Protein AF-A0A9Q9AYH0-F1 (afdb_monomer_lite)

Sequence (418 aa):
MVQPSQLTVSGILYEGSDFDDWKRRILAGSSMRKLRHFEVRKSFALVYTSNDAAQIIEQATEKTRADQATEIAGRRTTEQRLAYIVALTMDNPRRTVKSAWEDAMAKFPDPPKDTPAPNLNTPALPASMSGDFPSMPWRPLMKHERAREMEFACDNICPSILARLPKSVVSDLGEFWRRLPDYARPFRLLDLPQSVRSRIYMITLDAQTPDSIRTSSSLLLSVSKQVRTETRPLLFASGDFRVRHETQKGECTTQLLSLWLKRFARDDSKFLQTVTIDCHARRSLSVLLVPIWVAFKYADAKGLSCSPSVRVTDASASILSSHIKNIEATRLAMGLRGEAIGMAILSRPELWNGTLELSLSTPLQKIPVMPTDLTSGTQPGPTRPQTSSSSTKFPIPKSLLLVKGGSDKLQGAASTRQ

Radius of gyration: 36.06 Å; chains: 1; bounding box: 65×89×101 Å

Secondary structure (DSSP, 8-state):
---HHHHTTS--B-TT--HHHHHHHHHHHHHHHHHHHHHHHHHTT--S--THHHHHHHHHHHHHHHHHHHHHHHHHHHHHHHHHHHHHHHH-TTS-HHHHHHHHHHHSPPPPTT-PPP----PPPPS---------------HHHHHHHHHHHHHTB-HHHHTTS-HHHHH-HHHHHHHHHHHHS---GGGS-HHHHHHHHHHHHHTS-TTGGGTS--HHHHH-HHHHHHHHHHHHHH-EEEEE--TTS---HHHHHHHHIIIIIGGGGGG--EEEEEEEEEETT-SPEEEEEEEEEEETTTEEEEEESS-B-HHHHHHHHHHHHHHHHHHHHHT-STHHHHHHHHT-GGGGEEEEEE-TTS-GGGS-----------PPPPPPPPP-----PPPPP---------------------

Foldseek 3Di:
DDPPVVVLVLLAQAAPPPLVVSVVVLVVVLVVVVVVVVVVVVVVVDPDDDPVVVVVVVVVVVVVVVVVVVVVVVVVLVVQLVVQLVVVCVVPVVDDSVVSNVVSCVVRPDDPPPPDDPDDDDDDDDDDPPDDDPPPPDDPDDLVSLLVSLVSNVVRYDVQLVVPDDPVCSNDSVSVSVCSVVSSHHDDLVVDPLVVSLVVLLVLLVPDDLVNVPPDDRPQCVPDPVSVVSNLLVCQQPHAAEQEDPVPPPPQSLVVLVCCCVPPCPPSLLSHAKYKYWAWAAEPPDPDTATKIKMWGFDPVPGIDIDILAAWDPVLVVVLVVLSVVLSVVCVVVVGTSVSVSVSCNVCSPNRHHPIYHDPPTDPVSRPDDPPPPDPDDDDDDDDDDDDDDDDDDDDDDDDDDPDDDDDDDDDDDDDDD

pLDDT: mean 74.75, std 21.57, range [28.97, 98.06]

Structure (mmCIF, N/CA/C/O backbone):
data_AF-A0A9Q9AYH0-F1
#
_entry.id   AF-A0A9Q9AYH0-F1
#
loop_
_atom_site.group_PDB
_atom_site.id
_atom_site.type_symbol
_atom_site.label_atom_id
_atom_site.label_alt_id
_atom_site.label_comp_id
_atom_site.label_asym_id
_atom_site.label_entity_id
_atom_site.label_seq_id
_atom_site.pdbx_PDB_ins_code
_atom_site.Cartn_x
_atom_site.Cartn_y
_atom_site.Cartn_z
_atom_site.occupancy
_atom_site.B_iso_or_equiv
_atom_site.auth_seq_id
_atom_site.auth_comp_id
_atom_site.auth_asym_id
_atom_site.auth_atom_id
_atom_site.pdbx_PDB_model_num
ATOM 1 N N . MET A 1 1 ? -6.789 15.201 12.886 1.00 34.50 1 MET A N 1
ATOM 2 C CA . MET A 1 1 ? -6.817 14.063 13.831 1.00 34.50 1 MET A CA 1
ATOM 3 C C . MET A 1 1 ? -6.978 14.633 15.226 1.00 34.50 1 MET A C 1
ATOM 5 O O . MET A 1 1 ? -6.172 15.472 15.603 1.00 34.50 1 MET A O 1
ATOM 9 N N . VAL A 1 2 ? -8.030 14.246 15.945 1.00 35.38 2 VAL A N 1
ATOM 10 C CA . VAL A 1 2 ? -8.211 14.612 17.359 1.00 35.38 2 VAL A CA 1
ATOM 11 C C . VAL A 1 2 ? -7.162 13.848 18.167 1.00 35.38 2 VAL A C 1
ATOM 13 O O . VAL A 1 2 ? -6.971 12.654 17.928 1.00 35.38 2 VAL A O 1
ATOM 16 N N . GLN A 1 3 ? -6.435 14.516 19.065 1.00 37.44 3 GLN A N 1
ATOM 17 C CA . GLN A 1 3 ? -5.462 13.814 19.905 1.00 37.44 3 GLN A CA 1
ATOM 18 C C . GLN A 1 3 ? -6.196 12.862 20.868 1.00 37.44 3 GLN A C 1
ATOM 20 O O . GLN A 1 3 ? -7.231 13.250 21.411 1.00 37.44 3 GLN A O 1
ATOM 25 N N . PRO A 1 4 ? -5.681 11.647 21.138 1.00 45.75 4 PRO A N 1
ATOM 26 C CA . PRO A 1 4 ? -6.308 10.702 22.071 1.00 45.75 4 PRO A CA 1
ATOM 27 C C . PRO A 1 4 ? -6.596 11.299 23.461 1.00 45.75 4 PRO A C 1
ATOM 29 O O . PRO A 1 4 ? -7.595 10.957 24.086 1.00 45.75 4 PRO A O 1
ATOM 32 N N . SER A 1 5 ? -5.769 12.250 23.907 1.00 42.59 5 SER A N 1
ATOM 33 C CA . SER A 1 5 ? -5.933 13.007 25.156 1.00 42.59 5 SER A CA 1
ATOM 34 C C . SER A 1 5 ? -7.134 13.960 25.171 1.00 42.59 5 SER A C 1
ATOM 36 O O . SER A 1 5 ? -7.595 14.338 26.241 1.00 42.59 5 SER A O 1
ATOM 38 N N . GLN A 1 6 ? -7.661 14.358 24.011 1.00 47.12 6 GLN A N 1
ATOM 39 C CA . GLN A 1 6 ? -8.873 15.180 23.921 1.00 47.12 6 GLN A CA 1
ATOM 40 C C . GLN A 1 6 ? -10.146 14.326 23.991 1.00 47.12 6 GLN A C 1
ATOM 42 O O . GLN A 1 6 ? -11.194 14.819 24.405 1.00 47.12 6 GLN A O 1
ATOM 47 N N . LEU A 1 7 ? -10.063 13.036 23.646 1.00 48.94 7 LEU A N 1
ATOM 48 C CA . LEU A 1 7 ? -11.196 12.111 23.734 1.00 48.94 7 LEU A CA 1
ATOM 49 C C . LEU A 1 7 ? -11.452 11.648 25.175 1.00 48.94 7 LEU A C 1
ATOM 51 O O . LEU A 1 7 ? -12.612 11.509 25.558 1.00 48.94 7 LEU A O 1
ATOM 55 N N . THR A 1 8 ? -10.417 11.502 26.011 1.00 52.16 8 THR A N 1
ATOM 56 C CA . THR A 1 8 ? -10.562 11.146 27.439 1.00 52.16 8 THR A CA 1
ATOM 57 C C . THR A 1 8 ? -11.314 12.196 28.265 1.00 52.16 8 THR A C 1
ATOM 59 O O . THR A 1 8 ? -11.903 11.861 29.294 1.00 52.16 8 THR A O 1
ATOM 62 N N . VAL A 1 9 ? -11.334 13.457 27.821 1.00 56.69 9 VAL A N 1
ATOM 63 C CA . VAL A 1 9 ? -12.043 14.562 28.497 1.00 56.69 9 VAL A CA 1
ATOM 64 C C . VAL A 1 9 ? -13.535 14.593 28.140 1.00 56.69 9 VAL A C 1
ATOM 66 O O . VAL A 1 9 ? -14.337 15.131 28.896 1.00 56.69 9 VAL A O 1
ATOM 69 N N . SER A 1 10 ? -13.936 13.975 27.025 1.00 68.88 10 SER A N 1
ATOM 70 C CA . SER A 1 10 ? -15.300 14.087 26.486 1.00 68.88 10 SER A CA 1
ATOM 71 C C . SER A 1 10 ? -16.383 13.368 27.303 1.00 68.88 10 SER A C 1
ATOM 73 O O . SER A 1 10 ? -17.565 13.582 27.054 1.00 68.88 10 SER A O 1
ATOM 75 N N . GLY A 1 11 ? -16.010 12.503 28.255 1.00 79.12 11 GLY A N 1
ATOM 76 C CA . GLY A 1 11 ? -16.962 11.658 28.990 1.00 79.12 11 GLY A CA 1
ATOM 77 C C . GLY A 1 11 ? -17.594 10.541 28.145 1.00 79.12 11 GLY A C 1
ATOM 78 O O . GLY A 1 11 ? -18.383 9.755 28.667 1.00 79.12 11 GLY A O 1
ATOM 79 N N . ILE A 1 12 ? -17.222 10.435 26.866 1.00 87.56 12 ILE A N 1
ATOM 80 C CA . ILE A 1 12 ? -17.728 9.429 25.933 1.00 87.56 12 ILE A CA 1
ATOM 81 C C . ILE A 1 12 ? -16.889 8.151 26.050 1.00 87.56 12 ILE A C 1
ATOM 83 O O . ILE A 1 12 ? -15.660 8.207 26.004 1.00 87.56 12 ILE A O 1
ATOM 87 N N . LEU A 1 13 ? -17.543 6.991 26.144 1.00 87.25 13 LEU A N 1
ATOM 88 C CA . LEU A 1 13 ? -16.887 5.690 26.027 1.00 87.25 13 LEU A CA 1
ATOM 89 C C . LEU A 1 13 ? -16.491 5.437 24.577 1.00 87.25 13 LEU A C 1
ATOM 91 O O . LEU A 1 13 ? -17.346 5.420 23.689 1.00 87.25 13 LEU A O 1
ATOM 95 N N . TYR A 1 14 ? -15.215 5.169 24.335 1.00 87.00 14 TYR A N 1
ATOM 96 C CA . TYR A 1 14 ? -14.703 4.732 23.043 1.00 87.00 14 TYR A CA 1
ATOM 97 C C . TYR A 1 14 ? -13.840 3.478 23.210 1.00 87.00 14 TYR A C 1
ATOM 99 O O . TYR A 1 14 ? -13.611 2.977 24.311 1.00 87.00 14 TYR A O 1
ATOM 107 N N . GLU A 1 15 ? -13.399 2.918 22.088 1.00 84.44 15 GLU A N 1
ATOM 108 C CA . GLU A 1 15 ? -12.577 1.713 22.099 1.00 84.44 15 GLU A CA 1
ATOM 109 C C . GLU A 1 15 ? -11.246 1.940 22.820 1.00 84.44 15 GLU A C 1
ATOM 111 O O . GLU A 1 15 ? -10.462 2.809 22.443 1.00 84.44 15 GLU A O 1
ATOM 116 N N . GLY A 1 16 ? -10.978 1.129 23.844 1.00 78.88 16 GLY A N 1
ATOM 117 C CA . GLY A 1 16 ? -9.762 1.245 24.653 1.00 78.88 16 GLY A CA 1
ATOM 118 C C . GLY A 1 16 ? -9.832 2.277 25.783 1.00 78.88 16 GLY A C 1
ATOM 119 O O . GLY A 1 16 ? -8.819 2.493 26.445 1.00 78.88 16 GLY A O 1
ATOM 120 N N . SER A 1 17 ? -10.993 2.893 26.034 1.00 82.31 17 SER A N 1
ATOM 121 C CA . SER A 1 17 ? -11.233 3.624 27.284 1.00 82.31 17 SER A CA 1
ATOM 122 C C . SER A 1 17 ? -11.116 2.693 28.500 1.00 82.31 17 SER A C 1
ATOM 124 O O . SER A 1 17 ? -11.460 1.512 28.421 1.00 82.31 17 SER A O 1
ATOM 126 N 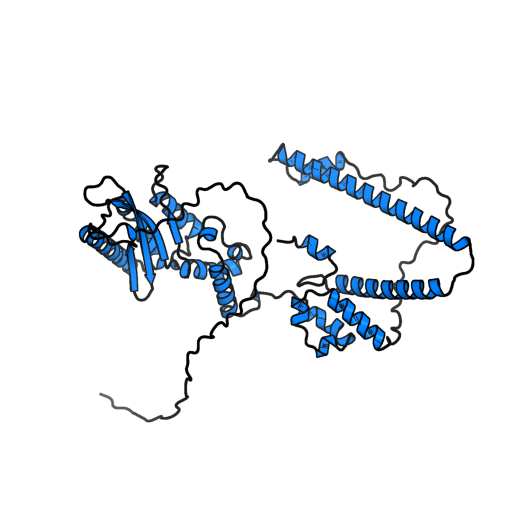N . ASP A 1 18 ? -10.692 3.235 29.644 1.00 87.00 18 ASP A N 1
ATOM 127 C CA . ASP A 1 18 ? -10.831 2.555 30.935 1.00 87.00 18 ASP A CA 1
ATOM 128 C C . ASP A 1 18 ? -12.325 2.457 31.281 1.00 87.00 18 ASP A C 1
ATOM 130 O O . ASP A 1 18 ? -12.976 3.449 31.627 1.00 87.00 18 ASP A O 1
ATOM 134 N N . PHE A 1 19 ? -12.881 1.257 31.108 1.00 89.31 19 PHE A N 1
ATOM 135 C CA . PHE A 1 19 ? -14.308 1.016 31.275 1.00 89.31 19 PHE A CA 1
ATOM 136 C C . PHE A 1 19 ? -14.776 1.273 32.710 1.00 89.31 19 PHE A C 1
ATOM 138 O O . PHE A 1 19 ? -15.849 1.845 32.901 1.00 89.31 19 PHE A O 1
ATOM 145 N N . ASP A 1 20 ? -13.995 0.870 33.713 1.00 90.88 20 ASP A N 1
ATOM 146 C CA . ASP A 1 20 ? -14.401 0.970 35.115 1.00 90.88 20 ASP A CA 1
ATOM 147 C C . ASP A 1 20 ? -14.355 2.418 35.605 1.00 90.88 20 ASP A C 1
ATOM 149 O O . ASP A 1 20 ? -15.231 2.856 36.359 1.00 90.88 20 ASP A O 1
ATOM 153 N N . ASP A 1 21 ? -13.370 3.196 35.154 1.00 89.44 21 ASP A N 1
ATOM 154 C CA . ASP A 1 21 ? -13.347 4.640 35.387 1.00 89.44 21 ASP A CA 1
ATOM 155 C C . ASP A 1 21 ? -14.517 5.351 34.692 1.00 89.44 21 ASP A C 1
ATOM 157 O O . ASP A 1 21 ? -15.272 6.086 35.337 1.00 89.44 21 ASP A O 1
ATOM 161 N N . TRP A 1 22 ? -14.747 5.074 33.404 1.00 92.94 22 TRP A N 1
ATOM 162 C CA . TRP A 1 22 ? -15.876 5.651 32.672 1.00 92.94 22 TRP A CA 1
ATOM 163 C C . TRP A 1 22 ? -17.223 5.304 33.326 1.00 92.94 22 TRP A C 1
ATOM 165 O O . TRP A 1 22 ? -18.035 6.194 33.591 1.00 92.94 22 TRP A O 1
ATOM 175 N N . LYS A 1 23 ? -17.448 4.031 33.676 1.00 92.69 23 LYS A N 1
ATOM 176 C CA . LYS A 1 23 ? -18.675 3.565 34.337 1.00 92.69 23 LYS A CA 1
ATOM 177 C C . LYS A 1 23 ? -18.905 4.289 35.661 1.00 92.69 23 LYS A C 1
ATOM 179 O O . LYS A 1 23 ? -20.022 4.744 35.912 1.00 92.69 23 LYS A O 1
ATOM 184 N N . ARG A 1 24 ? -17.867 4.449 36.493 1.00 91.19 24 ARG A N 1
ATOM 185 C CA . ARG A 1 24 ? -17.961 5.217 37.748 1.00 91.19 24 ARG A CA 1
ATOM 186 C C . ARG A 1 24 ? -18.396 6.661 37.494 1.00 91.19 24 ARG A C 1
ATOM 188 O O . ARG A 1 24 ? -19.307 7.137 38.173 1.00 91.19 24 ARG A O 1
ATOM 195 N N . ARG A 1 25 ? -17.825 7.334 36.488 1.00 89.69 25 ARG A N 1
ATOM 196 C CA . ARG A 1 25 ? -18.207 8.711 36.116 1.00 89.69 25 ARG A CA 1
ATOM 197 C C . ARG A 1 25 ? -19.657 8.809 35.643 1.00 89.69 25 ARG A C 1
ATOM 199 O O . ARG A 1 25 ? -20.369 9.718 36.064 1.00 89.69 25 ARG A O 1
ATOM 206 N N . ILE A 1 26 ? -20.125 7.866 34.826 1.00 92.12 26 ILE A N 1
ATOM 207 C CA . ILE A 1 26 ? -21.516 7.845 34.348 1.00 92.12 26 ILE A CA 1
ATOM 208 C C . ILE A 1 26 ? -22.505 7.597 35.489 1.00 92.12 26 ILE A C 1
ATOM 210 O O . ILE A 1 26 ? -23.519 8.294 35.581 1.00 92.12 26 ILE A O 1
ATOM 214 N N . LEU A 1 27 ? -22.205 6.664 36.397 1.00 89.56 27 LEU A N 1
ATOM 215 C CA . LEU A 1 27 ? -23.046 6.398 37.569 1.00 89.56 27 LEU A CA 1
ATOM 216 C C . LEU A 1 27 ? -23.089 7.602 38.526 1.00 89.56 27 LEU A C 1
ATOM 218 O O . LEU A 1 27 ? -24.166 7.970 39.008 1.00 89.56 27 LEU A O 1
ATOM 222 N N . ALA A 1 28 ? -21.954 8.275 38.740 1.00 87.62 28 ALA A N 1
ATOM 223 C CA . ALA A 1 28 ? -21.890 9.514 39.512 1.00 87.62 28 ALA A CA 1
ATOM 224 C C . ALA A 1 28 ? -22.696 10.645 38.844 1.00 87.62 28 ALA A C 1
ATOM 226 O O . ALA A 1 28 ? -23.511 11.300 39.494 1.00 87.62 28 ALA A O 1
ATOM 227 N N . GLY A 1 29 ? -22.548 10.828 37.528 1.00 87.19 29 GLY A N 1
ATOM 228 C CA . GLY A 1 29 ? -23.288 11.825 36.748 1.00 87.19 29 GLY A CA 1
ATOM 229 C C . GLY A 1 29 ? -24.800 11.566 36.688 1.00 87.19 29 GLY A C 1
ATOM 230 O O . GLY A 1 29 ? -25.599 12.507 36.686 1.00 87.19 29 GLY A O 1
ATOM 231 N N . SER A 1 30 ? -25.220 10.298 36.684 1.00 85.94 30 SER A N 1
ATOM 232 C CA . SER A 1 30 ? -26.629 9.916 36.837 1.00 85.94 30 SER A CA 1
ATOM 233 C C . SER A 1 30 ? -27.163 10.291 38.222 1.00 85.94 30 SER A C 1
ATOM 235 O O . SER A 1 30 ? -28.201 10.948 38.339 1.00 85.94 30 SER A O 1
ATOM 237 N N . SER A 1 31 ? -26.407 9.969 39.275 1.00 83.00 31 SER A N 1
ATOM 238 C CA . SER A 1 31 ? -26.768 10.275 40.666 1.00 83.00 31 SER A CA 1
ATOM 239 C C . SER A 1 31 ? -26.894 11.784 40.907 1.00 83.00 31 SER A C 1
ATOM 241 O O . SER A 1 31 ? -27.878 12.246 41.485 1.00 83.00 31 SER A O 1
ATOM 243 N N . MET A 1 32 ? -25.970 12.577 40.361 1.00 82.06 32 MET A N 1
ATOM 244 C CA . MET A 1 32 ? -26.007 14.044 40.404 1.00 82.06 32 MET A CA 1
ATOM 245 C C . MET A 1 32 ? -27.242 14.633 39.706 1.00 82.06 32 MET A C 1
ATOM 247 O O . MET A 1 32 ? -27.813 15.617 40.178 1.00 82.06 32 MET A O 1
ATOM 251 N N . ARG A 1 33 ? -27.714 14.036 38.603 1.00 78.25 33 ARG A N 1
ATOM 252 C CA . ARG A 1 33 ? -28.948 14.496 37.939 1.00 78.25 33 ARG A CA 1
ATOM 253 C C . ARG A 1 33 ? -30.204 14.183 38.739 1.00 78.25 33 ARG A C 1
ATOM 255 O O . ARG A 1 33 ? -31.125 15.000 38.734 1.00 78.25 33 ARG A O 1
ATOM 262 N N . LYS A 1 34 ? -30.223 13.073 39.485 1.00 76.31 34 LYS A N 1
ATOM 263 C CA . LYS A 1 34 ? -31.297 12.800 40.452 1.00 76.31 34 LYS A CA 1
ATOM 264 C C . LYS A 1 34 ? -31.337 13.873 41.540 1.00 76.31 34 LYS A C 1
ATOM 266 O O . LYS A 1 34 ? -32.422 14.355 41.849 1.00 76.31 34 LYS A O 1
ATOM 271 N N . LEU A 1 35 ? -30.176 14.307 42.039 1.00 70.62 35 LEU A N 1
ATOM 272 C CA . LEU A 1 35 ? -30.081 15.400 43.015 1.00 70.62 35 LEU A CA 1
ATOM 273 C C . LEU A 1 35 ? -30.572 16.733 42.442 1.00 70.62 35 LEU A C 1
ATOM 275 O O . LEU A 1 35 ? -31.402 17.373 43.073 1.00 70.62 35 LEU A O 1
ATOM 279 N N . ARG A 1 36 ? -30.180 17.110 41.217 1.00 60.97 36 ARG A N 1
ATOM 280 C CA . ARG A 1 36 ? -30.691 18.340 40.575 1.00 60.97 36 ARG A CA 1
ATOM 281 C C . ARG A 1 36 ? -32.202 18.308 40.339 1.00 60.97 36 ARG A C 1
ATOM 283 O O . ARG A 1 36 ? -32.868 19.321 40.498 1.00 60.97 36 ARG A O 1
ATOM 290 N N . HIS A 1 37 ? -32.771 17.157 39.980 1.00 59.06 37 HIS A N 1
ATOM 291 C CA . HIS A 1 37 ? -34.230 17.009 39.890 1.00 59.06 37 HIS A CA 1
ATOM 292 C C . HIS A 1 37 ? -34.917 17.073 41.259 1.00 59.06 37 HIS A C 1
ATOM 294 O O . HIS A 1 37 ? -36.045 17.556 41.357 1.00 59.06 37 HIS A O 1
ATOM 300 N N . PHE A 1 38 ? -34.249 16.594 42.307 1.00 46.66 38 PHE A N 1
ATOM 301 C CA . PHE A 1 38 ? -34.735 16.686 43.678 1.00 46.66 38 PHE A CA 1
ATOM 302 C C . PHE A 1 38 ? -34.697 18.129 44.194 1.00 46.66 38 PHE A C 1
ATOM 304 O O . PHE A 1 38 ? -35.645 18.571 44.836 1.00 46.66 38 PHE A O 1
ATOM 311 N N . GLU A 1 39 ? -33.650 18.875 43.848 1.00 46.47 39 GLU A N 1
ATOM 312 C CA . GLU A 1 39 ? -33.480 20.284 44.189 1.00 46.47 39 GLU A CA 1
ATOM 313 C C . GLU A 1 39 ? -34.502 21.145 43.448 1.00 46.47 39 GLU A C 1
ATOM 315 O O . GLU A 1 39 ? -35.261 21.830 44.108 1.00 46.47 39 GLU A O 1
ATOM 320 N N . VAL A 1 40 ? -34.689 20.987 42.131 1.00 44.25 40 VAL A N 1
ATOM 321 C CA . VAL A 1 40 ? -35.730 21.720 41.376 1.00 44.25 40 VAL A CA 1
ATOM 322 C C . VAL A 1 40 ? -37.150 21.414 41.883 1.00 44.25 40 VAL A C 1
ATOM 324 O O . VAL A 1 40 ? -37.992 22.310 41.937 1.00 44.25 40 VAL A O 1
ATOM 327 N N . ARG A 1 41 ? -37.432 20.176 42.320 1.00 42.66 41 ARG A N 1
ATOM 328 C CA . ARG A 1 41 ? -38.719 19.832 42.957 1.00 42.66 41 ARG A CA 1
ATOM 329 C C . ARG A 1 41 ? -38.866 20.414 44.364 1.00 42.66 41 ARG A C 1
ATOM 331 O O . ARG A 1 41 ? -39.975 20.779 44.737 1.00 42.66 41 ARG A O 1
ATOM 338 N N . LYS A 1 42 ? -37.778 20.522 45.133 1.00 39.16 42 LYS A N 1
ATOM 339 C CA . LYS A 1 42 ? -37.775 21.186 46.444 1.00 39.16 42 LYS A CA 1
ATOM 340 C C . LYS A 1 42 ? -37.817 22.709 46.330 1.00 39.16 42 LYS A C 1
ATOM 342 O O . LYS A 1 42 ? -38.487 23.325 47.141 1.00 39.16 42 LYS A O 1
ATOM 347 N N . SER A 1 43 ? -37.197 23.312 45.321 1.00 40.47 43 SER A N 1
ATOM 348 C CA . SER A 1 43 ? -37.228 24.758 45.065 1.00 40.47 43 SER A CA 1
ATOM 349 C C . SER A 1 43 ? -38.625 25.249 44.684 1.00 40.47 43 SER A C 1
ATOM 351 O O . SER A 1 43 ? -38.974 26.377 45.001 1.00 40.47 43 SER A O 1
ATOM 353 N N . PHE A 1 44 ? -39.457 24.395 44.078 1.00 37.94 44 PHE A N 1
ATOM 354 C CA . PHE A 1 44 ? -40.889 24.677 43.910 1.00 37.94 44 PHE A CA 1
ATOM 355 C C . PHE A 1 44 ? -41.710 24.483 45.197 1.00 37.94 44 PHE A C 1
ATOM 357 O O . PHE A 1 44 ? -42.817 25.003 45.290 1.00 37.94 44 PHE A O 1
ATOM 364 N N . ALA A 1 45 ? -41.184 23.755 46.186 1.00 41.69 45 ALA A N 1
ATOM 365 C CA . ALA A 1 45 ? -41.855 23.472 47.458 1.00 41.69 45 ALA A CA 1
ATOM 366 C C . ALA A 1 45 ? -41.361 24.341 48.634 1.00 41.69 45 ALA A C 1
ATOM 368 O O . ALA A 1 45 ? -41.972 24.322 49.696 1.00 41.69 45 ALA A O 1
ATOM 369 N N . LEU A 1 46 ? -40.277 25.101 48.462 1.00 39.38 46 LEU A N 1
ATOM 370 C CA . LEU A 1 46 ? -39.669 25.954 49.485 1.00 39.38 46 LEU A CA 1
ATOM 371 C C . LEU A 1 46 ? -39.488 27.378 48.952 1.00 39.38 46 LEU A C 1
ATOM 373 O O . LEU A 1 46 ? -38.388 27.915 48.872 1.00 39.38 46 LEU A O 1
ATOM 377 N N . VAL A 1 47 ? -40.610 28.021 48.641 1.00 44.06 47 VAL A N 1
ATOM 378 C CA . VAL A 1 47 ? -40.750 29.439 48.975 1.00 44.06 47 VAL A CA 1
ATOM 379 C C . VAL A 1 47 ? -41.189 29.444 50.434 1.00 44.06 47 VAL A C 1
ATOM 381 O O . VAL A 1 47 ? -42.357 29.210 50.687 1.00 44.06 47 VAL A O 1
ATOM 384 N N . TYR A 1 48 ? -40.244 29.533 51.373 1.00 39.66 48 TYR A N 1
ATOM 385 C CA . TYR A 1 48 ? -40.346 30.222 52.671 1.00 39.66 48 TYR A CA 1
ATOM 386 C C . TYR A 1 48 ? -39.106 29.906 53.534 1.00 39.66 48 TYR A C 1
ATOM 388 O O . TYR A 1 48 ? -38.879 28.779 53.960 1.00 39.66 48 TYR A O 1
ATOM 396 N N . THR A 1 49 ? -38.328 30.973 53.752 1.00 56.75 49 THR A N 1
ATOM 397 C CA . THR A 1 49 ? -37.483 31.317 54.914 1.00 56.75 49 THR A CA 1
ATOM 398 C C . THR A 1 49 ? -36.450 30.318 55.442 1.00 56.75 49 THR A C 1
ATOM 400 O O . THR A 1 49 ? -36.783 29.386 56.165 1.00 56.75 49 THR A O 1
ATOM 403 N N . SER A 1 50 ? -35.170 30.658 55.264 1.00 47.97 50 SER A N 1
ATOM 404 C CA . SER A 1 50 ? -34.203 30.759 56.370 1.00 47.97 50 SER A CA 1
ATOM 405 C C . SER A 1 50 ? -32.899 31.397 55.869 1.00 47.97 50 SER A C 1
ATOM 407 O O . SER A 1 50 ? -32.344 30.967 54.857 1.00 47.97 50 SER A O 1
ATOM 409 N N . ASN A 1 51 ? -32.414 32.416 56.585 1.00 50.38 51 ASN A N 1
ATOM 410 C CA . ASN A 1 51 ? -31.149 33.113 56.321 1.00 50.38 51 ASN A CA 1
ATOM 411 C C . ASN A 1 51 ? -29.902 32.218 56.502 1.00 50.38 51 ASN A C 1
ATOM 413 O O . ASN A 1 51 ? -28.828 32.589 56.034 1.00 50.38 51 ASN A O 1
ATOM 417 N N . ASP A 1 52 ? -30.026 31.025 57.092 1.00 49.28 52 ASP A N 1
ATOM 418 C CA . ASP A 1 52 ? -28.879 30.142 57.360 1.00 49.28 52 ASP A CA 1
ATOM 419 C C . ASP A 1 52 ? -28.365 29.419 56.105 1.00 49.28 52 ASP A C 1
ATOM 421 O O . ASP A 1 52 ? -27.182 29.093 55.996 1.00 49.28 52 ASP A O 1
ATOM 425 N N . ALA A 1 53 ? -29.229 29.200 55.107 1.00 51.78 53 ALA A N 1
ATOM 426 C CA . ALA A 1 53 ? -28.828 28.548 53.860 1.00 51.78 53 ALA A CA 1
ATOM 427 C C . ALA A 1 53 ? -27.872 29.423 53.032 1.00 51.78 53 ALA A C 1
ATOM 429 O O . ALA A 1 53 ? -26.972 28.901 52.377 1.00 51.78 53 ALA A O 1
ATOM 430 N N . ALA A 1 54 ? -28.028 30.750 53.096 1.00 54.81 54 ALA A N 1
ATOM 431 C CA . ALA A 1 54 ? -27.152 31.685 52.396 1.00 54.81 54 ALA A CA 1
ATOM 432 C C . ALA A 1 54 ? -25.722 31.650 52.964 1.00 54.81 54 ALA A C 1
ATOM 434 O O . ALA A 1 54 ? -24.762 31.608 52.198 1.00 54.81 54 ALA A O 1
ATOM 435 N N . GLN A 1 55 ? -25.582 31.559 54.289 1.00 55.91 55 GLN A N 1
ATOM 436 C CA . GLN A 1 55 ? -24.284 31.553 54.969 1.00 55.91 55 GLN A CA 1
ATOM 437 C C . GLN A 1 55 ? -23.494 30.254 54.732 1.00 55.91 55 GLN A C 1
ATOM 439 O O . GLN A 1 55 ? -22.280 30.284 54.532 1.00 55.91 55 GLN A O 1
ATOM 444 N N . ILE A 1 56 ? -24.182 29.108 54.684 1.00 54.41 56 ILE A N 1
ATOM 445 C CA . ILE A 1 56 ? -23.560 27.805 54.393 1.00 54.41 56 ILE A CA 1
ATOM 446 C C . ILE A 1 56 ? -23.102 27.729 52.928 1.00 54.41 56 ILE A C 1
ATOM 448 O O . ILE A 1 56 ? -22.032 27.189 52.638 1.00 54.41 56 ILE A O 1
ATOM 452 N N . ILE A 1 57 ? -23.885 28.290 51.999 1.00 56.31 57 ILE A N 1
ATOM 453 C CA . ILE A 1 57 ? -23.512 28.362 50.580 1.00 56.31 57 ILE A CA 1
ATOM 454 C C . ILE A 1 57 ? -22.302 29.287 50.397 1.00 56.31 57 ILE A C 1
ATOM 456 O O . ILE A 1 57 ? -21.369 28.923 49.685 1.00 56.31 57 ILE A O 1
ATOM 460 N N . GLU A 1 58 ? -22.267 30.432 51.080 1.00 63.62 58 GLU A N 1
ATOM 461 C CA . GLU A 1 58 ? -21.145 31.371 51.011 1.00 63.62 58 GLU A CA 1
ATOM 462 C C . GLU A 1 58 ? -19.837 30.729 51.511 1.00 63.62 58 GLU A C 1
ATOM 464 O O . GLU A 1 58 ? -18.855 30.681 50.765 1.00 63.62 58 GLU A O 1
ATOM 469 N N . GLN A 1 59 ? -19.855 30.073 52.677 1.00 59.97 59 GLN A N 1
ATOM 470 C CA . GLN A 1 59 ? -18.684 29.366 53.219 1.00 59.97 59 GLN A CA 1
ATOM 471 C C . GLN A 1 59 ? -18.212 28.197 52.334 1.00 59.97 59 GLN A C 1
ATOM 473 O O . GLN A 1 59 ? -17.009 27.988 52.151 1.00 59.97 59 GLN A O 1
ATOM 478 N N . ALA A 1 60 ? -19.139 27.442 51.733 1.00 53.16 60 ALA A N 1
ATOM 479 C CA . ALA A 1 60 ? -18.792 26.361 50.810 1.00 53.16 60 ALA A CA 1
ATOM 480 C C . ALA A 1 60 ? -18.171 26.890 49.503 1.00 53.16 60 ALA A C 1
ATOM 482 O O . ALA A 1 60 ? -17.232 26.289 48.965 1.00 53.16 60 ALA A O 1
ATOM 483 N N . THR A 1 61 ? -18.650 28.033 48.998 1.00 66.81 61 THR A N 1
ATOM 484 C CA . THR A 1 61 ? -18.080 28.663 47.798 1.00 66.81 61 THR A CA 1
ATOM 485 C C . THR A 1 61 ? -16.689 29.239 48.041 1.00 66.81 61 THR A C 1
ATOM 487 O O . THR A 1 61 ? -15.842 29.172 47.151 1.00 66.81 61 THR A O 1
ATOM 490 N N . GLU A 1 62 ? -16.410 29.738 49.244 1.00 65.69 62 GLU A N 1
ATOM 491 C CA . GLU A 1 62 ? -15.114 30.319 49.592 1.00 65.69 62 GLU A CA 1
ATOM 492 C C . GLU A 1 62 ? -14.028 29.248 49.767 1.00 65.69 62 GLU A C 1
ATOM 494 O O . GLU A 1 62 ? -12.937 29.373 49.206 1.00 65.69 62 GLU A O 1
ATOM 499 N N . LYS A 1 63 ? -14.367 28.117 50.401 1.00 64.94 63 LYS A N 1
ATOM 500 C CA . LYS A 1 63 ? -13.484 26.942 50.472 1.00 64.94 63 LYS A CA 1
ATOM 501 C C . LYS A 1 63 ? -13.150 26.387 49.083 1.00 64.94 63 LYS A C 1
ATOM 503 O O . LYS A 1 63 ? -11.989 26.135 48.776 1.00 64.94 63 LYS A O 1
ATOM 508 N N . THR A 1 64 ? -14.152 26.293 48.207 1.00 67.62 64 THR A N 1
ATOM 509 C CA . THR A 1 64 ? -13.954 25.830 46.824 1.00 67.62 64 THR A CA 1
ATOM 510 C C . THR A 1 64 ? -13.041 26.776 46.032 1.00 67.62 64 THR A C 1
ATOM 512 O O . THR A 1 64 ? -12.223 26.318 45.239 1.00 67.62 64 THR A O 1
ATOM 515 N N . ARG A 1 65 ? -13.122 28.096 46.261 1.00 70.06 65 ARG A N 1
ATOM 516 C CA . ARG A 1 65 ? -12.222 29.077 45.627 1.00 70.06 65 ARG A CA 1
ATOM 517 C C . ARG A 1 65 ? -10.776 28.946 46.110 1.00 70.06 65 ARG A C 1
ATOM 519 O O . ARG A 1 65 ? -9.871 29.102 45.294 1.00 70.06 65 ARG A O 1
ATOM 526 N N . ALA A 1 66 ? -10.549 28.648 47.389 1.00 63.97 66 ALA A N 1
ATOM 527 C CA . ALA A 1 66 ? -9.204 28.451 47.938 1.00 63.97 66 ALA A CA 1
ATOM 528 C C . ALA A 1 66 ? -8.533 27.175 47.390 1.00 63.97 66 ALA A C 1
ATOM 530 O O . ALA A 1 66 ? -7.372 27.210 46.967 1.00 63.97 66 ALA A O 1
ATOM 531 N N . ASP A 1 67 ? -9.288 26.079 47.304 1.00 64.06 67 ASP A N 1
ATOM 532 C CA . ASP A 1 67 ? -8.821 24.820 46.708 1.00 64.06 67 ASP A CA 1
ATOM 533 C C . ASP A 1 67 ? -8.541 24.992 45.200 1.00 64.06 67 ASP A C 1
ATOM 535 O O . ASP A 1 67 ? -7.530 24.528 44.672 1.00 64.06 67 ASP A O 1
ATOM 539 N N . GLN A 1 68 ? -9.378 25.759 44.497 1.00 63.66 68 GLN A N 1
ATOM 540 C CA . GLN A 1 68 ? -9.169 26.059 43.081 1.00 63.66 68 GLN A CA 1
ATOM 541 C C . GLN A 1 68 ? -7.970 27.000 42.852 1.00 63.66 68 GLN A C 1
ATOM 543 O O . GLN A 1 68 ? -7.241 26.849 41.871 1.00 63.66 68 GLN A O 1
ATOM 548 N N . ALA A 1 69 ? -7.716 27.951 43.755 1.00 64.19 69 ALA A N 1
ATOM 549 C CA . ALA A 1 69 ? -6.569 28.856 43.674 1.00 64.19 69 ALA A CA 1
ATOM 550 C C . ALA A 1 69 ? -5.231 28.127 43.884 1.00 64.19 69 ALA A C 1
ATOM 552 O O . ALA A 1 69 ? -4.261 28.407 43.174 1.00 64.19 69 ALA A O 1
ATOM 553 N N . THR A 1 70 ? -5.182 27.165 44.809 1.00 68.00 70 THR A N 1
ATOM 554 C CA . THR A 1 70 ? -3.994 26.326 45.037 1.00 68.00 70 THR A CA 1
ATOM 555 C C . THR A 1 70 ? -3.732 25.378 43.866 1.00 68.00 70 THR A C 1
ATOM 557 O O . THR A 1 70 ? -2.584 25.241 43.435 1.00 68.00 70 THR A O 1
ATOM 560 N N . GLU A 1 71 ? -4.779 24.814 43.257 1.00 67.31 71 GLU A N 1
ATOM 561 C CA . GLU A 1 71 ? -4.648 24.017 42.033 1.00 67.31 71 GLU A CA 1
ATOM 562 C C . GLU A 1 71 ? -4.130 24.856 40.847 1.00 67.31 71 GLU A C 1
ATOM 564 O O . GLU A 1 71 ? -3.216 24.437 40.130 1.00 67.31 71 GLU A O 1
ATOM 569 N N . ILE A 1 72 ? -4.663 26.069 40.654 1.00 68.31 72 ILE A N 1
ATOM 570 C CA . ILE A 1 72 ? -4.217 26.993 39.596 1.00 68.31 72 ILE A CA 1
ATOM 571 C C . ILE A 1 72 ? -2.754 27.407 39.805 1.00 68.31 72 ILE A C 1
ATOM 573 O O . ILE A 1 72 ? -1.995 27.479 38.834 1.00 68.31 72 ILE A O 1
ATOM 577 N N . ALA A 1 73 ? -2.334 27.647 41.050 1.00 68.12 73 ALA A N 1
ATOM 578 C CA . ALA A 1 73 ? -0.944 27.962 41.372 1.00 68.12 73 ALA A CA 1
ATOM 579 C C . ALA A 1 73 ? -0.002 26.795 41.024 1.00 68.12 73 ALA A C 1
ATOM 581 O O . ALA A 1 73 ? 0.994 27.007 40.332 1.00 68.12 73 ALA A O 1
ATOM 582 N N . GLY A 1 74 ? -0.357 25.558 41.395 1.00 74.00 74 GLY A N 1
ATOM 583 C CA . GLY A 1 74 ? 0.431 24.365 41.059 1.00 74.00 74 GLY A CA 1
ATOM 584 C C . GLY A 1 74 ? 0.547 24.115 39.549 1.00 74.00 74 GLY A C 1
ATOM 585 O O . GLY A 1 74 ? 1.621 23.764 39.044 1.00 74.00 74 GLY A O 1
ATOM 586 N N . ARG A 1 75 ? -0.532 24.364 38.794 1.00 71.88 75 ARG A N 1
ATOM 587 C CA . ARG A 1 75 ? -0.511 24.279 37.323 1.00 71.88 75 ARG A CA 1
ATOM 588 C C . ARG A 1 75 ? 0.419 25.322 36.704 1.00 71.88 75 ARG A C 1
ATOM 590 O O . ARG A 1 75 ? 1.241 24.960 35.865 1.00 71.88 75 ARG A O 1
ATOM 597 N N . ARG A 1 76 ? 0.372 26.578 37.166 1.00 76.44 76 ARG A N 1
ATOM 598 C CA . ARG A 1 76 ? 1.257 27.650 36.670 1.00 76.44 76 ARG A CA 1
ATOM 599 C C . ARG A 1 76 ? 2.737 27.349 36.902 1.00 76.44 76 ARG A C 1
ATOM 601 O O . ARG A 1 76 ? 3.539 27.559 35.996 1.00 76.44 76 ARG A O 1
ATOM 608 N N . THR A 1 77 ? 3.106 26.811 38.064 1.00 81.88 77 THR A N 1
ATOM 609 C CA . THR A 1 77 ? 4.500 26.421 38.341 1.00 81.88 77 THR A CA 1
ATOM 610 C C . THR A 1 77 ? 4.958 25.289 37.416 1.00 81.88 77 THR A C 1
ATOM 612 O O . THR A 1 77 ? 6.082 25.304 36.914 1.00 81.88 77 THR A O 1
ATOM 615 N N . THR A 1 78 ? 4.073 24.334 37.119 1.00 80.50 78 THR A N 1
ATOM 616 C CA . THR A 1 78 ? 4.366 23.225 36.196 1.00 80.50 78 THR A CA 1
ATOM 617 C C . THR A 1 78 ? 4.556 23.719 34.758 1.00 80.50 78 THR A C 1
ATOM 619 O O . THR A 1 78 ? 5.510 23.324 34.088 1.00 80.50 78 THR A O 1
ATOM 622 N N . GLU A 1 79 ? 3.701 24.631 34.290 1.00 80.12 79 GLU A N 1
ATOM 623 C CA . GLU A 1 79 ? 3.816 25.248 32.963 1.00 80.12 79 GLU A CA 1
ATOM 624 C C . GLU A 1 79 ? 5.112 26.060 32.815 1.00 80.12 79 GLU A C 1
ATOM 626 O O . GLU A 1 79 ? 5.806 25.938 31.804 1.00 80.12 79 GLU A O 1
ATOM 631 N N . GLN A 1 80 ? 5.495 26.822 33.845 1.00 86.94 80 GLN A N 1
ATOM 632 C CA . GLN A 1 80 ? 6.754 27.575 33.866 1.00 86.94 80 GLN A CA 1
ATOM 633 C C . GLN A 1 80 ? 7.985 26.660 33.798 1.00 86.94 80 GLN A C 1
ATOM 635 O O . GLN A 1 80 ? 8.924 26.952 33.053 1.00 86.94 80 GLN A O 1
ATOM 640 N N . ARG A 1 81 ? 7.969 25.519 34.504 1.00 89.69 81 ARG A N 1
ATOM 641 C CA . ARG A 1 81 ? 9.040 24.510 34.426 1.00 89.69 81 ARG A CA 1
ATOM 642 C C . ARG A 1 81 ? 9.163 23.929 33.020 1.00 89.69 81 ARG A C 1
ATOM 644 O O . ARG A 1 81 ? 10.267 23.864 32.486 1.00 89.69 81 ARG A O 1
ATOM 651 N N . LEU A 1 82 ? 8.045 23.549 32.401 1.00 83.69 82 LEU A N 1
ATOM 652 C CA . LEU A 1 82 ? 8.040 22.980 31.050 1.00 83.69 82 LEU A CA 1
ATOM 653 C C . LEU A 1 82 ? 8.536 23.982 30.001 1.00 83.69 82 LEU A C 1
ATOM 655 O O . LEU A 1 82 ? 9.378 23.625 29.178 1.00 83.69 82 LEU A O 1
ATOM 659 N N . ALA A 1 83 ? 8.083 25.236 30.062 1.00 85.62 83 ALA A N 1
ATOM 660 C CA . ALA A 1 83 ? 8.557 26.291 29.167 1.00 85.62 83 ALA A CA 1
ATOM 661 C C . ALA A 1 83 ? 10.074 26.520 29.302 1.00 85.62 83 ALA A C 1
ATOM 663 O O . ALA A 1 83 ? 10.777 26.662 28.300 1.00 85.62 83 ALA A O 1
ATOM 664 N N . TYR A 1 84 ? 10.595 26.488 30.531 1.00 90.38 84 TYR A N 1
ATOM 665 C CA . TYR A 1 84 ? 12.024 26.639 30.794 1.00 90.38 84 TYR A CA 1
ATOM 666 C C . TYR A 1 84 ? 12.857 25.452 30.290 1.00 90.38 84 TYR A C 1
ATOM 668 O O . TYR A 1 84 ? 13.923 25.654 29.711 1.00 90.38 84 TYR A O 1
ATOM 676 N N . ILE A 1 85 ? 12.361 24.219 30.438 1.00 84.69 85 ILE A N 1
ATOM 677 C CA . ILE A 1 85 ? 13.020 23.017 29.900 1.00 84.69 85 ILE A CA 1
ATOM 678 C C . ILE A 1 85 ? 13.124 23.099 28.380 1.00 84.69 85 ILE A C 1
ATOM 680 O O . ILE A 1 85 ? 14.196 22.847 27.830 1.00 84.69 85 ILE A O 1
ATOM 684 N N . VAL A 1 86 ? 12.037 23.487 27.707 1.00 85.69 86 VAL A N 1
ATOM 685 C CA . VAL A 1 86 ? 12.028 23.647 26.248 1.00 85.69 86 VAL A CA 1
ATOM 686 C C . VAL A 1 86 ? 13.085 24.666 25.827 1.00 85.69 86 VAL A 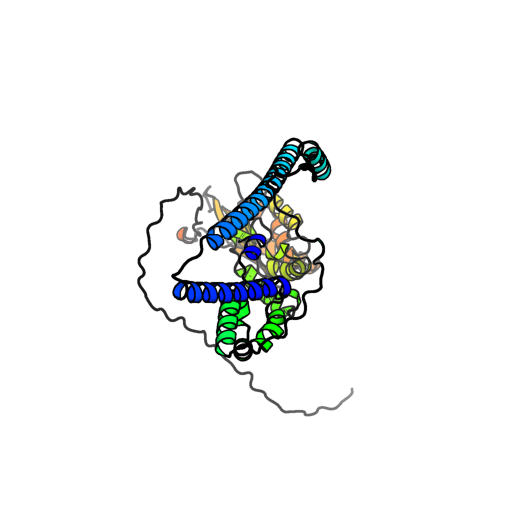C 1
ATOM 688 O O . VAL A 1 86 ? 13.932 24.327 25.002 1.00 85.69 86 VAL A O 1
ATOM 691 N N . ALA A 1 87 ? 13.119 25.845 26.455 1.00 88.50 87 ALA A N 1
ATOM 692 C CA . ALA A 1 87 ? 14.123 26.870 26.167 1.00 88.50 87 ALA A CA 1
ATOM 693 C C . ALA A 1 87 ? 15.564 26.345 26.335 1.00 88.50 87 ALA A C 1
ATOM 695 O O . ALA A 1 87 ? 16.370 26.437 25.412 1.00 88.50 87 ALA A O 1
ATOM 696 N N . LEU A 1 88 ? 15.866 25.680 27.457 1.00 86.44 88 LEU A N 1
ATOM 697 C CA . LEU A 1 88 ? 17.198 25.117 27.717 1.00 86.44 88 LEU A CA 1
ATOM 698 C C . LEU A 1 88 ? 17.617 24.037 26.709 1.00 86.44 88 LEU A C 1
ATOM 700 O O . LEU A 1 88 ? 18.800 23.921 26.388 1.00 86.44 88 LEU A O 1
ATOM 704 N N . THR A 1 89 ? 16.670 23.225 26.234 1.00 85.94 89 THR A N 1
ATOM 705 C CA . THR A 1 89 ? 16.953 22.183 25.233 1.00 85.94 89 THR A CA 1
ATOM 706 C C . THR A 1 89 ? 17.092 22.733 23.814 1.00 85.94 89 THR A C 1
ATOM 708 O O . THR A 1 89 ? 17.800 22.133 23.007 1.00 85.94 89 THR A O 1
ATOM 711 N N . MET A 1 90 ? 16.469 23.877 23.511 1.00 83.62 90 MET A N 1
ATOM 712 C CA . MET A 1 90 ? 16.632 24.560 22.224 1.00 83.62 90 MET A CA 1
ATOM 713 C C . MET A 1 90 ? 17.966 25.308 22.137 1.00 83.62 90 MET A C 1
ATOM 715 O O . MET A 1 90 ? 18.629 25.230 21.105 1.00 83.62 90 MET A O 1
ATOM 719 N N . ASP A 1 91 ? 18.396 25.954 23.223 1.00 85.12 91 ASP A N 1
ATOM 720 C CA . ASP A 1 91 ? 19.653 26.714 23.256 1.00 85.12 91 ASP A CA 1
ATOM 721 C C . ASP A 1 91 ? 20.899 25.814 23.304 1.00 85.12 91 ASP A C 1
ATOM 723 O O . ASP A 1 91 ? 21.980 26.206 22.864 1.00 85.12 91 ASP A O 1
ATOM 727 N N . ASN A 1 92 ? 20.771 24.583 23.814 1.00 88.44 92 ASN A N 1
ATOM 728 C CA . ASN A 1 92 ? 21.858 23.608 23.817 1.00 88.44 92 ASN A CA 1
ATOM 729 C C . ASN A 1 92 ? 21.349 22.189 23.501 1.00 88.44 92 ASN A C 1
ATOM 731 O O . ASN A 1 92 ? 20.998 21.440 24.417 1.00 88.44 92 ASN A O 1
ATOM 735 N N . PRO A 1 93 ? 21.392 21.754 22.228 1.00 84.75 93 PRO A N 1
ATOM 736 C CA . PRO A 1 93 ? 20.852 20.457 21.811 1.00 84.75 93 PRO A CA 1
ATOM 737 C C . PRO A 1 93 ? 21.634 19.247 22.351 1.00 84.75 93 PRO A C 1
ATOM 739 O O . PRO A 1 93 ? 21.187 18.112 22.200 1.00 84.75 93 PRO A O 1
ATOM 742 N N . ARG A 1 94 ? 22.799 19.451 22.986 1.00 84.50 94 ARG A N 1
ATOM 743 C CA . ARG A 1 94 ? 23.534 18.382 23.690 1.00 84.50 94 ARG A CA 1
ATOM 744 C C . ARG A 1 94 ? 23.052 18.178 25.126 1.00 84.50 94 ARG A C 1
ATOM 746 O O . ARG A 1 94 ? 23.472 17.222 25.778 1.00 84.50 94 ARG A O 1
ATOM 753 N N . ARG A 1 95 ? 22.199 19.066 25.638 1.00 89.56 95 ARG A N 1
ATOM 754 C CA . ARG A 1 95 ? 21.670 18.993 26.995 1.00 89.56 95 ARG A CA 1
ATOM 755 C C . ARG A 1 95 ? 20.580 17.926 27.078 1.00 89.56 95 ARG A C 1
ATOM 757 O O . ARG A 1 95 ? 19.637 17.919 26.293 1.00 89.56 95 ARG A O 1
ATOM 764 N N . THR A 1 96 ? 20.700 17.012 28.037 1.00 90.50 96 THR A N 1
ATOM 765 C CA . THR A 1 96 ? 19.685 15.974 28.243 1.00 90.50 96 THR A CA 1
ATOM 766 C C . THR A 1 96 ? 18.459 16.558 28.944 1.00 90.50 96 THR A C 1
ATOM 768 O O . THR A 1 96 ? 18.573 17.431 29.805 1.00 90.50 96 THR A O 1
ATOM 771 N N . VAL A 1 97 ? 17.272 16.033 28.621 1.00 85.38 97 VAL A N 1
ATOM 772 C CA . VAL A 1 97 ? 16.003 16.445 29.254 1.00 85.38 97 VAL A CA 1
ATOM 773 C C . VAL A 1 97 ? 16.069 16.305 30.778 1.00 85.38 97 VAL A C 1
ATOM 775 O O . VAL A 1 97 ? 15.523 17.134 31.497 1.00 85.38 97 VAL A O 1
ATOM 778 N N . LYS A 1 98 ? 16.801 15.300 31.278 1.00 88.31 98 LYS A N 1
ATOM 779 C CA . LYS A 1 98 ? 17.006 15.085 32.713 1.00 88.31 98 LYS A CA 1
ATOM 780 C C . LYS A 1 98 ? 17.749 16.249 33.381 1.00 88.31 98 LYS A C 1
ATOM 782 O O . LYS A 1 98 ? 17.270 16.741 34.394 1.00 88.31 98 LYS A O 1
ATOM 787 N N . SER A 1 99 ? 18.860 16.730 32.809 1.00 92.62 99 SER A N 1
ATOM 788 C CA . SER A 1 99 ? 19.587 17.856 33.420 1.00 92.62 99 SER A CA 1
ATOM 789 C C . SER A 1 99 ? 18.841 19.184 33.270 1.00 92.62 99 SER A C 1
ATOM 791 O O . SER A 1 99 ? 18.960 20.054 34.123 1.00 92.62 99 SER A O 1
ATOM 793 N N . ALA A 1 100 ? 18.045 19.350 32.207 1.00 88.12 100 ALA A N 1
ATOM 794 C CA . ALA A 1 100 ? 17.154 20.502 32.068 1.00 88.12 100 ALA A CA 1
ATOM 795 C C . ALA A 1 100 ? 16.006 20.471 33.098 1.00 88.12 100 ALA A C 1
ATOM 797 O O . ALA A 1 100 ? 15.613 21.517 33.609 1.00 88.12 100 ALA A O 1
ATOM 798 N N . TRP A 1 101 ? 15.494 19.280 33.431 1.00 89.75 101 TRP A N 1
ATOM 799 C CA . TRP A 1 101 ? 14.484 19.091 34.474 1.00 89.75 101 TRP A CA 1
ATOM 800 C C . TRP A 1 101 ? 15.031 19.406 35.872 1.00 89.75 101 TRP A C 1
ATOM 802 O O . TRP A 1 101 ? 14.381 20.117 36.632 1.00 89.75 101 TRP A O 1
ATOM 812 N N . GLU A 1 102 ? 16.233 18.928 36.203 1.00 92.50 102 GLU A N 1
ATOM 813 C CA . GLU A 1 102 ? 16.897 19.214 37.485 1.00 92.50 102 GLU A CA 1
ATOM 814 C C . GLU A 1 102 ? 17.131 20.725 37.678 1.00 92.50 102 GLU A C 1
ATOM 816 O O . GLU A 1 102 ? 16.779 21.272 38.725 1.00 92.50 102 GLU A O 1
ATOM 821 N N . ASP A 1 103 ? 17.589 21.431 36.637 1.00 92.38 103 ASP A N 1
ATOM 822 C CA . ASP A 1 103 ? 17.700 22.897 36.641 1.00 92.38 103 ASP A CA 1
ATOM 823 C C . ASP A 1 103 ? 16.347 23.598 36.819 1.00 92.38 103 ASP A C 1
ATOM 825 O O . ASP A 1 103 ? 16.248 24.604 37.525 1.00 92.38 103 ASP A O 1
ATOM 829 N N . ALA A 1 104 ? 15.294 23.095 36.168 1.00 91.94 104 ALA A N 1
ATOM 830 C CA . ALA A 1 104 ? 13.957 23.666 36.282 1.00 91.94 104 ALA A CA 1
ATOM 831 C C . ALA A 1 104 ? 13.383 23.496 37.696 1.00 91.94 104 ALA A C 1
ATOM 833 O O . ALA A 1 104 ? 12.755 24.420 38.211 1.00 91.94 104 ALA A O 1
ATOM 834 N N . MET A 1 105 ? 13.634 22.357 38.344 1.00 90.44 105 MET A N 1
ATOM 835 C CA . MET A 1 105 ? 13.231 22.114 39.733 1.00 90.44 105 MET A CA 1
ATOM 836 C C . MET A 1 105 ? 14.001 23.000 40.719 1.00 90.44 105 MET A C 1
ATOM 838 O O . MET A 1 105 ? 13.409 23.489 41.677 1.00 90.44 105 MET A O 1
ATOM 842 N N . ALA A 1 106 ? 15.290 23.256 40.471 1.00 93.31 106 ALA A N 1
ATOM 843 C CA . ALA A 1 106 ? 16.085 24.175 41.287 1.00 93.31 106 ALA A CA 1
ATOM 844 C C . ALA A 1 106 ? 15.639 25.639 41.123 1.00 93.31 106 ALA A C 1
ATOM 846 O O . ALA A 1 106 ? 15.600 26.391 42.095 1.00 93.31 106 ALA A O 1
ATOM 847 N N . LYS A 1 107 ? 15.286 26.049 39.897 1.00 93.56 107 LYS A N 1
ATOM 848 C CA . LYS A 1 107 ? 14.880 27.428 39.582 1.00 93.56 107 LYS A CA 1
ATOM 849 C C . LYS A 1 107 ? 13.455 27.758 40.022 1.00 93.56 107 LYS A C 1
ATOM 851 O O . LYS A 1 107 ? 13.177 28.894 40.396 1.00 93.56 107 LYS A O 1
ATOM 856 N N . PHE A 1 108 ? 12.562 26.778 39.964 1.00 93.44 108 PHE A N 1
ATOM 857 C CA . PHE A 1 108 ? 11.170 26.910 40.373 1.00 93.44 108 PHE A CA 1
ATOM 858 C C . PHE A 1 108 ? 10.885 25.856 41.442 1.00 93.44 108 PHE A C 1
ATOM 860 O O . PHE A 1 108 ? 10.317 24.825 41.092 1.00 93.44 108 PHE A O 1
ATOM 867 N N . PRO A 1 109 ? 11.292 26.041 42.710 1.00 90.12 109 PRO A N 1
ATOM 868 C CA . PRO A 1 109 ? 11.001 25.079 43.773 1.00 90.12 109 PRO A CA 1
ATOM 869 C C . PRO A 1 109 ? 9.491 24.968 44.021 1.00 90.12 109 PRO A C 1
ATOM 871 O O . PRO A 1 109 ? 8.736 25.905 43.753 1.00 90.12 109 PRO A O 1
ATOM 874 N N . ASP A 1 110 ? 9.034 23.806 44.492 1.00 82.12 110 ASP A N 1
ATOM 875 C CA . ASP A 1 110 ? 7.638 23.662 44.914 1.00 82.12 110 ASP A CA 1
ATOM 876 C C . ASP A 1 110 ? 7.359 24.617 46.087 1.00 82.12 110 ASP A C 1
ATOM 878 O O . ASP A 1 110 ? 8.236 24.813 46.937 1.00 82.12 110 ASP A O 1
ATOM 882 N N . PRO A 1 111 ? 6.159 25.218 46.159 1.00 75.31 111 PRO A N 1
ATOM 883 C CA . PRO A 1 111 ? 5.786 26.002 47.325 1.00 75.31 111 PRO A CA 1
ATOM 884 C C . PRO A 1 111 ? 5.867 25.119 48.586 1.00 75.31 111 PRO A C 1
ATOM 886 O O . PRO A 1 111 ? 5.500 23.939 48.529 1.00 75.31 111 PRO A O 1
ATOM 889 N N . PRO A 1 112 ? 6.350 25.655 49.723 1.00 77.94 112 PRO A N 1
ATOM 890 C CA . PRO A 1 112 ? 6.468 24.887 50.954 1.00 77.94 112 PRO A CA 1
ATOM 891 C C . PRO A 1 112 ? 5.101 24.316 51.340 1.00 77.94 112 PRO A C 1
ATOM 893 O O . PRO A 1 112 ? 4.128 25.065 51.468 1.00 77.94 112 PRO A O 1
ATOM 896 N N . LYS A 1 113 ? 5.034 22.991 51.536 1.00 66.88 113 LYS A N 1
ATOM 897 C CA . LYS A 1 113 ? 3.797 22.268 51.892 1.00 66.88 113 LYS A CA 1
ATOM 898 C C . LYS A 1 113 ? 3.152 22.761 53.192 1.00 66.88 113 LYS A C 1
ATOM 900 O O . LYS A 1 113 ? 1.963 22.539 53.381 1.00 66.88 113 LYS A O 1
ATOM 905 N N . ASP A 1 114 ? 3.910 23.483 54.014 1.00 64.31 114 ASP A N 1
ATOM 906 C CA . ASP A 1 114 ? 3.487 23.970 55.325 1.00 64.31 114 ASP A CA 1
ATOM 907 C C . ASP A 1 114 ? 3.234 25.480 55.359 1.00 64.31 114 ASP A C 1
ATOM 909 O O . ASP A 1 114 ? 3.214 26.064 56.437 1.00 64.31 114 ASP A O 1
ATOM 913 N N . THR A 1 115 ? 3.060 26.146 54.211 1.00 56.16 115 THR A N 1
ATOM 914 C CA . THR A 1 115 ? 2.664 27.564 54.223 1.00 56.16 115 THR A CA 1
ATOM 915 C C . THR A 1 115 ? 1.210 27.641 54.705 1.00 56.16 115 THR A C 1
ATOM 917 O O . THR A 1 115 ? 0.320 27.217 53.961 1.00 56.16 115 THR A O 1
ATOM 920 N N . PRO A 1 116 ? 0.923 28.120 55.933 1.00 46.44 116 PRO A N 1
ATOM 921 C CA . PRO A 1 116 ? -0.443 28.144 56.429 1.00 46.44 116 PRO A CA 1
ATOM 922 C C . PRO A 1 116 ? -1.256 29.109 55.567 1.00 46.44 116 PRO A C 1
ATOM 924 O O . PRO A 1 116 ? -0.857 30.256 55.349 1.00 46.44 116 PRO A O 1
ATOM 927 N N . ALA A 1 117 ? -2.394 28.638 55.055 1.00 52.91 117 ALA A N 1
ATOM 928 C CA . ALA A 1 117 ? -3.379 29.512 54.436 1.00 52.91 117 ALA A CA 1
ATOM 929 C C . ALA A 1 117 ? -3.753 30.633 55.431 1.00 52.91 117 ALA A C 1
ATOM 931 O O . ALA A 1 117 ? -3.790 30.376 56.639 1.00 52.91 117 ALA A O 1
ATOM 932 N N . PRO A 1 118 ? -4.006 31.871 54.967 1.00 43.41 118 PRO A N 1
ATOM 933 C CA . PRO A 1 118 ? -4.385 32.965 55.852 1.00 43.41 118 PRO A CA 1
ATOM 934 C C . PRO A 1 118 ? -5.597 32.554 56.700 1.00 43.41 118 PRO A C 1
ATOM 936 O O . PRO A 1 118 ? -6.627 32.140 56.173 1.00 43.41 118 PRO A O 1
ATOM 939 N N . ASN A 1 119 ? -5.414 32.617 58.022 1.00 40.53 119 ASN A N 1
ATOM 940 C CA . ASN A 1 119 ? -6.346 32.150 59.047 1.00 40.53 119 ASN A CA 1
ATOM 941 C C . ASN A 1 119 ? -7.769 32.698 58.836 1.00 40.53 119 ASN A C 1
ATOM 943 O O . ASN A 1 119 ? -8.035 33.869 59.104 1.00 40.53 119 ASN A O 1
ATOM 947 N N . LEU A 1 120 ? -8.697 31.820 58.451 1.00 44.38 120 LEU A N 1
ATOM 948 C CA . LEU A 1 120 ? -10.137 31.994 58.637 1.00 44.38 120 LEU A CA 1
ATOM 949 C C . LEU A 1 120 ? -10.598 30.926 59.633 1.00 44.38 120 LEU A C 1
ATOM 951 O O . LEU A 1 120 ? -10.647 29.734 59.327 1.00 44.38 120 LEU A O 1
ATOM 955 N N . ASN A 1 121 ? -10.864 31.378 60.861 1.00 46.41 121 ASN A N 1
ATOM 956 C CA . ASN A 1 121 ? -11.297 30.570 61.997 1.00 46.41 121 ASN A CA 1
ATOM 957 C C . ASN A 1 121 ? -12.448 29.626 61.612 1.00 46.41 121 ASN A C 1
ATOM 959 O O . ASN A 1 121 ? -13.584 30.064 61.452 1.00 46.41 121 ASN A O 1
ATOM 963 N N . THR A 1 122 ? -12.159 28.327 61.520 1.00 42.22 122 THR A N 1
ATOM 964 C CA . THR A 1 122 ? -13.163 27.263 61.380 1.00 42.22 122 THR A CA 1
ATOM 965 C C . THR A 1 122 ? -12.860 26.174 62.416 1.00 42.22 122 THR A C 1
ATOM 967 O O . THR A 1 122 ? -11.705 25.751 62.510 1.00 42.22 122 THR A O 1
ATOM 970 N N . PRO A 1 123 ? -13.838 25.723 63.222 1.00 41.53 123 PRO A N 1
ATOM 971 C CA . PRO A 1 123 ? -13.608 24.703 64.239 1.00 41.53 123 PRO A CA 1
ATOM 972 C C . PRO A 1 123 ? -13.322 23.329 63.614 1.00 41.53 123 PRO A C 1
ATOM 974 O O . PRO A 1 123 ? -13.831 22.985 62.547 1.00 41.53 123 PRO A O 1
ATOM 977 N N . ALA A 1 124 ? -12.476 22.556 64.297 1.00 38.75 124 ALA A N 1
ATOM 978 C CA . ALA A 1 124 ? -11.925 21.288 63.835 1.00 38.75 124 ALA A CA 1
ATOM 979 C C . ALA A 1 124 ? -13.005 20.232 63.527 1.00 38.75 124 ALA A C 1
ATOM 981 O O . ALA A 1 124 ? -13.800 19.863 64.390 1.00 38.75 124 ALA A O 1
ATOM 982 N N . LEU A 1 125 ? -12.974 19.698 62.303 1.00 44.09 125 LEU A N 1
ATOM 983 C CA . LEU A 1 125 ? -13.642 18.447 61.937 1.00 44.09 125 LEU A CA 1
ATOM 984 C C . LEU A 1 125 ? -12.714 17.259 62.256 1.00 44.09 125 LEU A C 1
ATOM 986 O O . LEU A 1 125 ? -11.501 17.370 62.056 1.00 44.09 125 LEU A O 1
ATOM 990 N N . PRO A 1 126 ? -13.251 16.122 62.734 1.00 43.22 126 PRO A N 1
ATOM 991 C CA . PRO A 1 126 ? -12.442 14.982 63.136 1.00 43.22 126 PRO A CA 1
ATOM 992 C C . PRO A 1 126 ? -11.788 14.302 61.929 1.00 43.22 126 PRO A C 1
ATOM 994 O O . PRO A 1 126 ? -12.412 14.065 60.893 1.00 43.22 126 PRO A O 1
ATOM 997 N N . ALA A 1 127 ? -10.508 13.979 62.098 1.00 45.81 127 ALA A N 1
ATOM 998 C CA . ALA A 1 127 ? -9.729 13.162 61.183 1.00 45.81 127 ALA A CA 1
ATOM 999 C C . ALA A 1 127 ? -10.250 11.713 61.152 1.00 45.81 127 ALA A C 1
ATOM 1001 O O . ALA A 1 127 ? -10.773 11.219 62.147 1.00 45.81 127 ALA A O 1
ATOM 1002 N N . SER A 1 128 ? -10.006 11.029 60.028 1.00 48.88 128 SER A N 1
ATOM 1003 C CA . SER A 1 128 ? -10.269 9.602 59.764 1.00 48.88 128 SER A CA 1
ATOM 1004 C C . SER A 1 128 ? -11.689 9.234 59.298 1.00 48.88 128 SER A C 1
ATOM 1006 O O . SER A 1 128 ? -12.505 8.704 60.048 1.00 48.88 128 SER A O 1
ATOM 1008 N N . MET A 1 129 ? -11.920 9.384 57.990 1.00 36.91 129 MET A N 1
ATOM 1009 C CA . MET A 1 129 ? -12.923 8.629 57.221 1.00 36.91 129 MET A CA 1
ATOM 1010 C C . MET A 1 129 ? -12.227 7.940 56.034 1.00 36.91 129 MET A C 1
ATOM 1012 O O . MET A 1 129 ? -12.513 8.210 54.874 1.00 36.91 129 MET A O 1
ATOM 1016 N N . SER A 1 130 ? -11.271 7.057 56.328 1.00 39.78 130 SER A N 1
ATOM 1017 C CA . SER A 1 130 ? -10.785 6.029 55.395 1.00 39.78 130 SER A CA 1
ATOM 1018 C C . SER A 1 130 ? -11.564 4.726 55.609 1.00 39.78 130 SER A C 1
ATOM 1020 O O . SER A 1 130 ? -10.979 3.659 55.777 1.00 39.78 130 SER A O 1
ATOM 1022 N N . GLY A 1 131 ? -12.889 4.838 55.716 1.00 38.66 131 GLY A N 1
ATOM 1023 C CA . GLY A 1 131 ? -13.782 3.692 55.811 1.00 38.66 131 GLY A CA 1
ATOM 1024 C C . GLY A 1 131 ? -14.146 3.220 54.413 1.00 38.66 131 GLY A C 1
ATOM 1025 O O . GLY A 1 131 ? -14.556 4.032 53.580 1.00 38.66 131 GLY A O 1
ATOM 1026 N N . ASP A 1 132 ? -14.001 1.920 54.170 1.00 44.16 132 ASP A N 1
ATOM 1027 C CA . ASP A 1 132 ? -14.596 1.240 53.026 1.00 44.16 132 ASP A CA 1
ATOM 1028 C C . ASP A 1 132 ? -16.039 1.717 52.854 1.00 44.16 132 ASP A C 1
ATOM 1030 O O . ASP A 1 132 ? -16.850 1.622 53.780 1.00 44.16 132 ASP A O 1
ATOM 1034 N N . PHE A 1 133 ? -16.354 2.281 51.683 1.00 40.81 133 PHE A N 1
ATOM 1035 C CA . PHE A 1 133 ? -17.717 2.695 51.374 1.00 40.81 133 PHE A CA 1
ATOM 1036 C C . PHE A 1 133 ? -18.628 1.478 51.572 1.00 40.81 133 PHE A C 1
ATOM 1038 O O . PHE A 1 133 ? -18.459 0.485 50.855 1.00 40.81 133 PHE A O 1
ATOM 1045 N N . PRO A 1 134 ? -19.588 1.517 52.515 1.00 42.78 134 PRO A N 1
ATOM 1046 C CA . PRO A 1 134 ? -20.499 0.406 52.704 1.00 42.78 134 PRO A CA 1
ATOM 1047 C C . PRO A 1 134 ? -21.227 0.194 51.382 1.00 42.78 134 PRO A C 1
ATOM 1049 O O . PRO A 1 134 ? -21.767 1.145 50.810 1.00 42.78 134 PRO A O 1
ATOM 1052 N N . SER A 1 135 ? -21.203 -1.040 50.873 1.00 45.50 135 SER A N 1
ATOM 1053 C CA . SER A 1 135 ? -21.934 -1.419 49.668 1.00 45.50 135 SER A CA 1
ATOM 1054 C C . SER A 1 135 ? -23.391 -1.003 49.857 1.00 45.50 135 SER A C 1
ATOM 1056 O O . SER A 1 135 ? -24.120 -1.637 50.623 1.00 45.50 135 SER A O 1
ATOM 1058 N N . MET A 1 136 ? -23.802 0.106 49.232 1.00 46.91 136 MET A N 1
ATOM 1059 C CA . MET A 1 136 ? -25.167 0.594 49.376 1.00 46.91 136 MET A CA 1
ATOM 1060 C C . MET A 1 136 ? -26.104 -0.524 48.915 1.00 46.91 136 MET A C 1
ATOM 1062 O O . MET A 1 136 ? -25.950 -1.002 47.786 1.00 46.91 136 MET A O 1
ATOM 1066 N N . PRO A 1 137 ? -27.069 -0.952 49.745 1.00 51.09 137 PRO A N 1
ATOM 1067 C CA . PRO A 1 137 ? -28.077 -1.896 49.305 1.00 51.09 137 PRO A CA 1
ATOM 1068 C C . PRO A 1 137 ? -28.854 -1.228 48.173 1.00 51.09 137 PRO A C 1
ATOM 1070 O O . PRO A 1 137 ? -29.553 -0.232 48.377 1.00 51.09 137 PRO A O 1
ATOM 1073 N N . TRP A 1 138 ? -28.667 -1.741 46.959 1.00 55.44 138 TRP A N 1
ATOM 1074 C CA . TRP A 1 138 ? -29.326 -1.258 45.756 1.00 55.44 138 TRP A CA 1
ATOM 1075 C C . TRP A 1 138 ? -30.839 -1.320 45.977 1.00 55.44 138 TRP A C 1
ATOM 1077 O O . TRP A 1 138 ? -31.436 -2.395 45.918 1.00 55.44 138 TRP A O 1
ATOM 1087 N N . ARG A 1 139 ? -31.484 -0.175 46.250 1.00 68.75 139 ARG A N 1
ATOM 1088 C CA . ARG A 1 139 ? -32.948 -0.113 46.182 1.00 68.75 139 ARG A CA 1
ATOM 1089 C C . ARG A 1 139 ? -33.347 -0.524 44.763 1.00 68.75 139 ARG A C 1
ATOM 1091 O O . ARG A 1 139 ? -32.725 -0.034 43.816 1.00 68.75 139 ARG A O 1
ATOM 1098 N N . PRO A 1 140 ? -34.359 -1.391 44.587 1.00 73.62 140 PRO A N 1
ATOM 1099 C CA . PRO A 1 140 ? -34.848 -1.733 43.263 1.00 73.62 140 PRO A CA 1
ATOM 1100 C C . PRO A 1 140 ? -35.242 -0.451 42.523 1.00 73.62 140 PRO A C 1
ATOM 1102 O O . PRO A 1 140 ? -36.227 0.195 42.871 1.00 73.62 140 PRO A O 1
ATOM 1105 N N . LEU A 1 141 ? -34.446 -0.064 41.523 1.00 70.88 141 LEU A N 1
ATOM 1106 C CA . LEU A 1 141 ? -34.752 1.082 40.671 1.00 70.88 141 LEU A CA 1
ATOM 1107 C C . LEU A 1 141 ? -36.098 0.863 39.994 1.00 70.88 141 LEU A C 1
ATOM 1109 O O . LEU A 1 141 ? -36.333 -0.213 39.420 1.00 70.88 141 LEU A O 1
ATOM 1113 N N . MET A 1 142 ? -36.938 1.896 40.011 1.00 85.88 142 MET A N 1
ATOM 1114 C CA . MET A 1 142 ? -38.210 1.878 39.304 1.00 85.88 142 MET A CA 1
ATOM 1115 C C . MET A 1 142 ? -37.955 1.742 37.797 1.00 85.88 142 MET A C 1
ATOM 1117 O O . MET A 1 142 ? -36.966 2.250 37.266 1.00 85.88 142 MET A O 1
ATOM 1121 N N . LYS A 1 143 ? -38.865 1.080 37.072 1.00 85.25 143 LYS A N 1
ATOM 1122 C CA . LYS A 1 143 ? -38.709 0.795 35.630 1.00 85.25 143 LYS A CA 1
ATOM 1123 C C . LYS A 1 143 ? -38.371 2.044 34.795 1.00 85.25 143 LYS A C 1
ATOM 1125 O O . LYS A 1 143 ? -37.550 1.969 33.887 1.00 85.25 143 LYS A O 1
ATOM 1130 N N . HIS A 1 144 ? -38.966 3.190 35.127 1.00 86.31 144 HIS A N 1
ATOM 1131 C CA . HIS A 1 144 ? -38.726 4.461 34.435 1.00 86.31 144 HIS A CA 1
ATOM 1132 C C . HIS A 1 144 ? -37.345 5.068 34.736 1.00 86.31 144 HIS A C 1
ATOM 1134 O O . HIS A 1 144 ? -36.758 5.709 33.869 1.00 86.31 144 HIS A O 1
ATOM 1140 N N . GLU A 1 145 ? -36.802 4.855 35.937 1.00 86.88 145 GLU A N 1
ATOM 1141 C CA . GLU A 1 145 ? -35.460 5.323 36.295 1.00 86.88 145 GLU A CA 1
ATOM 1142 C C . GLU A 1 145 ? -34.399 4.526 35.540 1.00 86.88 145 GLU A C 1
ATOM 1144 O O . GLU A 1 145 ? -33.471 5.117 34.994 1.00 86.88 145 GLU A O 1
ATOM 1149 N N . ARG A 1 146 ? -34.590 3.203 35.415 1.00 88.31 146 ARG A N 1
ATOM 1150 C CA . ARG A 1 146 ? -33.701 2.341 34.620 1.00 88.31 146 ARG A CA 1
ATOM 1151 C C . ARG A 1 146 ? -33.643 2.772 33.155 1.00 88.31 146 ARG A C 1
ATOM 1153 O O . ARG A 1 146 ? -32.565 2.792 32.574 1.00 88.31 146 ARG A O 1
ATOM 1160 N N . ALA A 1 147 ? -34.785 3.143 32.572 1.00 89.25 147 ALA A N 1
ATOM 1161 C CA . ALA A 1 147 ? -34.849 3.617 31.190 1.00 89.25 147 ALA A CA 1
ATOM 1162 C C . ALA A 1 147 ? -34.058 4.922 30.987 1.00 89.25 147 ALA A C 1
ATOM 1164 O O . ALA A 1 147 ? -33.292 5.027 30.036 1.00 89.25 147 ALA A O 1
ATOM 1165 N N . ARG A 1 148 ? -34.172 5.884 31.914 1.00 89.44 148 ARG A N 1
ATOM 1166 C CA . ARG A 1 148 ? -33.412 7.148 31.858 1.00 89.44 148 ARG A CA 1
ATOM 1167 C C . ARG A 1 148 ? -31.915 6.954 32.080 1.00 89.44 148 ARG A C 1
ATOM 1169 O O . ARG A 1 148 ? -31.103 7.646 31.472 1.00 89.44 148 ARG A O 1
ATOM 1176 N N . GLU A 1 149 ? -31.542 6.040 32.974 1.00 89.81 149 GLU A N 1
ATOM 1177 C CA . GLU A 1 149 ? -30.138 5.675 33.188 1.00 89.81 149 GLU A CA 1
ATOM 1178 C C . GLU A 1 149 ? -29.529 5.051 31.935 1.00 89.81 149 GLU A C 1
ATOM 1180 O O . GLU A 1 149 ? -28.413 5.408 31.563 1.00 89.81 149 GLU A O 1
ATOM 1185 N N . MET A 1 150 ? -30.283 4.175 31.268 1.00 92.94 150 MET A N 1
ATOM 1186 C CA . MET A 1 150 ? -29.883 3.569 30.003 1.00 92.94 150 MET A CA 1
ATOM 1187 C C . MET A 1 150 ? -29.712 4.612 28.899 1.00 92.94 150 MET A C 1
ATOM 1189 O O . MET A 1 150 ? -28.676 4.629 28.241 1.00 92.94 150 MET A O 1
ATOM 1193 N N . GLU A 1 151 ? -30.702 5.487 28.715 1.00 93.75 151 GLU A N 1
ATOM 1194 C CA . GLU A 1 151 ? -30.673 6.561 27.715 1.00 93.75 151 GLU A CA 1
ATOM 1195 C C . GLU A 1 151 ? -29.436 7.441 27.906 1.00 93.75 151 GLU A C 1
ATOM 1197 O O . GLU A 1 151 ? -28.636 7.597 26.989 1.00 93.75 151 GLU A O 1
ATOM 1202 N N . PHE A 1 152 ? -29.181 7.883 29.139 1.00 92.44 152 PHE A N 1
ATOM 1203 C CA . PHE A 1 152 ? -27.984 8.663 29.417 1.00 92.44 152 PHE A CA 1
ATOM 1204 C C . PHE A 1 152 ? -26.681 7.901 29.185 1.00 92.44 152 PHE A C 1
ATOM 1206 O O . PHE A 1 152 ? -25.714 8.482 28.696 1.00 92.44 152 PHE A O 1
ATOM 1213 N N . ALA A 1 153 ? -26.609 6.630 29.587 1.00 93.44 153 ALA A N 1
ATOM 1214 C CA . ALA A 1 153 ? -25.417 5.834 29.332 1.00 93.44 153 ALA A CA 1
ATOM 1215 C C . ALA A 1 153 ? -25.173 5.727 27.820 1.00 93.44 153 ALA A C 1
ATOM 1217 O O . ALA A 1 153 ? -24.044 5.925 27.383 1.00 93.44 153 ALA A O 1
ATOM 1218 N N . CYS A 1 154 ? -26.227 5.503 27.029 1.00 94.00 154 CYS A N 1
ATOM 1219 C CA . CYS A 1 154 ? -26.153 5.450 25.572 1.00 94.00 154 CYS A CA 1
ATOM 1220 C C . CYS A 1 154 ? -25.690 6.778 24.962 1.00 94.00 154 CYS A C 1
ATOM 1222 O O . CYS A 1 154 ? -24.800 6.761 24.119 1.00 94.00 154 CYS A O 1
ATOM 1224 N N . ASP A 1 155 ? -26.189 7.920 25.438 1.00 93.94 155 ASP A N 1
ATOM 1225 C CA . ASP A 1 155 ? -25.756 9.248 24.968 1.00 93.94 155 ASP A CA 1
ATOM 1226 C C . ASP A 1 155 ? -24.254 9.507 25.176 1.00 93.94 155 ASP A C 1
ATOM 1228 O O . ASP A 1 155 ? -23.655 10.344 24.502 1.00 93.94 155 ASP A O 1
ATOM 1232 N N . ASN A 1 156 ? -23.631 8.776 26.105 1.00 93.75 156 ASN A N 1
ATOM 1233 C CA . ASN A 1 156 ? -22.212 8.878 26.432 1.00 93.75 156 ASN A CA 1
ATOM 1234 C C . ASN A 1 156 ? -21.395 7.684 25.913 1.00 93.75 156 ASN A C 1
ATOM 1236 O O . ASN A 1 156 ? -20.309 7.414 26.424 1.00 93.75 156 ASN A O 1
ATOM 1240 N N . ILE A 1 157 ? -21.880 6.956 24.906 1.00 92.88 157 ILE A N 1
ATOM 1241 C CA . ILE A 1 157 ? -21.127 5.894 24.227 1.00 92.88 157 ILE A CA 1
ATOM 1242 C C . ILE A 1 157 ? -20.919 6.279 22.766 1.00 92.88 157 ILE A C 1
ATOM 1244 O O . ILE A 1 157 ? -21.825 6.754 22.086 1.00 92.88 157 ILE A O 1
ATOM 1248 N N . CYS A 1 158 ? -19.711 6.040 22.254 1.00 92.31 158 CYS A N 1
ATOM 1249 C CA . CYS A 1 158 ? -19.396 6.265 20.852 1.00 92.31 158 CYS A CA 1
ATOM 1250 C C . CYS A 1 158 ? -20.375 5.487 19.946 1.00 92.31 158 CYS A C 1
ATOM 1252 O O . CYS A 1 158 ? -20.566 4.281 20.155 1.00 92.31 158 CYS A O 1
ATOM 1254 N N . PRO A 1 159 ? -20.947 6.117 18.898 1.00 91.31 159 PRO A N 1
ATOM 1255 C CA . PRO A 1 159 ? -21.928 5.470 18.026 1.00 91.31 159 PRO A CA 1
ATOM 1256 C C . PRO A 1 159 ? -21.474 4.126 17.435 1.00 91.31 159 PRO A C 1
ATOM 1258 O O . PRO A 1 159 ? -22.299 3.242 17.214 1.00 91.31 159 PRO A O 1
ATOM 1261 N N . SER A 1 160 ? -20.168 3.926 17.222 1.00 86.50 160 SER A N 1
ATOM 1262 C CA . SER A 1 160 ? -19.617 2.660 16.714 1.00 86.50 160 SER A CA 1
ATOM 1263 C C . SER A 1 160 ? -19.698 1.502 17.718 1.00 86.50 160 SER A C 1
ATOM 1265 O O . SER A 1 160 ? -19.856 0.350 17.316 1.00 86.50 160 SER A O 1
ATOM 1267 N N . ILE A 1 161 ? -19.608 1.769 19.026 1.00 91.75 161 ILE A N 1
ATOM 1268 C CA . ILE A 1 161 ? -19.842 0.759 20.070 1.00 91.75 161 ILE A CA 1
ATOM 1269 C C . ILE A 1 161 ? -21.339 0.460 20.152 1.00 91.75 161 ILE A C 1
ATOM 1271 O O . ILE A 1 161 ? -21.718 -0.710 20.119 1.00 91.75 161 ILE A O 1
ATOM 1275 N N . LEU A 1 162 ? -22.188 1.494 20.162 1.00 93.31 162 LEU A N 1
ATOM 1276 C CA . LEU A 1 162 ? -23.645 1.324 20.207 1.00 93.31 162 LEU A CA 1
ATOM 1277 C C . LEU A 1 162 ? -24.176 0.486 19.044 1.00 93.31 162 LEU A C 1
ATOM 1279 O O . LEU A 1 162 ? -24.986 -0.411 19.257 1.00 93.31 162 LEU A O 1
ATOM 1283 N N . ALA A 1 163 ? -23.679 0.720 17.827 1.00 92.06 163 ALA A N 1
ATOM 1284 C CA . ALA A 1 163 ? -24.095 -0.021 16.638 1.00 92.06 163 ALA A CA 1
ATOM 1285 C C . ALA A 1 163 ? -23.795 -1.532 16.713 1.00 92.06 163 ALA A C 1
ATOM 1287 O O . ALA A 1 163 ? -24.405 -2.311 15.981 1.00 92.06 163 ALA A O 1
ATOM 1288 N N . ARG A 1 164 ? -22.869 -1.958 17.584 1.00 90.50 164 ARG A N 1
ATOM 1289 C CA . ARG A 1 164 ? -22.506 -3.371 17.789 1.00 90.50 164 ARG A CA 1
ATOM 1290 C C . ARG A 1 164 ? -23.312 -4.055 18.892 1.00 90.50 164 ARG A C 1
ATOM 1292 O O . ARG A 1 164 ? -23.291 -5.283 18.968 1.00 90.50 164 ARG A O 1
ATOM 1299 N N . LEU A 1 165 ? -24.004 -3.295 19.740 1.00 93.69 165 LEU A N 1
ATOM 1300 C CA . LEU A 1 165 ? -24.777 -3.847 20.849 1.00 93.69 165 LEU A CA 1
ATOM 1301 C C . LEU A 1 165 ? -26.100 -4.447 20.342 1.00 93.69 165 LEU A C 1
ATOM 1303 O O . LEU A 1 165 ? -26.874 -3.763 19.668 1.00 93.69 165 LEU A O 1
ATOM 1307 N N . PRO A 1 166 ? -26.424 -5.707 20.687 1.00 95.75 166 PRO A N 1
ATOM 1308 C CA . PRO A 1 166 ? -27.742 -6.265 20.419 1.00 95.75 166 PRO A CA 1
ATOM 1309 C C . PRO A 1 166 ? -28.836 -5.457 21.125 1.00 95.75 166 PRO A C 1
ATOM 1311 O O . PRO A 1 166 ? -28.687 -5.077 22.286 1.00 95.75 166 PRO A O 1
ATOM 1314 N N . LYS A 1 167 ? -29.990 -5.271 20.471 1.00 94.56 167 LYS A N 1
ATOM 1315 C CA . LYS A 1 167 ? -31.136 -4.548 21.062 1.00 94.56 167 LYS A CA 1
ATOM 1316 C C . LYS A 1 167 ? -31.614 -5.155 22.389 1.00 94.56 167 LYS A C 1
ATOM 1318 O O . LYS A 1 167 ? -32.106 -4.432 23.253 1.00 94.56 167 LYS A O 1
ATOM 1323 N N . SER A 1 168 ? -31.445 -6.468 22.564 1.00 95.06 168 SER A N 1
ATOM 1324 C CA . SER A 1 168 ? -31.745 -7.169 23.817 1.00 95.06 168 SER A CA 1
ATOM 1325 C C . SER A 1 168 ? -30.865 -6.701 24.978 1.00 95.06 168 SER A C 1
ATOM 1327 O O . SER A 1 168 ? -31.369 -6.546 26.084 1.00 95.06 168 SER A O 1
ATOM 1329 N N . VAL A 1 169 ? -29.586 -6.406 24.723 1.00 94.88 169 VAL A N 1
ATOM 1330 C CA . VAL A 1 169 ? -28.639 -5.901 25.730 1.00 94.88 169 VAL A CA 1
ATOM 1331 C C . VAL A 1 169 ? -28.985 -4.466 26.122 1.00 94.88 169 VAL A C 1
ATOM 1333 O O . VAL A 1 169 ? -28.968 -4.138 27.298 1.00 94.88 169 VAL A O 1
ATOM 1336 N N . VAL A 1 170 ? -29.378 -3.622 25.163 1.00 93.75 170 VAL A N 1
ATOM 1337 C CA . VAL A 1 170 ? -29.771 -2.220 25.425 1.00 93.75 170 VAL A CA 1
ATOM 1338 C C . VAL A 1 170 ? -31.087 -2.119 26.216 1.00 93.75 170 VAL A C 1
ATOM 1340 O O . VAL A 1 170 ? -31.365 -1.102 26.840 1.00 93.75 170 VAL A O 1
ATOM 1343 N N . SER A 1 171 ? -31.904 -3.173 26.232 1.00 92.38 171 SER A N 1
ATOM 1344 C CA . SER A 1 171 ? -33.196 -3.170 26.935 1.00 92.38 171 SER A CA 1
ATOM 1345 C C . SER A 1 171 ? -33.093 -3.546 28.421 1.00 92.38 171 SER A C 1
ATOM 1347 O O . SER A 1 171 ? -34.012 -3.252 29.186 1.00 92.38 171 SER A O 1
ATOM 1349 N N . ASP A 1 172 ? -31.996 -4.183 28.841 1.00 94.38 172 ASP A N 1
ATOM 1350 C CA . ASP A 1 172 ? -31.764 -4.621 30.220 1.00 94.38 172 ASP A CA 1
ATOM 1351 C C . ASP A 1 172 ? -30.507 -3.954 30.785 1.00 94.38 172 ASP A C 1
ATOM 1353 O O . ASP A 1 172 ? -29.387 -4.239 30.371 1.00 94.38 172 ASP A O 1
ATOM 1357 N N . LEU A 1 173 ? -30.696 -3.079 31.775 1.00 91.88 173 LEU A N 1
ATOM 1358 C CA . LEU A 1 173 ? -29.612 -2.328 32.405 1.00 91.88 173 LEU A CA 1
ATOM 1359 C C . LEU A 1 173 ? -28.547 -3.226 33.050 1.00 91.88 173 LEU A C 1
ATOM 1361 O O . LEU A 1 173 ? -27.363 -2.901 32.989 1.00 91.88 173 LEU A O 1
ATOM 1365 N N . GLY A 1 174 ? -28.941 -4.352 33.649 1.00 92.56 174 GLY A N 1
ATOM 1366 C CA . GLY A 1 174 ? -27.989 -5.279 34.260 1.00 92.56 174 GLY A CA 1
ATOM 1367 C C . GLY A 1 174 ? -27.118 -5.952 33.203 1.00 92.56 174 GLY A C 1
ATOM 1368 O O . GLY A 1 174 ? -25.890 -5.962 33.314 1.00 92.56 174 GLY A O 1
ATOM 1369 N N . GLU A 1 175 ? -27.753 -6.448 32.140 1.00 95.25 175 GLU A N 1
ATOM 1370 C CA . GLU A 1 175 ? -27.055 -7.098 31.031 1.00 95.25 175 GLU A CA 1
ATOM 1371 C C . GLU A 1 175 ? -26.178 -6.124 30.243 1.00 95.25 175 GLU A C 1
ATOM 1373 O O . GLU A 1 175 ? -25.058 -6.465 29.856 1.00 95.25 175 GLU A O 1
ATOM 1378 N N . PHE A 1 176 ? -26.652 -4.893 30.067 1.00 95.00 176 PHE A N 1
ATOM 1379 C CA . PHE A 1 176 ? -25.909 -3.802 29.458 1.00 95.00 176 PHE A CA 1
ATOM 1380 C C . PHE A 1 176 ? -24.584 -3.553 30.168 1.00 95.00 176 PHE A C 1
ATOM 1382 O O . PHE A 1 176 ? -23.532 -3.663 29.544 1.00 95.00 176 PHE A O 1
ATOM 1389 N N . TRP A 1 177 ? -24.599 -3.296 31.480 1.00 94.12 177 TRP A N 1
ATOM 1390 C CA . TRP A 1 177 ? -23.365 -3.037 32.229 1.00 94.12 177 TRP A CA 1
ATOM 1391 C C . TRP A 1 177 ? -22.428 -4.238 32.276 1.00 94.12 177 TRP A C 1
ATOM 1393 O O . TRP A 1 177 ? -21.217 -4.052 32.400 1.00 94.12 177 TRP A O 1
ATOM 1403 N N . ARG A 1 178 ? -22.982 -5.452 32.207 1.00 95.25 178 ARG A N 1
ATOM 1404 C CA . ARG A 1 178 ? -22.214 -6.696 32.205 1.00 95.25 178 ARG A CA 1
ATOM 1405 C C . ARG A 1 178 ? -21.489 -6.920 30.882 1.00 95.25 178 ARG A C 1
ATOM 1407 O O . ARG A 1 178 ? -20.338 -7.336 30.907 1.00 95.25 178 ARG A O 1
ATOM 1414 N N . ARG A 1 179 ? -22.145 -6.653 29.747 1.00 95.38 179 ARG A N 1
ATOM 1415 C CA . ARG A 1 179 ? -21.593 -6.941 28.413 1.00 95.38 179 ARG A CA 1
ATOM 1416 C C . ARG A 1 179 ? -20.910 -5.770 27.731 1.00 95.38 179 ARG A C 1
ATOM 1418 O O . ARG A 1 179 ? -20.068 -5.995 26.871 1.00 95.38 179 ARG A O 1
ATOM 1425 N N . LEU A 1 180 ? -21.237 -4.530 28.087 1.00 93.81 180 LEU A N 1
ATOM 1426 C CA . LEU A 1 180 ? -20.626 -3.346 27.484 1.00 93.81 180 LEU A CA 1
ATOM 1427 C C . LEU A 1 180 ? -19.080 -3.360 27.479 1.00 93.81 180 LEU A C 1
ATOM 1429 O O . LEU A 1 180 ? -18.532 -2.949 26.456 1.00 93.81 180 LEU A O 1
ATOM 1433 N N . PRO A 1 181 ? -18.361 -3.879 28.502 1.00 93.50 181 PRO A N 1
ATOM 1434 C CA . PRO A 1 181 ? -16.906 -4.026 28.435 1.00 93.50 181 PRO A CA 1
ATOM 1435 C C . PRO A 1 181 ? -16.435 -4.829 27.224 1.00 93.50 181 PRO A C 1
ATOM 1437 O O . PRO A 1 181 ? -15.462 -4.451 26.579 1.00 93.50 181 PRO A O 1
ATOM 1440 N N . ASP A 1 182 ? -17.134 -5.915 26.887 1.00 91.25 182 ASP A N 1
ATOM 1441 C CA . ASP A 1 182 ? -16.755 -6.801 25.785 1.00 91.25 182 ASP A CA 1
ATOM 1442 C C . ASP A 1 182 ? -16.893 -6.101 24.430 1.00 91.25 182 ASP A C 1
ATOM 1444 O O . ASP A 1 182 ? -16.085 -6.328 23.531 1.00 91.25 182 ASP A O 1
ATOM 1448 N N . TYR A 1 183 ? -17.871 -5.200 24.303 1.00 89.69 183 TYR A N 1
ATOM 1449 C CA . TYR A 1 183 ? -18.090 -4.389 23.101 1.00 89.69 183 TYR A CA 1
ATOM 1450 C C . TYR A 1 183 ? -17.236 -3.116 23.057 1.00 89.69 183 TYR A C 1
ATOM 1452 O O . TYR A 1 183 ? -16.996 -2.579 21.976 1.00 89.69 183 TYR A O 1
ATOM 1460 N N . ALA A 1 184 ? -16.785 -2.626 24.213 1.00 88.12 184 ALA A N 1
ATOM 1461 C CA . ALA A 1 184 ? -15.878 -1.487 24.336 1.00 88.12 184 ALA A CA 1
ATOM 1462 C C . ALA A 1 184 ? -14.400 -1.884 24.192 1.00 88.12 184 ALA A C 1
ATOM 1464 O O . ALA A 1 184 ? -13.534 -1.014 24.043 1.00 88.12 184 ALA A O 1
ATOM 1465 N N . ARG A 1 185 ? -14.090 -3.190 24.216 1.00 85.31 185 ARG A N 1
ATOM 1466 C CA . ARG A 1 185 ? -12.742 -3.680 23.923 1.00 85.31 185 ARG A CA 1
ATOM 1467 C C . ARG A 1 185 ? -12.322 -3.209 22.531 1.00 85.31 185 ARG A C 1
ATOM 1469 O O . ARG A 1 185 ? -13.085 -3.371 21.576 1.00 85.31 185 ARG A O 1
ATOM 1476 N N . PRO A 1 186 ? -11.111 -2.643 22.400 1.00 79.44 186 PRO A N 1
ATOM 1477 C CA . PRO A 1 186 ? -10.636 -2.174 21.116 1.00 79.44 186 PRO A CA 1
ATOM 1478 C C . PRO A 1 186 ? -10.554 -3.340 20.146 1.00 79.44 186 PRO A C 1
ATOM 1480 O O . PRO A 1 186 ? -10.060 -4.421 20.487 1.00 79.44 186 PRO A O 1
ATOM 1483 N N . PHE A 1 187 ? -11.035 -3.106 18.932 1.00 81.81 187 PHE A N 1
ATOM 1484 C CA . PHE A 1 187 ? -10.926 -4.086 17.876 1.00 81.81 187 PHE A CA 1
ATOM 1485 C C . PHE A 1 187 ? -9.449 -4.315 17.553 1.00 81.81 187 PHE A C 1
ATOM 1487 O O . PHE A 1 187 ? -8.739 -3.434 17.059 1.00 81.81 187 PHE A O 1
ATOM 1494 N N . ARG A 1 188 ? -8.965 -5.521 17.839 1.00 84.50 188 ARG A N 1
ATOM 1495 C CA . ARG A 1 188 ? -7.583 -5.897 17.565 1.00 84.50 188 ARG A CA 1
ATOM 1496 C C . ARG A 1 188 ? -7.482 -6.359 16.123 1.00 84.50 188 ARG A C 1
ATOM 1498 O O . ARG A 1 188 ? -7.775 -7.505 15.805 1.00 84.50 188 ARG A O 1
ATOM 1505 N N . LEU A 1 189 ? -7.010 -5.469 15.251 1.00 89.19 189 LEU A N 1
ATOM 1506 C CA . LEU A 1 189 ? -6.784 -5.779 13.836 1.00 89.19 189 LEU A CA 1
ATOM 1507 C C . LEU A 1 189 ? -5.967 -7.068 13.639 1.00 89.19 189 LEU A C 1
ATOM 1509 O O . LEU A 1 189 ? -6.229 -7.819 12.706 1.00 89.19 189 LEU A O 1
ATOM 1513 N N . LEU A 1 190 ? -5.002 -7.332 14.526 1.00 92.75 190 LEU A N 1
ATOM 1514 C CA . LEU A 1 190 ? -4.126 -8.506 14.471 1.00 92.75 190 LEU A CA 1
ATOM 1515 C C . LEU A 1 190 ? -4.804 -9.822 14.882 1.00 92.75 190 LEU A C 1
ATOM 1517 O O . LEU A 1 190 ? -4.278 -10.880 14.546 1.00 92.75 190 LEU A O 1
ATOM 1521 N N . ASP A 1 191 ? -5.973 -9.776 15.521 1.00 93.19 191 ASP A N 1
ATOM 1522 C CA . ASP A 1 191 ? -6.736 -10.977 15.886 1.00 93.19 191 ASP A CA 1
ATOM 1523 C C . ASP A 1 191 ? -7.546 -11.517 14.690 1.00 93.19 191 ASP A C 1
ATOM 1525 O O . ASP A 1 191 ? -8.000 -12.660 14.697 1.00 93.19 191 ASP A O 1
ATOM 1529 N N . LEU A 1 192 ? -7.714 -10.719 13.627 1.00 93.25 192 LEU A N 1
ATOM 1530 C CA . LEU A 1 192 ? -8.341 -11.169 12.385 1.00 93.25 192 LEU A CA 1
ATOM 1531 C C . LEU A 1 192 ? -7.484 -12.209 11.655 1.00 93.25 192 LEU A C 1
ATOM 1533 O O . LEU A 1 192 ? -6.263 -12.100 11.691 1.00 93.25 192 LEU A O 1
ATOM 1537 N N . PRO A 1 193 ? -8.068 -13.124 10.862 1.00 96.12 193 PRO A N 1
ATOM 1538 C CA . PRO A 1 193 ? -7.300 -13.951 9.934 1.00 96.12 193 PRO A CA 1
ATOM 1539 C C . PRO A 1 193 ? -6.466 -13.102 8.965 1.00 96.12 193 PRO A C 1
ATOM 1541 O O . PRO A 1 193 ? -6.927 -12.065 8.480 1.00 96.12 193 PRO A O 1
ATOM 1544 N N . GLN A 1 194 ? -5.259 -13.570 8.627 1.00 95.56 194 GLN A N 1
ATOM 1545 C CA . GLN A 1 194 ? -4.332 -12.846 7.745 1.00 95.56 194 GLN A CA 1
ATOM 1546 C C . GLN A 1 194 ? -4.978 -12.446 6.412 1.00 95.56 194 GLN A C 1
ATOM 1548 O O . GLN A 1 194 ? -4.771 -11.331 5.949 1.00 95.56 194 GLN A O 1
ATOM 1553 N N . SER A 1 195 ? -5.815 -13.308 5.828 1.00 95.44 195 SER A N 1
ATOM 1554 C CA . SER A 1 195 ? -6.531 -13.022 4.578 1.00 95.44 195 SER A CA 1
ATOM 1555 C C . SER A 1 195 ? -7.435 -11.786 4.672 1.00 95.44 195 SER A C 1
ATOM 1557 O O . SER A 1 195 ? -7.482 -10.976 3.745 1.00 95.44 195 SER A O 1
ATOM 1559 N N . VAL A 1 196 ? -8.121 -11.602 5.803 1.00 96.00 196 VAL A N 1
ATOM 1560 C CA . VAL A 1 196 ? -8.972 -10.431 6.051 1.00 96.00 196 VAL A CA 1
ATOM 1561 C C . VAL A 1 196 ? -8.106 -9.193 6.270 1.00 96.00 196 VAL A C 1
ATOM 1563 O O . VAL A 1 196 ? -8.388 -8.147 5.686 1.00 96.00 196 VAL A O 1
ATOM 1566 N N . ARG A 1 197 ? -7.012 -9.316 7.037 1.00 96.56 197 ARG A N 1
ATOM 1567 C CA . ARG A 1 197 ? -6.051 -8.219 7.246 1.00 96.56 197 ARG A CA 1
ATOM 1568 C C . ARG A 1 197 ? -5.458 -7.728 5.930 1.00 96.56 197 ARG A C 1
ATOM 1570 O O . ARG A 1 197 ? -5.510 -6.534 5.662 1.00 96.56 197 ARG A O 1
ATOM 1577 N N . SER A 1 198 ? -4.989 -8.635 5.072 1.00 95.94 198 SER A N 1
ATOM 1578 C CA . SER A 1 198 ? -4.457 -8.304 3.746 1.00 95.94 198 SER A CA 1
ATOM 1579 C C . SER A 1 198 ? -5.460 -7.522 2.899 1.00 95.94 198 SER A C 1
ATOM 1581 O O . SER A 1 198 ? -5.080 -6.551 2.250 1.00 95.94 198 SER A O 1
ATOM 1583 N N . ARG A 1 199 ? -6.749 -7.878 2.954 1.00 95.56 199 ARG A N 1
ATOM 1584 C CA . ARG A 1 199 ? -7.799 -7.145 2.237 1.00 95.56 199 ARG A CA 1
ATOM 1585 C C . ARG A 1 199 ? -8.022 -5.740 2.799 1.00 95.56 199 ARG A C 1
ATOM 1587 O O . ARG A 1 199 ? -8.181 -4.804 2.022 1.00 95.56 199 ARG A O 1
ATOM 1594 N N . ILE A 1 200 ? -7.994 -5.581 4.123 1.00 94.75 200 ILE A N 1
ATOM 1595 C CA . ILE A 1 200 ? -8.060 -4.263 4.777 1.00 94.75 200 ILE A CA 1
ATOM 1596 C C . ILE A 1 200 ? -6.853 -3.410 4.375 1.00 94.75 200 ILE A C 1
ATOM 1598 O O . ILE A 1 200 ? -7.021 -2.238 4.036 1.00 94.75 200 ILE A O 1
ATOM 1602 N N . TYR A 1 201 ? -5.649 -3.991 4.366 1.00 95.06 201 TYR A N 1
ATOM 1603 C CA . TYR A 1 201 ? -4.440 -3.293 3.939 1.00 95.06 201 TYR A CA 1
ATOM 1604 C C . TYR A 1 201 ? -4.556 -2.824 2.493 1.00 95.06 201 TYR A C 1
ATOM 1606 O O . TYR A 1 201 ? -4.323 -1.650 2.244 1.00 95.06 201 TYR A O 1
ATOM 1614 N N . MET A 1 202 ? -4.986 -3.686 1.566 1.00 93.00 202 MET A N 1
ATOM 1615 C CA . MET A 1 202 ? -5.190 -3.301 0.165 1.00 93.00 202 MET A CA 1
ATOM 1616 C C . MET A 1 202 ? -6.166 -2.133 0.021 1.00 93.00 202 MET A C 1
ATOM 1618 O O . MET A 1 202 ? -5.803 -1.130 -0.574 1.00 93.00 202 MET A O 1
ATOM 1622 N N . ILE A 1 203 ? -7.344 -2.199 0.651 1.00 92.44 203 ILE A N 1
ATOM 1623 C CA . ILE A 1 203 ? -8.324 -1.096 0.611 1.00 92.44 203 ILE A CA 1
ATOM 1624 C C . ILE A 1 203 ? -7.711 0.205 1.152 1.00 92.44 203 ILE A C 1
ATOM 1626 O O . ILE A 1 203 ? -7.942 1.284 0.614 1.00 92.44 203 ILE A O 1
ATOM 1630 N N . THR A 1 204 ? -6.914 0.105 2.217 1.00 90.94 204 THR A N 1
ATOM 1631 C CA . THR A 1 204 ? -6.245 1.262 2.828 1.00 90.94 204 THR A CA 1
ATOM 1632 C C . THR A 1 204 ? -5.151 1.832 1.926 1.00 90.94 204 THR A C 1
ATOM 1634 O O . THR A 1 204 ? -4.958 3.044 1.900 1.00 90.94 204 THR A O 1
ATOM 1637 N N . LEU A 1 205 ? -4.428 0.975 1.202 1.00 89.06 205 LEU A N 1
ATOM 1638 C CA . LEU A 1 205 ? -3.407 1.375 0.238 1.00 89.06 205 LEU A CA 1
ATOM 1639 C C . LEU A 1 205 ? -4.036 2.004 -1.011 1.00 89.06 205 LEU A C 1
ATOM 1641 O O . LEU A 1 205 ? -3.561 3.044 -1.447 1.00 89.06 205 LEU A O 1
ATOM 1645 N N . ASP A 1 206 ? -5.132 1.444 -1.521 1.00 86.31 206 ASP A N 1
ATOM 1646 C CA . ASP A 1 206 ? -5.860 1.964 -2.687 1.00 86.31 206 ASP A CA 1
ATOM 1647 C C . ASP A 1 206 ? -6.500 3.333 -2.405 1.00 86.31 206 ASP A C 1
ATOM 1649 O O . ASP A 1 206 ? -6.634 4.168 -3.298 1.00 86.31 206 ASP A O 1
ATOM 1653 N N . ALA A 1 207 ? -6.883 3.586 -1.149 1.00 85.12 207 ALA A N 1
ATOM 1654 C CA . ALA A 1 207 ? -7.404 4.879 -0.716 1.00 85.12 207 ALA A CA 1
ATOM 1655 C C . ALA A 1 207 ? -6.324 5.976 -0.633 1.00 85.12 207 ALA A C 1
ATOM 1657 O O . ALA A 1 207 ? -6.664 7.160 -0.577 1.00 85.12 207 ALA A O 1
ATOM 1658 N N . GLN A 1 208 ? -5.034 5.618 -0.601 1.00 80.56 208 GLN A N 1
ATOM 1659 C CA . GLN A 1 208 ? -3.950 6.599 -0.630 1.00 80.56 208 GLN A CA 1
ATOM 1660 C C . GLN A 1 208 ? -3.766 7.081 -2.065 1.00 80.56 208 GLN A C 1
ATOM 1662 O O . GLN A 1 208 ? -3.520 6.296 -2.977 1.00 80.56 208 GLN A O 1
ATOM 1667 N N . THR A 1 209 ? -3.885 8.393 -2.281 1.00 67.88 209 THR A N 1
ATOM 1668 C CA . THR A 1 209 ? -3.666 8.959 -3.612 1.00 67.88 209 THR A CA 1
ATOM 1669 C C . THR A 1 209 ? -2.243 8.630 -4.077 1.00 67.88 209 THR A C 1
ATOM 1671 O O . THR A 1 209 ? -1.309 8.681 -3.267 1.00 67.88 209 THR A O 1
ATOM 1674 N N . PRO A 1 210 ? -2.037 8.324 -5.368 1.00 63.75 210 PRO A N 1
ATOM 1675 C CA . PRO A 1 210 ? -0.729 7.928 -5.896 1.00 63.75 210 PRO A CA 1
ATOM 1676 C C . PRO A 1 210 ? 0.372 8.978 -5.656 1.00 63.75 210 PRO A C 1
ATOM 1678 O O . PRO A 1 210 ? 1.552 8.641 -5.578 1.00 63.75 210 PRO A O 1
ATOM 1681 N N . ASP A 1 211 ? 0.007 10.248 -5.453 1.00 59.38 211 ASP A N 1
ATOM 1682 C CA . ASP A 1 211 ? 0.958 11.314 -5.130 1.00 59.38 211 ASP A CA 1
ATOM 1683 C C . ASP A 1 211 ? 1.390 11.345 -3.651 1.00 59.38 211 ASP A C 1
ATOM 1685 O O . ASP A 1 211 ? 2.453 11.882 -3.341 1.00 59.38 211 ASP A O 1
ATOM 1689 N N . SER A 1 212 ? 0.639 10.718 -2.739 1.00 50.28 212 SER A N 1
ATOM 1690 C CA . SER A 1 212 ? 0.929 10.716 -1.293 1.00 50.28 212 SER A CA 1
ATOM 1691 C C . SER A 1 212 ? 2.014 9.715 -0.863 1.00 50.28 212 SER A C 1
ATOM 1693 O O . SER A 1 212 ? 2.609 9.859 0.204 1.00 50.28 212 SER A O 1
ATOM 1695 N N . ILE A 1 213 ? 2.345 8.737 -1.715 1.00 55.09 213 ILE A N 1
ATOM 1696 C CA . ILE A 1 213 ? 3.357 7.696 -1.438 1.00 55.09 213 ILE A CA 1
ATOM 1697 C C . ILE A 1 213 ? 4.793 8.232 -1.635 1.00 55.09 213 ILE A C 1
ATOM 1699 O O . ILE A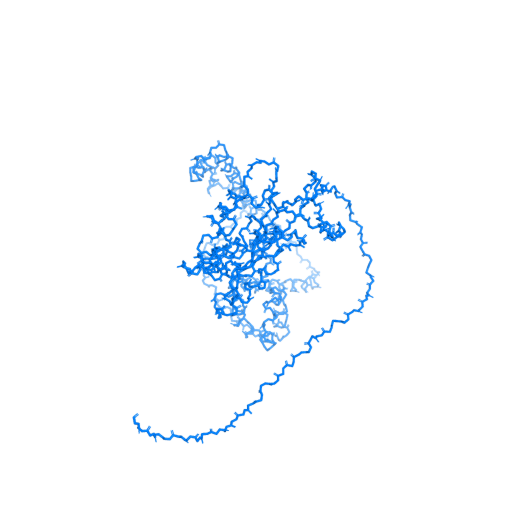 1 213 ? 5.776 7.585 -1.277 1.00 55.09 213 ILE A O 1
ATOM 1703 N N . ARG A 1 214 ? 4.938 9.444 -2.188 1.00 54.03 214 ARG A N 1
ATOM 1704 C CA . ARG A 1 214 ? 6.210 9.972 -2.703 1.00 54.03 214 ARG A CA 1
ATOM 1705 C C . ARG A 1 214 ? 7.299 10.215 -1.664 1.00 54.03 214 ARG A C 1
ATOM 1707 O O . ARG A 1 214 ? 8.465 10.245 -2.043 1.00 54.03 214 ARG A O 1
ATOM 1714 N N . THR A 1 215 ? 6.968 10.391 -0.388 1.00 52.25 215 THR A N 1
ATOM 1715 C CA . THR A 1 215 ? 7.975 10.779 0.623 1.00 52.25 215 THR A CA 1
ATOM 1716 C C . THR A 1 215 ? 7.694 10.261 2.027 1.00 52.25 215 THR A C 1
ATOM 1718 O O . THR A 1 215 ? 8.631 9.920 2.747 1.00 52.25 215 THR A O 1
ATOM 1721 N N . SER A 1 216 ? 6.431 10.147 2.425 1.00 54.28 216 SER A N 1
ATOM 1722 C CA . SER A 1 216 ? 6.043 9.533 3.692 1.00 54.28 216 SER A CA 1
ATOM 1723 C C . SER A 1 216 ? 5.735 8.061 3.475 1.00 54.28 216 SER A C 1
ATOM 1725 O O . SER A 1 216 ? 4.807 7.721 2.744 1.00 54.28 216 SER A O 1
ATOM 1727 N N . SER A 1 217 ? 6.498 7.185 4.129 1.00 65.19 217 SER A N 1
ATOM 1728 C CA . SER A 1 217 ? 6.101 5.796 4.344 1.00 65.19 217 SER A CA 1
ATOM 1729 C C . SER A 1 217 ? 4.617 5.764 4.710 1.00 65.19 217 SER A C 1
ATOM 1731 O O . SER A 1 217 ? 4.219 6.433 5.663 1.00 65.19 217 SER A O 1
ATOM 1733 N N . SER A 1 218 ? 3.810 5.038 3.923 1.00 75.56 218 SER A N 1
ATOM 1734 C CA . SER A 1 218 ? 2.371 4.871 4.168 1.00 75.56 218 SER A CA 1
ATOM 1735 C C . SER A 1 218 ? 2.128 4.724 5.668 1.00 75.56 218 SER A C 1
ATOM 1737 O O . SER A 1 218 ? 2.826 3.939 6.316 1.00 75.56 218 SER A O 1
ATOM 1739 N N . LEU A 1 219 ? 1.176 5.480 6.232 1.00 82.56 219 LEU A N 1
ATOM 1740 C CA . LEU A 1 219 ? 0.890 5.472 7.677 1.00 82.56 219 LEU A CA 1
ATOM 1741 C C . LEU A 1 219 ? 0.678 4.046 8.208 1.00 82.56 219 LEU A C 1
ATOM 1743 O O . LEU A 1 219 ? 0.960 3.752 9.362 1.00 82.56 219 LEU A O 1
ATOM 1747 N N . LEU A 1 220 ? 0.243 3.132 7.341 1.00 87.50 220 LEU A N 1
ATOM 1748 C CA . LEU A 1 220 ? 0.080 1.721 7.651 1.00 87.50 220 LEU A CA 1
ATOM 1749 C C . LEU A 1 220 ? 1.417 1.019 7.973 1.00 87.50 220 LEU A C 1
ATOM 1751 O O . LEU A 1 220 ? 1.491 0.191 8.879 1.00 87.50 220 LEU A O 1
ATOM 1755 N N . LEU A 1 221 ? 2.505 1.387 7.292 1.00 87.06 221 LEU A N 1
ATOM 1756 C CA . LEU A 1 221 ? 3.850 0.844 7.516 1.00 87.06 221 LEU A CA 1
ATOM 1757 C C . LEU A 1 221 ? 4.489 1.323 8.829 1.00 87.06 221 LEU A C 1
ATOM 1759 O O . LEU A 1 221 ? 5.453 0.703 9.300 1.00 87.06 221 LEU A O 1
ATOM 1763 N N . SER A 1 222 ? 3.994 2.414 9.420 1.00 86.75 222 SER A N 1
ATOM 1764 C CA . SER A 1 222 ? 4.488 2.925 10.703 1.00 86.75 222 SER A CA 1
ATOM 1765 C C . SER A 1 222 ? 3.771 2.325 11.917 1.00 86.75 222 SER A C 1
ATOM 1767 O O . SER A 1 222 ? 4.321 2.411 13.010 1.00 86.75 222 SER A O 1
ATOM 1769 N N . VAL A 1 223 ? 2.627 1.648 11.736 1.00 88.00 223 VAL A N 1
ATOM 1770 C CA . VAL A 1 223 ? 1.799 1.123 12.842 1.00 88.00 223 VAL A CA 1
ATOM 1771 C C . VAL A 1 223 ? 2.541 0.097 13.700 1.00 88.00 223 VAL A C 1
ATOM 1773 O O . VAL A 1 223 ? 2.675 0.268 14.907 1.00 88.00 223 VAL A O 1
ATOM 1776 N N . SER A 1 224 ? 3.008 -1.003 13.102 1.00 93.50 224 SER A N 1
ATOM 1777 C CA . SER A 1 224 ? 3.716 -2.065 13.827 1.00 93.50 224 SER A CA 1
ATOM 1778 C C . SER A 1 224 ? 4.628 -2.870 12.903 1.00 93.50 224 SER A C 1
ATOM 1780 O O . SER A 1 224 ? 4.483 -2.840 11.678 1.00 93.50 224 SER A O 1
ATOM 1782 N N . LYS A 1 225 ? 5.572 -3.626 13.483 1.00 93.31 225 LYS A N 1
ATOM 1783 C CA . LYS A 1 225 ? 6.468 -4.506 12.715 1.00 93.31 225 LYS A CA 1
ATOM 1784 C C . LYS A 1 225 ? 5.682 -5.552 11.917 1.00 93.31 225 LYS A C 1
ATOM 1786 O O . LYS A 1 225 ? 6.004 -5.763 10.755 1.00 93.31 225 LYS A O 1
ATOM 1791 N N . GLN A 1 226 ? 4.650 -6.150 12.515 1.00 95.00 226 GLN A N 1
ATOM 1792 C CA . GLN A 1 226 ? 3.832 -7.174 11.862 1.00 95.00 226 GLN A CA 1
ATOM 1793 C C . GLN A 1 226 ? 2.999 -6.603 10.708 1.00 95.00 226 GLN A C 1
ATOM 1795 O O . GLN A 1 226 ? 3.025 -7.146 9.605 1.00 95.00 226 GLN A O 1
ATOM 1800 N N . VAL A 1 227 ? 2.312 -5.475 10.931 1.00 94.56 227 VAL A N 1
ATOM 1801 C CA . VAL A 1 227 ? 1.547 -4.801 9.867 1.00 94.56 227 VAL A CA 1
ATOM 1802 C C . VAL A 1 227 ? 2.481 -4.440 8.719 1.00 94.56 227 VAL A C 1
ATOM 1804 O O . VAL A 1 227 ? 2.173 -4.712 7.563 1.00 94.56 227 VAL A O 1
ATOM 1807 N N . ARG A 1 228 ? 3.672 -3.916 9.025 1.00 92.69 228 ARG A N 1
ATOM 1808 C CA . ARG A 1 228 ? 4.693 -3.600 8.026 1.00 92.69 228 ARG A CA 1
ATOM 1809 C C . ARG A 1 228 ? 5.122 -4.830 7.223 1.00 92.69 228 ARG A C 1
ATOM 1811 O O . ARG A 1 228 ? 5.166 -4.746 6.002 1.00 92.69 228 ARG A O 1
ATOM 1818 N N . THR A 1 229 ? 5.431 -5.957 7.865 1.00 93.94 229 THR A N 1
ATOM 1819 C CA . THR A 1 229 ? 5.849 -7.179 7.153 1.00 93.94 229 THR A CA 1
ATOM 1820 C C . THR A 1 229 ? 4.752 -7.750 6.259 1.00 93.94 229 THR A C 1
ATOM 1822 O O . THR A 1 229 ? 5.058 -8.254 5.186 1.00 93.94 229 THR A O 1
ATOM 1825 N N . GLU A 1 230 ? 3.484 -7.641 6.664 1.00 95.62 230 GLU A N 1
ATOM 1826 C CA . GLU A 1 230 ? 2.344 -8.118 5.869 1.00 95.62 230 GLU A CA 1
ATOM 1827 C C . GLU A 1 230 ? 1.968 -7.143 4.739 1.00 95.62 230 GLU A C 1
ATOM 1829 O O . GLU A 1 230 ? 1.555 -7.567 3.663 1.00 95.62 230 GLU A O 1
ATOM 1834 N N . THR A 1 231 ? 2.126 -5.836 4.967 1.00 94.62 231 THR A N 1
ATOM 1835 C CA . THR A 1 231 ? 1.692 -4.777 4.041 1.00 94.62 231 THR A CA 1
ATOM 1836 C C . THR A 1 231 ? 2.725 -4.481 2.959 1.00 94.62 231 THR A C 1
ATOM 1838 O O . THR A 1 231 ? 2.340 -4.160 1.840 1.00 94.62 231 THR A O 1
ATOM 1841 N N . ARG A 1 232 ? 4.033 -4.577 3.251 1.00 92.62 232 ARG A N 1
ATOM 1842 C CA . ARG A 1 232 ? 5.088 -4.242 2.272 1.00 92.62 232 ARG A CA 1
ATOM 1843 C C . ARG A 1 232 ? 4.952 -5.031 0.964 1.00 92.62 232 ARG A C 1
ATOM 1845 O O . ARG A 1 232 ? 4.887 -4.378 -0.073 1.00 92.62 232 ARG A O 1
ATOM 1852 N N . PRO A 1 233 ? 4.811 -6.371 0.971 1.00 94.44 233 PRO A N 1
ATOM 1853 C CA . PRO A 1 233 ? 4.628 -7.122 -0.269 1.00 94.44 233 PRO A CA 1
ATOM 1854 C C . PRO A 1 233 ? 3.411 -6.652 -1.068 1.00 94.44 233 PRO A C 1
ATOM 1856 O O . PRO A 1 233 ? 3.491 -6.545 -2.285 1.00 94.44 233 PRO A O 1
ATOM 1859 N N . LEU A 1 234 ? 2.309 -6.320 -0.384 1.00 94.69 234 LEU A N 1
ATOM 1860 C CA . LEU A 1 234 ? 1.088 -5.826 -1.020 1.00 94.69 234 LEU A CA 1
ATOM 1861 C C . LEU A 1 234 ? 1.312 -4.457 -1.665 1.00 94.69 234 LEU A C 1
ATOM 1863 O O . LEU A 1 234 ? 0.964 -4.285 -2.823 1.00 94.69 234 LEU A O 1
ATOM 1867 N N . LEU A 1 235 ? 1.956 -3.524 -0.955 1.00 92.50 235 LEU A N 1
ATOM 1868 C CA . LEU A 1 235 ? 2.280 -2.192 -1.471 1.00 92.50 235 LEU A CA 1
ATOM 1869 C C . LEU A 1 235 ? 3.143 -2.259 -2.735 1.00 92.50 235 LEU A C 1
ATOM 1871 O O . LEU A 1 235 ? 2.876 -1.543 -3.693 1.00 92.50 235 LEU A O 1
ATOM 1875 N N . PHE A 1 236 ? 4.178 -3.100 -2.743 1.00 92.12 236 PHE A N 1
ATOM 1876 C CA . PHE A 1 236 ? 5.057 -3.230 -3.907 1.00 92.12 236 PHE A CA 1
ATOM 1877 C C . PHE A 1 236 ? 4.401 -3.993 -5.066 1.00 92.12 236 PHE A C 1
ATOM 1879 O O . PHE A 1 236 ? 4.701 -3.705 -6.227 1.00 92.12 236 PHE A O 1
ATOM 1886 N N . ALA A 1 237 ? 3.485 -4.916 -4.758 1.00 93.38 237 ALA A N 1
ATOM 1887 C CA . ALA A 1 237 ? 2.743 -5.672 -5.756 1.00 93.38 237 ALA A CA 1
ATOM 1888 C C . ALA A 1 237 ? 1.620 -4.862 -6.416 1.00 93.38 237 ALA A C 1
ATOM 1890 O O . ALA A 1 237 ? 1.435 -4.974 -7.620 1.00 93.38 237 ALA A O 1
ATOM 1891 N N . SER A 1 238 ? 0.868 -4.055 -5.664 1.00 91.19 238 SER A N 1
ATOM 1892 C CA . SER A 1 238 ? -0.246 -3.269 -6.215 1.00 91.19 238 SER A CA 1
ATOM 1893 C C . SER A 1 238 ? 0.144 -1.850 -6.631 1.00 91.19 238 SER A C 1
ATOM 1895 O O . SER A 1 238 ? -0.578 -1.226 -7.405 1.00 91.19 238 SER A O 1
ATOM 1897 N N . GLY A 1 239 ? 1.264 -1.329 -6.126 1.00 88.81 239 GLY A N 1
ATOM 1898 C CA . GLY A 1 239 ? 1.704 0.038 -6.384 1.00 88.81 239 GLY A CA 1
ATOM 1899 C C . GLY A 1 239 ? 2.207 0.264 -7.811 1.00 88.81 239 GLY A C 1
ATOM 1900 O O . GLY A 1 239 ? 2.976 -0.532 -8.351 1.00 88.81 239 GLY A O 1
ATOM 1901 N N . ASP A 1 240 ? 1.823 1.403 -8.393 1.00 89.25 240 ASP A N 1
ATOM 1902 C CA . ASP A 1 240 ? 2.465 1.976 -9.581 1.00 89.25 240 ASP A CA 1
ATOM 1903 C C . ASP A 1 240 ? 3.451 3.057 -9.126 1.00 89.25 240 ASP A C 1
ATOM 1905 O O . ASP A 1 240 ? 3.069 4.162 -8.727 1.00 89.25 240 ASP A O 1
ATOM 1909 N N . PHE A 1 241 ? 4.737 2.709 -9.111 1.00 88.94 241 PHE A N 1
ATOM 1910 C CA . PHE A 1 241 ? 5.778 3.618 -8.647 1.00 88.94 241 PHE A CA 1
ATOM 1911 C C . PHE A 1 241 ? 6.237 4.510 -9.787 1.00 88.94 241 PHE A C 1
ATOM 1913 O O . PHE A 1 241 ? 6.782 4.033 -10.780 1.00 88.94 241 PHE A O 1
ATOM 1920 N N . ARG A 1 242 ? 6.079 5.823 -9.623 1.00 88.00 242 ARG A N 1
ATOM 1921 C CA . ARG A 1 242 ? 6.473 6.794 -10.641 1.00 88.00 242 ARG A CA 1
ATOM 1922 C C . ARG A 1 242 ? 7.792 7.477 -10.302 1.00 88.00 242 ARG A C 1
ATOM 1924 O O . ARG A 1 242 ? 7.918 8.127 -9.267 1.00 88.00 242 ARG A O 1
ATOM 1931 N N . VAL A 1 243 ? 8.753 7.378 -11.210 1.00 84.88 243 VAL A N 1
ATOM 1932 C CA . VAL A 1 243 ? 10.059 8.033 -11.127 1.00 84.88 243 VAL A CA 1
ATOM 1933 C C . VAL A 1 243 ? 10.025 9.263 -12.022 1.00 84.88 243 VAL A C 1
ATOM 1935 O O . VAL A 1 243 ? 10.032 9.149 -13.246 1.00 84.88 243 VAL A O 1
ATOM 1938 N N . ARG A 1 244 ? 9.969 10.450 -11.414 1.00 81.31 244 ARG A N 1
ATOM 1939 C CA . ARG A 1 244 ? 10.061 11.717 -12.144 1.00 81.31 244 ARG A CA 1
ATOM 1940 C C . ARG A 1 244 ? 11.520 12.098 -12.352 1.00 81.31 244 ARG A C 1
ATOM 1942 O O . ARG A 1 244 ? 12.227 12.329 -11.376 1.00 81.31 244 ARG A O 1
ATOM 1949 N N . HIS A 1 245 ? 11.956 12.187 -13.608 1.00 70.88 245 HIS A N 1
ATOM 1950 C CA . HIS A 1 245 ? 13.234 12.807 -13.931 1.00 70.88 245 HIS A CA 1
ATOM 1951 C C . HIS A 1 245 ? 13.090 14.330 -13.887 1.00 70.88 245 HIS A C 1
ATOM 1953 O O . HIS A 1 245 ? 12.475 14.931 -14.770 1.00 70.88 245 HIS A O 1
ATOM 1959 N N . GLU A 1 246 ? 13.648 14.954 -12.854 1.00 69.81 246 GLU A N 1
ATOM 1960 C CA . GLU A 1 246 ? 13.732 16.408 -12.766 1.00 69.81 246 GLU A CA 1
ATOM 1961 C C . GLU A 1 246 ? 15.025 16.866 -13.449 1.00 69.81 246 GLU A C 1
ATOM 1963 O O . GLU A 1 246 ? 16.118 16.815 -12.892 1.00 69.81 246 GLU A O 1
ATOM 1968 N N . THR A 1 247 ? 14.902 17.290 -14.705 1.00 60.06 247 THR A N 1
ATOM 1969 C CA . THR A 1 247 ? 16.020 17.667 -15.588 1.00 60.06 247 THR A CA 1
ATOM 1970 C C . THR A 1 247 ? 16.837 18.869 -15.099 1.00 60.06 247 THR A C 1
ATOM 1972 O O . THR A 1 247 ? 17.888 19.157 -15.665 1.00 60.06 247 THR A O 1
ATOM 1975 N N . GLN A 1 248 ? 16.390 19.582 -14.060 1.00 58.78 248 GLN A N 1
ATOM 1976 C CA . GLN A 1 248 ? 16.929 20.895 -13.698 1.00 58.78 248 GLN A CA 1
ATOM 1977 C C . GLN A 1 248 ? 18.260 20.874 -12.930 1.00 58.78 248 GLN A C 1
ATOM 1979 O O . GLN A 1 248 ? 18.922 21.907 -12.882 1.00 58.78 248 GLN A O 1
ATOM 1984 N N . LYS A 1 249 ? 18.681 19.750 -12.327 1.00 58.34 249 LYS A N 1
ATOM 1985 C CA . LYS A 1 249 ? 19.847 19.739 -11.411 1.00 58.34 249 LYS A CA 1
ATOM 1986 C C . LYS A 1 249 ? 21.010 18.824 -11.791 1.00 58.34 249 LYS A C 1
ATOM 1988 O O . LYS A 1 249 ? 21.951 18.703 -11.015 1.00 58.34 249 LYS A O 1
ATOM 1993 N N . GLY A 1 250 ? 20.984 18.192 -12.964 1.00 56.97 250 GLY A N 1
ATOM 1994 C CA . GLY A 1 250 ? 22.083 17.318 -13.403 1.00 56.97 250 GLY A CA 1
ATOM 1995 C C . GLY A 1 250 ? 22.283 16.057 -12.546 1.00 56.97 250 GLY A C 1
ATOM 1996 O O . GLY A 1 250 ? 23.200 15.282 -12.813 1.00 56.97 250 GLY A O 1
ATOM 1997 N N . GLU A 1 251 ? 21.427 15.809 -11.548 1.00 62.84 251 GLU A N 1
ATOM 1998 C CA . GLU A 1 251 ? 21.381 14.525 -10.858 1.00 62.84 251 GLU A CA 1
ATOM 1999 C C . GLU A 1 251 ? 20.845 13.474 -11.828 1.00 62.84 251 GLU A C 1
ATOM 2001 O O . GLU A 1 251 ? 19.715 13.543 -12.310 1.00 62.84 251 GLU A O 1
ATOM 2006 N N . CYS A 1 252 ? 21.687 12.494 -12.148 1.00 69.12 252 CYS A N 1
ATOM 2007 C CA . CYS A 1 252 ? 21.317 11.434 -13.070 1.00 69.12 252 CYS A CA 1
ATOM 2008 C C . CYS A 1 252 ? 20.164 10.618 -12.463 1.00 69.12 252 CYS A C 1
ATOM 2010 O O . CYS A 1 252 ? 20.302 10.114 -11.348 1.00 69.12 252 CYS A O 1
ATOM 2012 N N . THR A 1 253 ? 19.051 10.438 -13.191 1.00 69.88 253 THR A N 1
ATOM 2013 C CA . THR A 1 253 ? 17.894 9.594 -12.795 1.00 69.88 253 THR A CA 1
ATOM 2014 C C . THR A 1 253 ? 18.313 8.272 -12.154 1.00 69.88 253 THR A C 1
ATOM 2016 O O . THR A 1 253 ? 17.678 7.777 -11.223 1.00 69.88 253 THR A O 1
ATOM 2019 N N . THR A 1 254 ? 19.411 7.693 -12.641 1.00 73.81 254 THR A N 1
ATOM 2020 C CA . THR A 1 254 ? 19.953 6.433 -12.138 1.00 73.81 254 THR A CA 1
ATOM 2021 C C . THR A 1 254 ? 20.473 6.528 -10.710 1.00 73.81 254 THR A C 1
ATOM 2023 O O . THR A 1 254 ? 20.329 5.561 -9.970 1.00 73.81 254 THR A O 1
ATOM 2026 N N . GLN A 1 255 ? 21.014 7.667 -10.270 1.00 80.94 255 GLN A N 1
ATOM 2027 C CA . GLN A 1 255 ? 21.439 7.867 -8.885 1.00 80.94 255 GLN A CA 1
ATOM 2028 C C . GLN A 1 255 ? 20.235 7.875 -7.947 1.00 80.94 255 GLN A C 1
ATOM 2030 O O . GLN A 1 255 ? 20.210 7.084 -7.004 1.00 80.94 255 GLN A O 1
ATOM 2035 N N . LEU A 1 256 ? 19.208 8.677 -8.247 1.00 77.25 256 LEU A N 1
ATOM 2036 C CA . LEU A 1 256 ? 17.971 8.729 -7.461 1.00 77.25 256 LEU A CA 1
ATOM 2037 C C . LEU A 1 256 ? 17.280 7.368 -7.411 1.00 77.25 256 LEU A C 1
ATOM 2039 O O . LEU A 1 256 ? 16.914 6.897 -6.334 1.00 77.25 256 LEU A O 1
ATOM 2043 N N . LEU A 1 257 ? 17.176 6.687 -8.553 1.00 79.19 257 LEU A N 1
ATOM 2044 C CA . LEU A 1 257 ? 16.598 5.353 -8.596 1.00 79.19 257 LEU A CA 1
ATOM 2045 C C . LEU A 1 257 ? 17.444 4.336 -7.831 1.00 79.19 257 LEU A C 1
ATOM 2047 O O . LEU A 1 257 ? 16.898 3.513 -7.101 1.00 79.19 257 LEU A O 1
ATOM 2051 N N . SER A 1 258 ? 18.772 4.392 -7.954 1.00 84.44 258 SER A N 1
ATOM 2052 C CA . SER A 1 258 ? 19.656 3.501 -7.204 1.00 84.44 258 SER A CA 1
ATOM 2053 C C . SER A 1 258 ? 19.512 3.725 -5.701 1.00 84.44 258 SER A C 1
ATOM 2055 O O . SER A 1 258 ? 19.485 2.760 -4.943 1.00 84.44 258 SER A O 1
ATOM 2057 N N . LEU A 1 259 ? 19.360 4.977 -5.257 1.00 83.44 259 LEU A N 1
ATOM 2058 C CA . LEU A 1 259 ? 19.117 5.318 -3.861 1.00 83.44 259 LEU A CA 1
ATOM 2059 C C . LEU A 1 259 ? 17.741 4.840 -3.410 1.00 83.44 259 LEU A C 1
ATOM 2061 O O . LEU A 1 259 ? 17.637 4.289 -2.318 1.00 83.44 259 LEU A O 1
ATOM 2065 N N . TRP A 1 260 ? 16.709 4.989 -4.238 1.00 84.06 260 TRP A N 1
ATOM 2066 C CA . TRP A 1 260 ? 15.369 4.491 -3.940 1.00 84.06 260 TRP A CA 1
ATOM 2067 C C . TRP A 1 260 ? 15.349 2.963 -3.822 1.00 84.06 260 TRP A C 1
ATOM 2069 O O . TRP A 1 260 ? 14.896 2.431 -2.808 1.00 84.06 260 TRP A O 1
ATOM 2079 N N . LEU A 1 261 ? 15.947 2.248 -4.777 1.00 83.12 261 LEU A N 1
ATOM 2080 C CA . LEU A 1 261 ? 16.087 0.793 -4.720 1.00 83.12 261 LEU A CA 1
ATOM 2081 C C . LEU A 1 261 ? 16.900 0.361 -3.491 1.00 83.12 261 LEU A C 1
ATOM 2083 O O . LEU A 1 261 ? 16.500 -0.557 -2.779 1.00 83.12 261 LEU A O 1
ATOM 2087 N N . LYS A 1 262 ? 17.999 1.061 -3.177 1.00 83.06 262 LYS A N 1
ATOM 2088 C CA . LYS A 1 262 ? 18.860 0.758 -2.021 1.00 83.06 262 LYS A CA 1
ATOM 2089 C C . LYS A 1 262 ? 18.265 1.147 -0.673 1.00 83.06 262 LYS A C 1
ATOM 2091 O O . LYS A 1 262 ? 18.678 0.566 0.326 1.00 83.06 262 LYS A O 1
ATOM 2096 N N . ARG A 1 263 ? 17.389 2.148 -0.578 1.00 78.00 263 ARG A N 1
ATOM 2097 C CA . ARG A 1 263 ? 16.851 2.641 0.708 1.00 78.00 263 ARG A CA 1
ATOM 2098 C C . ARG A 1 263 ? 15.444 2.137 0.987 1.00 78.00 263 ARG A C 1
ATOM 2100 O O . ARG A 1 263 ? 15.171 1.760 2.121 1.00 78.00 263 ARG A O 1
ATOM 2107 N N . PHE A 1 264 ? 14.585 2.125 -0.025 1.00 72.38 264 PHE A N 1
ATOM 2108 C CA . PHE A 1 264 ? 13.163 1.830 0.124 1.00 72.38 264 PHE A CA 1
ATOM 2109 C C . PHE A 1 264 ? 12.807 0.423 -0.338 1.00 72.38 264 PHE A C 1
ATOM 2111 O O . PHE A 1 264 ? 12.193 -0.314 0.431 1.00 72.38 264 PHE A O 1
ATOM 2118 N N . ALA A 1 265 ? 13.207 0.036 -1.553 1.00 75.25 265 ALA A N 1
ATOM 2119 C CA . ALA A 1 265 ? 12.780 -1.244 -2.110 1.00 75.25 265 ALA A CA 1
ATOM 2120 C C . ALA A 1 265 ? 13.527 -2.435 -1.490 1.00 75.25 265 ALA A C 1
ATOM 2122 O O . ALA A 1 265 ? 12.869 -3.390 -1.107 1.00 75.25 265 ALA A O 1
ATOM 2123 N N . ARG A 1 266 ? 14.865 -2.376 -1.349 1.00 83.19 266 ARG A N 1
ATOM 2124 C CA . ARG A 1 266 ? 15.748 -3.444 -0.815 1.00 83.19 266 ARG A CA 1
ATOM 2125 C C . ARG A 1 266 ? 15.181 -4.856 -1.039 1.00 83.19 266 ARG A C 1
ATOM 2127 O O . ARG A 1 266 ? 15.107 -5.304 -2.180 1.00 83.19 266 ARG A O 1
ATOM 2134 N N . ASP A 1 267 ? 14.726 -5.501 0.033 1.00 86.69 267 ASP A N 1
ATOM 2135 C CA . ASP A 1 267 ? 14.256 -6.889 0.067 1.00 86.69 267 ASP A CA 1
ATOM 2136 C C . ASP A 1 267 ? 12.846 -7.081 -0.515 1.00 86.69 267 ASP A C 1
ATOM 2138 O O . ASP A 1 267 ? 12.443 -8.207 -0.814 1.00 86.69 267 ASP A O 1
ATOM 2142 N N . ASP A 1 268 ? 12.087 -5.996 -0.674 1.00 90.88 268 ASP A N 1
ATOM 2143 C CA . ASP A 1 268 ? 10.748 -6.003 -1.262 1.00 90.88 268 ASP A CA 1
ATOM 2144 C C . ASP A 1 268 ? 10.752 -5.731 -2.762 1.00 90.88 268 ASP A C 1
ATOM 2146 O O . ASP A 1 268 ? 9.711 -5.855 -3.403 1.00 90.88 268 ASP A O 1
ATOM 2150 N N . SER A 1 269 ? 11.905 -5.384 -3.341 1.00 92.50 269 SER A N 1
ATOM 2151 C CA . SER A 1 269 ? 12.029 -5.179 -4.788 1.00 92.50 269 SER A CA 1
ATOM 2152 C C . SER A 1 269 ? 11.572 -6.407 -5.587 1.00 92.50 269 SER A C 1
ATOM 2154 O O . SER A 1 269 ? 11.029 -6.256 -6.674 1.00 92.50 269 SER A O 1
ATOM 2156 N N . LYS A 1 270 ? 11.650 -7.608 -5.004 1.00 94.62 270 LYS A N 1
ATOM 2157 C CA . LYS A 1 270 ? 11.085 -8.849 -5.557 1.00 94.62 270 LYS A CA 1
ATOM 2158 C C . LYS A 1 270 ? 9.577 -8.839 -5.788 1.00 94.62 270 LYS A C 1
ATOM 2160 O O . LYS A 1 270 ? 9.089 -9.596 -6.623 1.00 94.62 270 LYS A O 1
ATOM 2165 N N . PHE A 1 271 ? 8.842 -8.013 -5.045 1.00 95.12 271 PHE A N 1
ATOM 2166 C CA . PHE A 1 271 ? 7.392 -7.862 -5.165 1.00 95.12 271 PHE A CA 1
ATOM 2167 C C . PHE A 1 271 ? 6.997 -6.733 -6.118 1.00 95.12 271 PHE A C 1
ATOM 2169 O O . PHE A 1 271 ? 5.812 -6.572 -6.382 1.00 95.12 271 PHE A O 1
ATOM 2176 N N . LEU A 1 272 ? 7.961 -5.957 -6.621 1.00 94.50 272 LEU A N 1
ATOM 2177 C CA . LEU A 1 272 ? 7.713 -4.831 -7.512 1.00 94.50 272 LEU A CA 1
ATOM 2178 C C . LEU A 1 272 ? 7.048 -5.315 -8.807 1.00 94.50 272 LEU A C 1
ATOM 2180 O O . LEU A 1 272 ? 7.636 -6.100 -9.550 1.00 94.50 272 LEU A O 1
ATOM 2184 N N . GLN A 1 273 ? 5.837 -4.836 -9.089 1.00 95.62 273 GLN A N 1
ATOM 2185 C CA . GLN A 1 273 ? 5.137 -5.196 -10.326 1.00 95.62 273 GLN A CA 1
ATOM 2186 C C . GLN A 1 273 ? 5.193 -4.108 -11.386 1.00 95.62 273 GLN A C 1
ATOM 2188 O O . GLN A 1 273 ? 5.362 -4.438 -12.555 1.00 95.62 273 GLN A O 1
ATOM 2193 N N . THR A 1 274 ? 5.060 -2.833 -11.011 1.00 95.00 274 THR A N 1
ATOM 2194 C CA . THR A 1 274 ? 5.014 -1.735 -11.984 1.00 95.00 274 THR A CA 1
ATOM 2195 C C . THR A 1 274 ? 5.882 -0.561 -11.549 1.00 95.00 274 THR A C 1
ATOM 2197 O O . THR A 1 274 ? 5.768 -0.073 -10.426 1.00 95.00 274 THR A O 1
ATOM 2200 N N . VAL A 1 275 ? 6.739 -0.088 -12.456 1.00 93.00 275 VAL A N 1
ATOM 2201 C CA . VAL A 1 275 ? 7.453 1.188 -12.310 1.00 93.00 275 VAL A CA 1
ATOM 2202 C C . VAL A 1 275 ? 7.301 1.987 -13.588 1.00 93.00 275 VAL A C 1
ATOM 2204 O O . VAL A 1 275 ? 7.628 1.507 -14.673 1.00 93.00 275 VAL A O 1
ATOM 2207 N N . THR A 1 276 ? 6.859 3.226 -13.453 1.00 92.75 276 THR A N 1
ATOM 2208 C CA . THR A 1 276 ? 6.713 4.170 -14.552 1.00 92.75 276 THR A CA 1
ATOM 2209 C C . THR A 1 276 ? 7.800 5.233 -14.461 1.00 92.75 276 THR A C 1
ATOM 2211 O O . THR A 1 276 ? 7.960 5.879 -13.429 1.00 92.75 276 THR A O 1
ATOM 2214 N N . ILE A 1 277 ? 8.555 5.435 -15.537 1.00 90.62 277 ILE A N 1
ATOM 2215 C CA . ILE A 1 277 ? 9.591 6.472 -15.607 1.00 90.62 277 ILE A CA 1
ATOM 2216 C C . ILE A 1 277 ? 9.116 7.607 -16.484 1.00 90.62 277 ILE A C 1
ATOM 2218 O O . ILE A 1 277 ? 8.751 7.383 -17.640 1.00 90.62 277 ILE A O 1
ATOM 2222 N N . ASP A 1 278 ? 9.224 8.821 -15.964 1.00 89.25 278 ASP A N 1
ATOM 2223 C CA . ASP A 1 278 ? 9.092 10.031 -16.755 1.00 89.25 278 ASP A CA 1
ATOM 2224 C C . ASP A 1 278 ? 10.447 10.351 -17.377 1.00 89.25 278 ASP A C 1
ATOM 2226 O O . ASP A 1 278 ? 11.424 10.624 -16.681 1.00 89.25 278 ASP A O 1
ATOM 2230 N N . CYS A 1 279 ? 10.502 10.309 -18.700 1.00 88.69 279 CYS A N 1
ATOM 2231 C CA . CYS A 1 279 ? 11.682 10.650 -19.473 1.00 88.69 279 CYS A CA 1
ATOM 2232 C C . CYS A 1 279 ? 11.300 11.584 -20.621 1.00 88.69 279 CYS A C 1
ATOM 2234 O O . CYS A 1 279 ? 10.143 11.970 -20.786 1.00 88.69 279 CYS A O 1
ATOM 2236 N N . HIS A 1 280 ? 12.298 12.001 -21.388 1.00 87.38 280 HIS A N 1
ATOM 2237 C CA . HIS A 1 280 ? 12.095 12.886 -22.523 1.00 87.38 280 HIS A CA 1
ATOM 2238 C C . HIS A 1 280 ? 12.468 12.141 -23.796 1.00 87.38 280 HIS A C 1
ATOM 2240 O O . HIS A 1 280 ? 13.509 11.487 -23.848 1.00 87.38 280 HIS A O 1
ATOM 2246 N N . ALA A 1 281 ? 11.626 12.250 -24.817 1.00 86.81 281 ALA A N 1
ATOM 2247 C CA . ALA A 1 281 ? 11.898 11.735 -26.147 1.00 86.81 281 ALA A CA 1
ATOM 2248 C C . ALA A 1 281 ? 12.118 12.886 -27.127 1.00 86.81 281 ALA A C 1
ATOM 2250 O O . ALA A 1 281 ? 11.468 13.931 -27.041 1.00 86.81 281 ALA A O 1
ATOM 2251 N N . ARG A 1 282 ? 13.028 12.693 -28.079 1.00 85.38 282 ARG A N 1
ATOM 2252 C CA . ARG A 1 282 ? 13.252 13.642 -29.171 1.00 85.38 282 ARG A CA 1
ATOM 2253 C C . ARG A 1 282 ? 12.194 13.438 -30.244 1.00 85.38 282 ARG A C 1
ATOM 2255 O O . ARG A 1 282 ? 11.907 12.314 -30.657 1.00 85.38 282 ARG A O 1
ATOM 2262 N N . ARG A 1 283 ? 11.611 14.527 -30.734 1.00 83.75 283 ARG A N 1
ATOM 2263 C CA . ARG A 1 283 ? 10.801 14.476 -31.953 1.00 83.75 283 ARG A CA 1
ATOM 2264 C C . ARG A 1 283 ? 11.737 14.666 -33.143 1.00 83.75 283 ARG A C 1
ATOM 2266 O O . ARG A 1 283 ? 12.473 15.645 -33.164 1.00 83.75 283 ARG A O 1
ATOM 2273 N N . SER A 1 284 ? 11.725 13.730 -34.094 1.00 76.06 284 SER A N 1
ATOM 2274 C CA . SER A 1 284 ? 12.630 13.725 -35.256 1.00 76.06 284 SER A CA 1
ATOM 2275 C C . SER A 1 284 ? 12.769 15.128 -35.881 1.00 76.06 284 SER A C 1
ATOM 2277 O O . SER A 1 284 ? 11.761 15.793 -36.124 1.00 76.06 284 SER A O 1
ATOM 2279 N N . LEU A 1 285 ? 14.021 15.576 -36.070 1.00 72.50 285 LEU A N 1
ATOM 2280 C CA . LEU A 1 285 ? 14.451 16.895 -36.581 1.00 72.50 285 LEU A CA 1
ATOM 2281 C C . LEU A 1 285 ? 14.187 18.125 -35.689 1.00 72.50 285 LEU A C 1
ATOM 2283 O O . LEU A 1 285 ? 14.620 19.222 -36.035 1.00 72.50 285 LEU A O 1
ATOM 2287 N N . SER A 1 286 ? 13.534 17.977 -34.534 1.00 73.06 286 SER A N 1
ATOM 2288 C CA . SER A 1 286 ? 13.310 19.077 -33.591 1.00 73.06 286 SER A CA 1
ATOM 2289 C C . SER A 1 286 ? 14.221 18.968 -32.368 1.00 73.06 286 SER A C 1
ATOM 2291 O O . SER A 1 286 ? 14.434 17.887 -31.823 1.00 73.06 286 SER A O 1
ATOM 2293 N N . VAL A 1 287 ? 14.705 20.113 -31.883 1.00 79.31 287 VAL A N 1
ATOM 2294 C CA . VAL A 1 287 ? 15.401 20.228 -30.585 1.00 79.31 287 VAL A CA 1
ATOM 2295 C C . VAL A 1 287 ? 14.415 20.064 -29.412 1.00 79.31 287 VAL A C 1
ATOM 2297 O O . VAL A 1 287 ? 14.821 19.909 -28.263 1.00 79.31 287 VAL A O 1
ATOM 2300 N N . LEU A 1 288 ? 13.104 20.066 -29.687 1.00 82.56 288 LEU A N 1
ATOM 2301 C CA . LEU A 1 288 ? 12.071 19.924 -28.670 1.00 82.56 288 LEU A CA 1
ATOM 2302 C C . LEU A 1 288 ? 12.057 18.509 -28.079 1.00 82.56 288 LEU A C 1
ATOM 2304 O O . LEU A 1 288 ? 11.783 17.514 -28.757 1.00 82.56 288 LEU A O 1
ATOM 2308 N N . LEU A 1 289 ? 12.305 18.459 -26.774 1.00 84.62 289 LEU A N 1
ATOM 2309 C CA . LEU A 1 289 ? 12.131 17.286 -25.937 1.00 84.62 289 LEU A CA 1
ATOM 2310 C C . LEU A 1 289 ? 10.669 17.185 -25.503 1.00 84.62 289 LEU A C 1
ATOM 2312 O O . LEU A 1 289 ? 10.130 18.097 -24.880 1.00 84.62 289 LEU A O 1
ATOM 2316 N N . VAL A 1 290 ? 10.030 16.067 -25.827 1.00 86.19 290 VAL A N 1
ATOM 2317 C CA . VAL A 1 290 ? 8.646 15.783 -25.449 1.00 86.19 290 VAL A CA 1
ATOM 2318 C C . VAL A 1 290 ? 8.650 14.855 -24.236 1.00 86.19 290 VAL A C 1
ATOM 2320 O O . VAL A 1 290 ? 9.301 13.806 -24.292 1.00 86.19 290 VAL A O 1
ATOM 2323 N N . PRO A 1 291 ? 7.937 15.190 -23.149 1.00 87.44 291 PRO A N 1
ATOM 2324 C CA . PRO A 1 291 ? 7.825 14.296 -22.009 1.00 87.44 291 PRO A CA 1
ATOM 2325 C C . PRO A 1 291 ? 7.057 13.036 -22.413 1.00 87.44 291 PRO A C 1
ATOM 2327 O O . PRO A 1 291 ? 5.974 13.105 -22.997 1.00 87.44 291 PRO A O 1
ATOM 2330 N N . ILE A 1 292 ? 7.615 11.880 -22.078 1.00 91.25 292 ILE A N 1
ATOM 2331 C CA . ILE A 1 292 ? 6.969 10.581 -22.229 1.00 91.25 292 ILE A CA 1
ATOM 2332 C C . ILE A 1 292 ? 7.110 9.764 -20.954 1.00 91.25 292 ILE A C 1
ATOM 2334 O O . ILE A 1 292 ? 8.031 9.946 -20.159 1.00 91.25 292 ILE A O 1
ATOM 2338 N N . TRP A 1 293 ? 6.202 8.814 -20.792 1.00 91.69 293 TRP A N 1
ATOM 2339 C CA . TRP A 1 293 ? 6.269 7.815 -19.733 1.00 91.69 293 TRP A CA 1
ATOM 2340 C C . TRP A 1 293 ? 6.583 6.452 -20.311 1.00 91.69 293 TRP A C 1
ATOM 2342 O O . TRP A 1 293 ? 6.006 6.073 -21.333 1.00 91.69 293 TRP A O 1
ATOM 2352 N N . VAL A 1 294 ? 7.466 5.717 -19.650 1.00 94.31 294 VAL A N 1
ATOM 2353 C CA . VAL A 1 294 ? 7.803 4.336 -19.989 1.00 94.31 294 VAL A CA 1
ATOM 2354 C C . VAL A 1 294 ? 7.466 3.470 -18.785 1.00 94.31 294 VAL A C 1
ATOM 2356 O O . VAL A 1 294 ? 8.080 3.611 -17.729 1.00 94.31 294 VAL A O 1
ATOM 2359 N N . ALA A 1 295 ? 6.462 2.607 -18.936 1.00 95.94 295 ALA A N 1
ATOM 2360 C CA . ALA A 1 295 ? 6.023 1.703 -17.882 1.00 95.94 295 ALA A CA 1
ATOM 2361 C C . ALA A 1 295 ? 6.713 0.346 -18.029 1.00 95.94 295 ALA A C 1
ATOM 2363 O O . ALA A 1 295 ? 6.589 -0.316 -19.062 1.00 95.94 295 ALA A O 1
ATOM 2364 N N . PHE A 1 296 ? 7.402 -0.070 -16.976 1.00 96.75 296 PHE A N 1
ATOM 2365 C CA . PHE A 1 296 ? 7.958 -1.403 -16.808 1.00 96.75 296 PHE A CA 1
ATOM 2366 C C . PHE A 1 296 ? 6.999 -2.227 -15.976 1.00 96.75 296 PHE A C 1
ATOM 2368 O O . PHE A 1 296 ? 6.594 -1.794 -14.898 1.00 96.75 296 PHE A O 1
ATOM 2375 N N . LYS A 1 297 ? 6.644 -3.409 -16.475 1.00 97.50 297 LYS A N 1
ATOM 2376 C CA . LYS A 1 297 ? 5.717 -4.317 -15.805 1.00 97.50 297 LYS A CA 1
ATOM 2377 C C . LYS A 1 297 ? 6.326 -5.700 -15.692 1.00 97.50 297 LYS A C 1
ATOM 2379 O O . LYS A 1 297 ? 6.788 -6.247 -16.693 1.00 97.50 297 LYS A O 1
ATOM 2384 N N . TYR A 1 298 ? 6.280 -6.265 -14.496 1.00 97.56 298 TYR A N 1
ATOM 2385 C CA . TYR A 1 298 ? 6.640 -7.645 -14.219 1.00 97.56 298 TYR A CA 1
ATOM 2386 C C . TYR A 1 298 ? 5.394 -8.439 -13.834 1.00 97.56 298 TYR A C 1
ATOM 2388 O O . TYR A 1 298 ? 4.609 -8.017 -12.986 1.00 97.56 298 TYR A O 1
ATOM 2396 N N . ALA A 1 299 ? 5.228 -9.605 -14.450 1.00 96.69 299 ALA A N 1
ATOM 2397 C CA . ALA A 1 299 ? 4.230 -10.584 -14.046 1.00 96.69 299 ALA A CA 1
ATOM 2398 C C . ALA A 1 299 ? 4.819 -11.988 -14.162 1.00 96.69 299 ALA A C 1
ATOM 2400 O O . ALA A 1 299 ? 5.416 -12.309 -15.187 1.00 96.69 299 ALA A O 1
ATOM 2401 N N . ASP A 1 300 ? 4.583 -12.848 -13.168 1.00 95.44 300 ASP A N 1
ATOM 2402 C CA . ASP A 1 300 ? 5.164 -14.200 -13.117 1.00 95.44 300 ASP A CA 1
ATOM 2403 C C . ASP A 1 300 ? 4.919 -15.003 -14.408 1.00 95.44 300 ASP A C 1
ATOM 2405 O O . ASP A 1 300 ? 5.808 -15.696 -14.895 1.00 95.44 300 ASP A O 1
ATOM 2409 N N . ALA A 1 301 ? 3.732 -14.859 -15.008 1.00 96.44 301 ALA A N 1
ATOM 2410 C CA . ALA A 1 301 ? 3.352 -15.565 -16.232 1.00 96.44 301 ALA A CA 1
ATOM 2411 C C . ALA A 1 301 ? 3.908 -14.947 -17.529 1.00 96.44 301 ALA A C 1
ATOM 2413 O O . ALA A 1 301 ? 3.976 -15.635 -18.544 1.00 96.44 301 ALA A O 1
ATOM 2414 N N . LYS A 1 302 ? 4.244 -13.650 -17.535 1.00 96.69 302 LYS A N 1
ATOM 2415 C CA . LYS A 1 302 ? 4.634 -12.909 -18.754 1.00 96.69 302 LYS A CA 1
ATOM 2416 C C . LYS A 1 302 ? 6.093 -12.451 -18.756 1.00 96.69 302 LYS A C 1
ATOM 2418 O O . LYS A 1 302 ? 6.572 -12.018 -19.798 1.00 96.69 302 LYS A O 1
ATOM 2423 N N . GLY A 1 303 ? 6.779 -12.534 -17.619 1.00 97.19 303 GLY A N 1
ATOM 2424 C CA . GLY A 1 303 ? 8.116 -11.981 -17.441 1.00 97.19 303 GLY A CA 1
ATOM 2425 C C . GLY A 1 303 ? 8.115 -10.454 -17.366 1.00 97.19 303 GLY A C 1
ATOM 2426 O O . GLY A 1 303 ? 7.111 -9.825 -17.006 1.00 97.19 303 GLY A O 1
ATOM 2427 N N . LEU A 1 304 ? 9.267 -9.860 -17.676 1.00 98.06 304 LEU A N 1
ATOM 2428 C CA . LEU A 1 304 ? 9.438 -8.417 -17.774 1.00 98.06 304 LEU A CA 1
ATOM 2429 C C . LEU A 1 304 ? 8.914 -7.891 -19.118 1.00 98.06 304 LEU A C 1
ATOM 2431 O O . LEU A 1 304 ? 9.221 -8.412 -20.187 1.00 98.06 304 LEU A O 1
ATOM 2435 N N . SER A 1 305 ? 8.166 -6.795 -19.067 1.00 97.62 305 SER A N 1
ATOM 2436 C CA . SER A 1 305 ? 7.656 -6.088 -20.239 1.00 97.62 305 SER A CA 1
ATOM 2437 C C . SER A 1 305 ? 7.822 -4.579 -20.087 1.00 97.62 305 SER A C 1
ATOM 2439 O O . SER A 1 305 ? 7.931 -4.055 -18.976 1.00 97.62 305 SER A O 1
ATOM 2441 N N . CYS A 1 306 ? 7.854 -3.877 -21.217 1.00 96.94 306 CYS A N 1
ATOM 2442 C CA . CYS A 1 306 ? 8.001 -2.429 -21.275 1.00 96.94 306 CYS A CA 1
ATOM 2443 C C . CYS A 1 306 ? 7.023 -1.852 -22.295 1.00 96.94 306 CYS A C 1
ATOM 2445 O O . CYS A 1 306 ? 6.913 -2.361 -23.411 1.00 96.94 306 CYS A O 1
ATOM 2447 N N . SER A 1 307 ? 6.312 -0.795 -21.910 1.00 96.31 307 SER A N 1
ATOM 2448 C CA . SER A 1 307 ? 5.351 -0.110 -22.772 1.00 96.31 307 SER A CA 1
ATOM 2449 C C . SER A 1 307 ? 5.491 1.410 -22.638 1.00 96.31 307 SER A C 1
ATOM 2451 O O . SER A 1 307 ? 5.229 1.942 -21.552 1.00 96.31 307 SER A O 1
ATOM 2453 N N . PRO A 1 308 ? 5.872 2.131 -23.708 1.00 94.75 308 PRO A N 1
ATOM 2454 C CA . PRO A 1 308 ? 5.837 3.585 -23.711 1.00 94.75 308 PRO A CA 1
ATOM 2455 C C . PRO A 1 308 ? 4.389 4.092 -23.820 1.00 94.75 308 PRO A C 1
ATOM 2457 O O . PRO A 1 308 ? 3.554 3.513 -24.511 1.00 94.75 308 PRO A O 1
ATOM 2460 N N . SER A 1 309 ? 4.101 5.201 -23.144 1.00 91.81 309 SER A N 1
ATOM 2461 C CA . SER A 1 309 ? 2.808 5.912 -23.170 1.00 91.81 309 SER A CA 1
ATOM 2462 C C . SER A 1 309 ? 2.469 6.514 -24.534 1.00 91.81 309 SER A C 1
ATOM 2464 O O . SER A 1 309 ? 1.301 6.734 -24.845 1.00 91.81 309 SER A O 1
ATOM 2466 N N . VAL A 1 310 ? 3.490 6.776 -25.350 1.00 89.62 310 VAL A N 1
ATOM 2467 C CA . VAL A 1 310 ? 3.382 7.376 -26.678 1.00 89.62 310 VAL A CA 1
ATOM 2468 C C . VAL A 1 310 ? 4.086 6.476 -27.690 1.00 89.62 310 VAL A C 1
ATOM 2470 O O . VAL A 1 310 ? 5.062 5.800 -27.362 1.00 89.62 310 VAL A O 1
ATOM 2473 N N . ARG A 1 311 ? 3.601 6.463 -28.936 1.00 88.94 311 ARG A N 1
ATOM 2474 C CA . ARG A 1 311 ? 4.212 5.681 -30.013 1.00 88.94 311 ARG A CA 1
ATOM 2475 C C . ARG A 1 311 ? 5.609 6.223 -30.343 1.00 88.94 311 ARG A C 1
ATOM 2477 O O . ARG A 1 311 ? 5.765 7.304 -30.913 1.00 88.94 311 ARG A O 1
ATOM 2484 N N . VAL A 1 312 ? 6.623 5.446 -29.989 1.00 91.88 312 VAL A N 1
ATOM 2485 C CA . VAL A 1 312 ? 8.022 5.700 -30.353 1.00 91.88 312 VAL A CA 1
ATOM 2486 C C . VAL A 1 312 ? 8.303 5.242 -31.791 1.00 91.88 312 VAL A C 1
ATOM 2488 O O . VAL A 1 312 ? 7.478 4.555 -32.398 1.00 91.88 312 VAL A O 1
ATOM 2491 N N . THR A 1 313 ? 9.435 5.650 -32.366 1.00 92.50 313 THR A N 1
ATOM 2492 C CA . THR A 1 313 ? 9.896 5.145 -33.672 1.00 92.50 313 THR A CA 1
ATOM 2493 C C . THR A 1 313 ? 10.178 3.643 -33.616 1.00 92.50 313 THR A C 1
ATOM 2495 O O . THR A 1 313 ? 10.492 3.111 -32.551 1.00 92.50 313 THR A O 1
ATOM 2498 N N . ASP A 1 314 ? 10.128 2.955 -34.760 1.00 92.69 314 ASP A N 1
ATOM 2499 C CA . ASP A 1 314 ? 10.428 1.515 -34.824 1.00 92.69 314 ASP A CA 1
ATOM 2500 C C . ASP A 1 314 ? 11.867 1.214 -34.376 1.00 92.69 314 ASP A C 1
ATOM 2502 O O . ASP A 1 314 ? 12.117 0.212 -33.707 1.00 92.69 314 ASP A O 1
ATOM 2506 N N . ALA A 1 315 ? 12.805 2.131 -34.646 1.00 92.94 315 ALA A N 1
ATOM 2507 C CA . ALA A 1 315 ? 14.170 2.059 -34.132 1.00 92.94 315 ALA A CA 1
ATOM 2508 C C . ALA A 1 315 ? 14.200 2.095 -32.594 1.00 92.94 315 ALA A C 1
ATOM 2510 O O . ALA A 1 315 ? 14.795 1.222 -31.964 1.00 92.94 315 ALA A O 1
ATOM 2511 N N . SER A 1 316 ? 13.495 3.047 -31.975 1.00 93.19 316 SER A N 1
ATOM 2512 C CA . SER A 1 316 ? 13.401 3.150 -30.512 1.00 93.19 316 SER A CA 1
ATOM 2513 C C . SER A 1 316 ? 12.682 1.950 -29.891 1.00 93.19 316 SER A C 1
ATOM 2515 O O . SER A 1 316 ? 13.115 1.431 -28.862 1.00 93.19 316 SER A O 1
ATOM 2517 N N . ALA A 1 317 ? 11.613 1.466 -30.529 1.00 94.44 317 ALA A N 1
ATOM 2518 C CA . ALA A 1 317 ? 10.896 0.266 -30.107 1.00 94.44 317 ALA A CA 1
ATOM 2519 C C . ALA A 1 317 ? 11.788 -0.984 -30.177 1.00 94.44 317 ALA A C 1
ATOM 2521 O O . ALA A 1 317 ? 11.768 -1.804 -29.257 1.00 94.44 317 ALA A O 1
ATOM 2522 N N . SER A 1 318 ? 12.605 -1.111 -31.227 1.00 95.38 318 SER A N 1
ATOM 2523 C CA . SER A 1 318 ? 13.582 -2.193 -31.388 1.00 95.38 318 SER A CA 1
ATOM 2524 C C . SER A 1 318 ? 14.666 -2.141 -30.309 1.00 95.38 318 SER A C 1
ATOM 2526 O O . SER A 1 318 ? 14.957 -3.156 -29.675 1.00 95.38 318 SER A O 1
ATOM 2528 N N . ILE A 1 319 ? 15.195 -0.948 -30.012 1.00 95.50 319 ILE A N 1
ATOM 2529 C CA . ILE A 1 319 ? 16.173 -0.742 -28.934 1.00 95.50 319 ILE A CA 1
ATOM 2530 C C . ILE A 1 319 ? 15.588 -1.153 -27.577 1.00 95.50 319 ILE A C 1
ATOM 2532 O O . ILE A 1 319 ? 16.240 -1.893 -26.837 1.00 95.50 319 ILE A O 1
ATOM 2536 N N . LEU A 1 320 ? 14.362 -0.718 -27.259 1.00 95.56 320 LEU A N 1
ATOM 2537 C CA . LEU A 1 320 ? 13.674 -1.102 -26.022 1.00 95.56 320 LEU A CA 1
ATOM 2538 C C . LEU A 1 320 ? 13.420 -2.612 -25.965 1.00 95.56 320 LEU A C 1
ATOM 2540 O O . LEU A 1 320 ? 13.697 -3.237 -24.947 1.00 95.56 320 LEU A O 1
ATOM 2544 N N . SER A 1 321 ? 12.950 -3.214 -27.055 1.00 96.75 321 SER A N 1
ATOM 2545 C CA . SER A 1 321 ? 12.655 -4.652 -27.112 1.00 96.75 321 SER A CA 1
ATOM 2546 C C . SER A 1 321 ? 13.915 -5.502 -26.943 1.00 96.75 321 SER A C 1
ATOM 2548 O O . SER A 1 321 ? 13.916 -6.458 -26.170 1.00 96.75 321 SER A O 1
ATOM 2550 N N . SER A 1 322 ? 15.006 -5.126 -27.617 1.00 97.25 322 SER A N 1
ATOM 2551 C CA . SER A 1 322 ? 16.317 -5.769 -27.478 1.00 97.25 322 SER A CA 1
ATOM 2552 C C . SER A 1 322 ? 16.843 -5.652 -26.046 1.00 97.25 322 SER A C 1
ATOM 2554 O O . SER A 1 322 ? 17.283 -6.639 -25.456 1.00 97.25 322 SER A O 1
ATOM 2556 N N . HIS A 1 323 ? 16.704 -4.468 -25.442 1.00 96.88 323 HIS A N 1
ATOM 2557 C CA . HIS A 1 323 ? 17.065 -4.241 -24.046 1.00 96.88 323 HIS A CA 1
ATOM 2558 C C . HIS A 1 323 ? 16.284 -5.146 -23.087 1.00 96.88 323 HIS A C 1
ATOM 2560 O O . HIS A 1 323 ? 16.890 -5.873 -22.304 1.00 96.88 323 HIS A O 1
ATOM 2566 N N . ILE A 1 324 ? 14.952 -5.175 -23.188 1.00 97.88 324 ILE A N 1
ATOM 2567 C CA . ILE A 1 324 ? 14.113 -6.030 -22.335 1.00 97.88 324 ILE A CA 1
ATOM 2568 C C . ILE A 1 324 ? 14.441 -7.508 -22.528 1.00 97.88 324 ILE A C 1
ATOM 2570 O O . ILE A 1 324 ? 14.547 -8.225 -21.539 1.00 97.88 324 ILE A O 1
ATOM 2574 N N . LYS A 1 325 ? 14.676 -7.961 -23.764 1.00 97.88 325 LYS A N 1
ATOM 2575 C CA . LYS A 1 325 ? 15.069 -9.349 -24.041 1.00 97.88 325 LYS A CA 1
ATOM 2576 C C . LYS A 1 325 ? 16.379 -9.726 -23.340 1.00 97.88 325 LYS A C 1
ATOM 2578 O O . LYS A 1 325 ? 16.468 -10.810 -22.768 1.00 97.88 325 LYS A O 1
ATOM 2583 N N . ASN A 1 326 ? 17.368 -8.833 -23.348 1.00 97.75 326 ASN A N 1
ATOM 2584 C CA . ASN A 1 326 ? 18.642 -9.062 -22.665 1.00 97.75 326 ASN A CA 1
ATOM 2585 C C . ASN A 1 326 ? 18.463 -9.133 -21.143 1.00 97.75 326 ASN A C 1
ATOM 2587 O O . ASN A 1 326 ? 19.013 -10.023 -20.498 1.00 97.75 326 ASN A O 1
ATOM 2591 N N . ILE A 1 327 ? 17.659 -8.236 -20.565 1.00 98.06 327 ILE A N 1
ATOM 2592 C CA . ILE A 1 327 ? 17.385 -8.240 -19.121 1.00 98.06 327 ILE A CA 1
ATOM 2593 C C . ILE A 1 327 ? 16.565 -9.460 -18.709 1.00 98.06 327 ILE A C 1
ATOM 2595 O O . ILE A 1 327 ? 16.827 -10.037 -17.659 1.00 98.06 327 ILE A O 1
ATOM 2599 N N . GLU A 1 328 ? 15.620 -9.896 -19.536 1.00 98.00 328 GLU A N 1
ATOM 2600 C CA . GLU A 1 328 ? 14.811 -11.087 -19.283 1.00 98.00 328 GLU A CA 1
ATOM 2601 C C . GLU A 1 328 ? 15.665 -12.365 -19.273 1.00 98.00 328 GLU A C 1
ATOM 2603 O O . GLU A 1 328 ? 15.465 -13.232 -18.422 1.00 98.00 328 GLU A O 1
ATOM 2608 N N . ALA A 1 329 ? 16.674 -12.462 -20.148 1.00 97.88 329 ALA A N 1
ATOM 2609 C CA . ALA A 1 329 ? 17.637 -13.563 -20.117 1.00 97.88 329 ALA A CA 1
ATOM 2610 C C . ALA A 1 329 ? 18.422 -13.593 -18.791 1.00 97.88 329 ALA A C 1
ATOM 2612 O O . ALA A 1 329 ? 18.507 -14.638 -18.142 1.00 97.88 329 ALA A O 1
ATOM 2613 N N . THR A 1 330 ? 18.924 -12.438 -18.341 1.00 97.81 330 THR A N 1
ATOM 2614 C CA . THR A 1 330 ? 19.606 -12.306 -17.042 1.00 97.81 330 THR A CA 1
ATOM 2615 C C . THR A 1 330 ? 18.669 -12.613 -15.875 1.00 97.81 330 THR A C 1
ATOM 2617 O O . THR A 1 330 ? 19.052 -13.309 -14.936 1.00 97.81 330 THR A O 1
ATOM 2620 N N . ARG A 1 331 ? 17.416 -12.145 -15.941 1.00 97.19 331 ARG A N 1
ATOM 2621 C CA . ARG A 1 331 ? 16.381 -12.405 -14.937 1.00 97.19 331 ARG A CA 1
ATOM 2622 C C . ARG A 1 331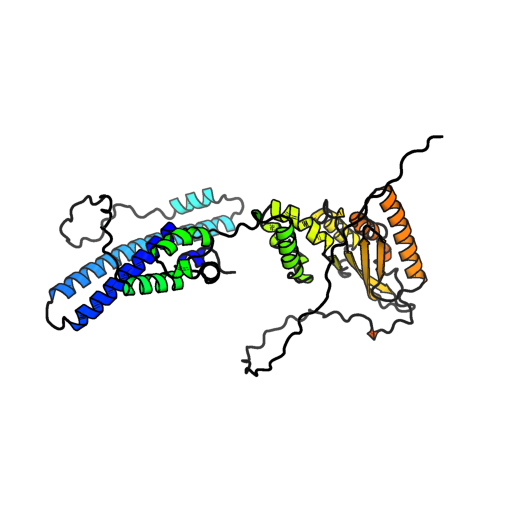 ? 16.164 -13.902 -14.755 1.00 97.19 331 ARG A C 1
ATOM 2624 O O . ARG A 1 331 ? 16.160 -14.370 -13.620 1.00 97.19 331 ARG A O 1
ATOM 2631 N N . LEU A 1 332 ? 15.982 -14.633 -15.854 1.00 97.56 332 LEU A N 1
ATOM 2632 C CA . LEU A 1 332 ? 15.786 -16.081 -15.835 1.00 97.56 332 LEU A CA 1
ATOM 2633 C C . LEU A 1 332 ? 17.006 -16.803 -15.256 1.00 97.56 332 LEU A C 1
ATOM 2635 O O . LEU A 1 332 ? 16.839 -17.664 -14.397 1.00 97.56 332 LEU A O 1
ATOM 2639 N N . ALA A 1 333 ? 18.216 -16.410 -15.662 1.00 97.69 333 ALA A N 1
ATOM 2640 C CA . ALA A 1 333 ? 19.456 -17.002 -15.160 1.00 97.69 333 ALA A CA 1
ATOM 2641 C C . ALA A 1 333 ? 19.662 -16.776 -13.650 1.00 97.69 333 ALA A C 1
ATOM 2643 O O . ALA A 1 333 ? 20.171 -17.652 -12.957 1.00 97.69 333 ALA A O 1
ATOM 2644 N N . MET A 1 334 ? 19.255 -15.613 -13.135 1.00 97.44 334 MET A N 1
ATOM 2645 C CA . MET A 1 334 ? 19.438 -15.224 -11.733 1.00 97.44 334 MET A CA 1
ATOM 2646 C C . MET A 1 334 ? 18.207 -15.475 -10.845 1.00 97.44 334 MET A C 1
ATOM 2648 O O . MET A 1 334 ? 18.254 -15.199 -9.649 1.00 97.44 334 MET A O 1
ATOM 2652 N N . GLY A 1 335 ? 17.093 -15.957 -11.404 1.00 96.12 335 GLY A N 1
ATOM 2653 C CA . GLY A 1 335 ? 15.842 -16.152 -10.663 1.00 96.12 335 GLY A CA 1
ATOM 2654 C C . GLY A 1 335 ? 15.210 -14.855 -10.143 1.00 96.12 335 GLY A C 1
ATOM 2655 O O . GLY A 1 335 ? 14.503 -14.878 -9.136 1.00 96.12 335 GLY A O 1
ATOM 2656 N N . LEU A 1 336 ? 15.465 -13.724 -10.807 1.00 96.25 336 LEU A N 1
ATOM 2657 C CA . LEU A 1 336 ? 14.941 -12.423 -10.390 1.00 96.25 336 LEU A CA 1
ATOM 2658 C C . LEU A 1 336 ? 13.443 -12.303 -10.715 1.00 96.25 336 LEU A C 1
ATOM 2660 O O . LEU A 1 336 ? 12.932 -12.885 -11.683 1.00 96.25 336 LEU A O 1
ATOM 2664 N N . ARG A 1 337 ? 12.737 -11.520 -9.902 1.00 96.38 337 ARG A N 1
ATOM 2665 C CA . ARG A 1 337 ? 11.320 -11.187 -10.054 1.00 96.38 337 ARG A CA 1
ATOM 2666 C C . ARG A 1 337 ? 11.180 -9.695 -10.344 1.00 96.38 337 ARG A C 1
ATOM 2668 O O . ARG A 1 337 ? 11.715 -9.221 -11.348 1.00 96.38 337 ARG A O 1
ATOM 2675 N N . GLY A 1 338 ? 10.524 -8.942 -9.459 1.00 95.12 338 GLY A N 1
ATOM 2676 C CA . GLY A 1 338 ? 10.400 -7.490 -9.568 1.00 95.12 338 GLY A CA 1
ATOM 2677 C C . GLY A 1 338 ? 11.743 -6.749 -9.589 1.00 95.12 338 GLY A C 1
ATOM 2678 O O . GLY A 1 338 ? 11.833 -5.650 -10.137 1.00 95.12 338 GLY A O 1
ATOM 2679 N N . GLU A 1 339 ? 12.829 -7.364 -9.107 1.00 95.31 339 GLU A N 1
ATOM 2680 C CA . GLU A 1 339 ? 14.184 -6.804 -9.180 1.00 95.31 339 GLU A CA 1
ATOM 2681 C C . GLU A 1 339 ? 14.637 -6.561 -10.626 1.00 95.31 339 GLU A C 1
ATOM 2683 O O . GLU A 1 339 ? 15.420 -5.643 -10.886 1.00 95.31 339 GLU A O 1
ATOM 2688 N N . ALA A 1 340 ? 14.110 -7.338 -11.579 1.00 96.94 340 ALA A N 1
ATOM 2689 C CA . ALA A 1 340 ? 14.391 -7.174 -13.000 1.00 96.94 340 ALA A CA 1
ATOM 2690 C C . ALA A 1 340 ? 13.958 -5.804 -13.529 1.00 96.94 340 ALA A C 1
ATOM 2692 O O . ALA A 1 340 ? 14.591 -5.282 -14.443 1.00 96.94 340 ALA A O 1
ATOM 2693 N N . ILE A 1 341 ? 12.929 -5.189 -12.934 1.00 95.88 341 ILE A N 1
ATOM 2694 C CA . ILE A 1 341 ? 12.520 -3.825 -13.278 1.00 95.88 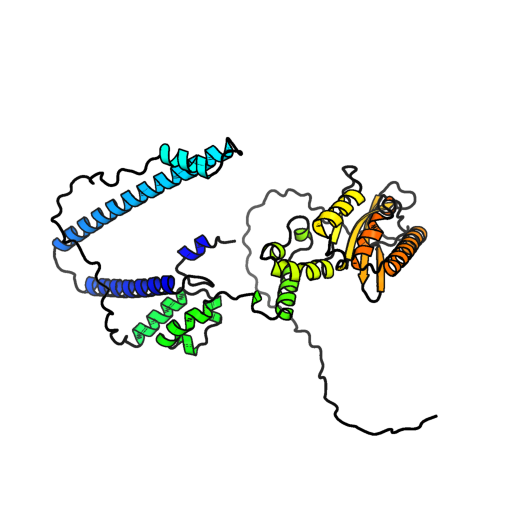341 ILE A CA 1
ATOM 2695 C C . ILE A 1 341 ? 13.638 -2.851 -12.904 1.00 95.88 341 ILE A C 1
ATOM 2697 O O . ILE A 1 341 ? 14.101 -2.090 -13.747 1.00 95.88 341 ILE A O 1
ATOM 2701 N N . GLY A 1 342 ? 14.132 -2.910 -11.664 1.00 93.56 342 GLY A N 1
ATOM 2702 C CA . GLY A 1 342 ? 15.243 -2.062 -11.225 1.00 93.56 342 GLY A CA 1
ATOM 2703 C C . GLY A 1 342 ? 16.492 -2.263 -12.085 1.00 93.56 342 GLY A C 1
ATOM 2704 O O . GLY A 1 342 ? 17.120 -1.292 -12.508 1.00 93.56 342 GLY A O 1
ATOM 2705 N N . MET A 1 343 ? 16.802 -3.520 -12.418 1.00 95.06 343 MET A N 1
ATOM 2706 C CA . MET A 1 343 ? 17.900 -3.857 -13.319 1.00 95.06 343 MET A CA 1
ATOM 2707 C C . MET A 1 343 ? 17.701 -3.252 -14.709 1.00 95.06 343 MET A C 1
ATOM 2709 O O . MET A 1 343 ? 18.626 -2.624 -15.219 1.00 95.06 343 MET A O 1
ATOM 2713 N N . ALA A 1 344 ? 16.515 -3.383 -15.307 1.00 95.25 344 ALA A N 1
ATOM 2714 C CA . ALA A 1 344 ? 16.219 -2.857 -16.636 1.00 95.25 344 ALA A CA 1
ATOM 2715 C C . ALA A 1 344 ? 16.408 -1.344 -16.716 1.00 95.25 344 ALA A C 1
ATOM 2717 O O . ALA A 1 344 ? 16.891 -0.824 -17.717 1.00 95.25 344 ALA A O 1
ATOM 2718 N N . ILE A 1 345 ? 16.072 -0.630 -15.652 1.00 92.38 345 ILE A N 1
ATOM 2719 C CA . ILE A 1 345 ? 16.191 0.821 -15.649 1.00 92.38 345 ILE A CA 1
ATOM 2720 C C . ILE A 1 345 ? 17.650 1.247 -15.457 1.00 92.38 345 ILE A C 1
ATOM 2722 O O . ILE A 1 345 ? 18.137 2.135 -16.155 1.00 92.38 345 ILE A O 1
ATOM 2726 N N . LEU A 1 346 ? 18.369 0.606 -14.531 1.00 92.06 346 LEU A N 1
ATOM 2727 C CA . LEU A 1 346 ? 19.736 0.997 -14.176 1.00 92.06 346 LEU A CA 1
ATOM 2728 C C . LEU A 1 346 ? 20.798 0.572 -15.197 1.00 92.06 346 LEU A C 1
ATOM 2730 O O . LEU A 1 346 ? 21.859 1.185 -15.247 1.00 92.06 346 LEU A O 1
ATOM 2734 N N . SER A 1 347 ? 20.540 -0.464 -15.994 1.00 93.94 347 SER A N 1
ATOM 2735 C CA . SER A 1 347 ? 21.533 -1.045 -16.912 1.00 93.94 347 SER A CA 1
ATOM 2736 C C . SER A 1 347 ? 21.793 -0.217 -18.171 1.00 93.94 347 SER A C 1
ATOM 2738 O O . SER A 1 347 ? 22.836 -0.399 -18.793 1.00 93.94 347 SER A O 1
ATOM 2740 N N . ARG A 1 348 ? 20.881 0.688 -18.553 1.00 92.25 348 ARG A N 1
ATOM 2741 C CA . ARG A 1 348 ? 21.060 1.599 -19.700 1.00 92.25 348 ARG A CA 1
ATOM 2742 C C . ARG A 1 348 ? 20.554 3.017 -19.397 1.00 92.25 348 ARG A C 1
ATOM 2744 O O . ARG A 1 348 ? 19.488 3.392 -19.894 1.00 92.25 348 ARG A O 1
ATOM 2751 N N . PRO A 1 349 ? 21.286 3.807 -18.584 1.00 88.12 349 PRO A N 1
ATOM 2752 C CA . PRO A 1 349 ? 20.933 5.194 -18.260 1.00 88.12 349 PRO A CA 1
ATOM 2753 C C . PRO A 1 349 ? 20.635 6.052 -19.493 1.00 88.12 349 PRO A C 1
ATOM 2755 O O . PRO A 1 349 ? 19.792 6.946 -19.458 1.00 88.12 349 PRO A O 1
ATOM 2758 N N . GLU A 1 350 ? 21.350 5.786 -20.583 1.00 88.50 350 GLU A N 1
ATOM 2759 C CA . GLU A 1 350 ? 21.361 6.594 -21.797 1.00 88.50 350 GLU A CA 1
ATOM 2760 C C . GLU A 1 350 ? 19.998 6.571 -22.495 1.00 88.50 350 GLU A C 1
ATOM 2762 O O . GLU A 1 350 ? 19.607 7.557 -23.121 1.00 88.50 350 GLU A O 1
ATOM 2767 N N . LEU A 1 351 ? 19.230 5.483 -22.345 1.00 88.88 351 LEU A N 1
ATOM 2768 C CA . LEU A 1 351 ? 17.885 5.373 -22.916 1.00 88.88 351 LEU A CA 1
ATOM 2769 C C . LEU A 1 351 ? 16.933 6.436 -22.360 1.00 88.88 351 LEU A C 1
ATOM 2771 O O . LEU A 1 351 ? 16.060 6.916 -23.080 1.00 88.88 351 LEU A O 1
ATOM 2775 N N . TRP A 1 352 ? 17.134 6.846 -21.108 1.00 85.69 352 TRP A N 1
ATOM 2776 C CA . TRP A 1 352 ? 16.243 7.764 -20.396 1.00 85.69 352 TRP A CA 1
ATOM 2777 C C . TRP A 1 352 ? 16.605 9.238 -20.618 1.00 85.69 352 TRP A C 1
ATOM 2779 O O . TRP A 1 352 ? 15.793 10.122 -20.344 1.00 85.69 352 TRP A O 1
ATOM 2789 N N . ASN A 1 353 ? 17.787 9.502 -21.182 1.00 82.75 353 ASN A N 1
ATOM 2790 C CA . ASN A 1 353 ? 18.345 10.838 -21.394 1.00 82.75 353 ASN A CA 1
ATOM 2791 C C . ASN A 1 353 ? 18.180 11.332 -22.847 1.00 82.75 353 ASN A C 1
ATOM 2793 O O . ASN A 1 353 ? 19.074 11.967 -23.402 1.00 82.75 353 ASN A O 1
ATOM 2797 N N . GLY A 1 354 ? 17.034 11.053 -23.480 1.00 77.88 354 GLY A N 1
ATOM 2798 C CA . GLY A 1 354 ? 16.707 11.602 -24.804 1.00 77.88 354 GLY A CA 1
ATOM 2799 C C . GLY A 1 354 ? 17.099 10.742 -26.005 1.00 77.88 354 GLY A C 1
ATOM 2800 O O . GLY A 1 354 ? 17.033 11.235 -27.129 1.00 77.88 354 GLY A O 1
ATOM 2801 N N . THR A 1 355 ? 17.483 9.479 -25.793 1.00 82.12 355 THR A N 1
ATOM 2802 C CA . THR A 1 355 ? 17.769 8.524 -26.885 1.00 82.12 355 THR A CA 1
ATOM 2803 C C . THR A 1 355 ? 16.492 8.019 -27.564 1.00 82.12 355 THR A C 1
ATOM 2805 O O . THR A 1 355 ? 16.531 7.583 -28.710 1.00 82.12 355 THR A O 1
ATOM 2808 N N . LEU A 1 356 ? 15.348 8.068 -26.875 1.00 86.88 356 LEU A N 1
ATOM 2809 C CA . LEU A 1 356 ? 14.071 7.656 -27.452 1.00 86.88 356 LEU A CA 1
ATOM 2810 C C . LEU A 1 356 ? 13.561 8.711 -28.434 1.00 86.88 356 LEU A C 1
ATOM 2812 O O . LEU A 1 356 ? 13.492 9.897 -28.112 1.00 86.88 356 LEU A O 1
ATOM 2816 N N . GLU A 1 357 ? 13.155 8.262 -29.614 1.00 86.19 357 GLU A N 1
ATOM 2817 C CA . GLU A 1 357 ? 12.582 9.101 -30.659 1.00 86.19 357 GLU A CA 1
ATOM 2818 C C . GLU A 1 357 ? 11.085 8.840 -30.823 1.00 86.19 357 GLU A C 1
ATOM 2820 O O . GLU A 1 357 ? 10.614 7.699 -30.779 1.00 86.19 357 GLU A O 1
ATOM 2825 N N . LEU A 1 358 ? 10.321 9.906 -31.054 1.00 85.81 358 LEU A N 1
ATOM 2826 C CA . LEU A 1 358 ? 8.885 9.826 -31.316 1.00 85.81 358 LEU A CA 1
ATOM 2827 C C . LEU A 1 358 ? 8.578 9.622 -32.796 1.00 85.81 358 LEU A C 1
ATOM 2829 O O . LEU A 1 358 ? 9.157 10.282 -33.660 1.00 85.81 358 LEU A O 1
ATOM 2833 N N . SER A 1 359 ? 7.593 8.766 -33.086 1.00 85.56 359 SER A N 1
ATOM 2834 C CA . SER A 1 359 ? 7.066 8.630 -34.445 1.00 85.56 359 SER A CA 1
ATOM 2835 C C . SER A 1 359 ? 6.368 9.925 -34.869 1.00 85.56 359 SER A C 1
ATOM 2837 O O . SER A 1 359 ? 5.494 10.426 -34.153 1.00 85.56 359 SER A O 1
ATOM 2839 N N . LEU A 1 360 ? 6.708 10.438 -36.058 1.00 80.75 360 LEU A N 1
ATOM 2840 C CA . LEU A 1 360 ? 6.119 11.652 -36.649 1.00 80.75 360 LEU A CA 1
ATOM 2841 C C . LEU A 1 360 ? 4.591 11.575 -36.786 1.00 80.75 360 LEU A C 1
ATOM 2843 O O . LEU A 1 360 ? 3.918 12.602 -36.730 1.00 80.75 360 LEU A O 1
ATOM 2847 N N . SER A 1 361 ? 4.054 10.359 -36.905 1.00 80.19 361 SER A N 1
ATOM 2848 C CA . SER A 1 361 ? 2.616 10.083 -37.005 1.00 80.19 361 SER A CA 1
ATOM 2849 C C . SER A 1 361 ? 1.830 10.327 -35.711 1.00 80.19 361 SER A C 1
ATOM 2851 O O . SER A 1 361 ? 0.603 10.244 -35.713 1.00 80.19 361 SER A O 1
ATOM 2853 N N . THR A 1 362 ? 2.503 10.615 -34.594 1.00 72.25 362 THR A N 1
ATOM 2854 C CA . THR A 1 362 ? 1.843 10.807 -33.301 1.00 72.25 362 THR A CA 1
ATOM 2855 C C . THR A 1 362 ? 1.262 12.225 -33.203 1.00 72.25 362 THR A C 1
ATOM 2857 O O . THR A 1 362 ? 2.030 13.192 -33.172 1.00 72.25 362 THR A O 1
ATOM 2860 N N . PRO A 1 363 ? -0.072 12.395 -33.118 1.00 73.62 363 PRO A N 1
ATOM 2861 C CA . PRO A 1 363 ? -0.669 13.714 -32.953 1.00 73.62 363 PRO A CA 1
ATOM 2862 C C . PRO A 1 363 ? -0.310 14.296 -31.580 1.00 73.62 363 PRO A C 1
ATOM 2864 O O . PRO A 1 363 ? -0.501 13.643 -30.554 1.00 73.62 363 PRO A O 1
ATOM 2867 N N . LEU A 1 364 ? 0.157 15.552 -31.560 1.00 68.81 364 LEU A N 1
ATOM 2868 C CA . LEU A 1 364 ? 0.526 16.286 -30.337 1.00 68.81 364 LEU A CA 1
ATOM 2869 C C . LEU A 1 364 ? -0.611 16.333 -29.299 1.00 68.81 364 LEU A C 1
ATOM 2871 O O . LEU A 1 364 ? -0.348 16.371 -28.105 1.00 68.81 364 LEU A O 1
ATOM 2875 N N . GLN A 1 365 ? -1.871 16.268 -29.743 1.00 69.19 365 GLN A N 1
ATOM 2876 C CA . GLN A 1 365 ? -3.057 16.294 -28.878 1.00 69.19 365 GLN A CA 1
ATOM 2877 C C . GLN A 1 365 ? -3.219 15.052 -27.986 1.00 69.19 365 GLN A C 1
ATOM 2879 O O . GLN A 1 365 ? -3.989 15.093 -27.033 1.00 69.19 365 GLN A O 1
ATOM 2884 N N . LYS A 1 366 ? -2.514 13.946 -28.271 1.00 60.94 366 LYS A N 1
ATOM 2885 C CA . LYS A 1 366 ? -2.507 12.751 -27.408 1.00 60.94 366 LYS A CA 1
ATOM 2886 C C . LYS A 1 366 ? -1.403 12.777 -26.353 1.00 60.94 366 LYS A C 1
ATOM 2888 O O . LYS A 1 366 ? -1.296 11.822 -25.587 1.00 60.94 366 LYS A O 1
ATOM 2893 N N . ILE A 1 367 ? -0.578 13.825 -26.313 1.00 63.66 367 ILE A N 1
ATOM 2894 C CA . ILE A 1 367 ? 0.399 13.986 -25.240 1.00 63.66 367 ILE A CA 1
ATOM 2895 C C . ILE A 1 367 ? -0.393 14.361 -23.987 1.00 63.66 367 ILE A C 1
ATOM 2897 O O . ILE A 1 367 ? -1.092 15.376 -24.003 1.00 63.66 367 ILE A O 1
ATOM 2901 N N . PRO A 1 368 ? -0.332 13.554 -22.921 1.00 57.59 368 PRO A N 1
ATOM 2902 C CA . PRO A 1 368 ? -1.032 13.878 -21.695 1.00 57.59 368 PRO A CA 1
ATOM 2903 C C . PRO A 1 368 ? -0.540 15.229 -21.170 1.00 57.59 368 PRO A C 1
ATOM 2905 O O . PRO A 1 368 ? 0.618 15.373 -20.774 1.00 57.59 368 PRO A O 1
ATOM 2908 N N . VAL A 1 369 ? -1.427 16.224 -21.190 1.00 57.44 369 VAL A N 1
ATOM 2909 C CA . VAL A 1 369 ? -1.179 17.528 -20.578 1.00 57.44 369 VAL A CA 1
ATOM 2910 C C . VAL A 1 369 ? -1.122 17.285 -19.076 1.00 57.44 369 VAL A C 1
ATOM 2912 O O . VAL A 1 369 ? -2.114 16.894 -18.462 1.00 57.44 369 VAL A O 1
ATOM 2915 N N . MET A 1 370 ? 0.065 17.435 -18.491 1.00 48.88 370 MET A N 1
ATOM 2916 C CA . MET A 1 370 ? 0.205 17.416 -17.039 1.00 48.88 370 MET A CA 1
ATOM 2917 C C . MET A 1 370 ? -0.658 18.547 -16.462 1.00 48.88 370 MET A C 1
ATOM 2919 O O . MET A 1 370 ? -0.564 19.668 -16.968 1.00 48.88 370 MET A O 1
ATOM 2923 N N . PRO A 1 371 ? -1.438 18.315 -15.392 1.00 45.53 371 PRO A N 1
ATOM 2924 C CA . PRO A 1 371 ? -1.792 19.411 -14.509 1.00 45.53 371 PRO A CA 1
ATOM 2925 C C . PRO A 1 371 ? -0.472 19.971 -13.973 1.00 45.53 371 PRO A C 1
ATOM 2927 O O . PRO A 1 371 ? 0.221 19.350 -13.165 1.00 45.53 371 PRO A O 1
ATOM 2930 N N . THR A 1 372 ? -0.046 21.104 -14.521 1.00 45.56 372 THR A N 1
ATOM 2931 C CA . THR A 1 372 ? 1.003 21.924 -13.931 1.00 45.56 372 THR A CA 1
ATOM 2932 C C . THR A 1 372 ? 0.430 22.519 -12.657 1.00 45.56 372 THR A C 1
ATOM 2934 O O . THR A 1 372 ? -0.047 23.649 -12.656 1.00 45.56 372 THR A O 1
ATOM 2937 N N . ASP A 1 373 ? 0.469 21.753 -11.569 1.00 41.69 373 ASP A N 1
ATOM 2938 C CA . ASP A 1 373 ? 0.231 22.260 -10.219 1.00 41.69 373 ASP A CA 1
ATOM 2939 C C . ASP A 1 373 ? 1.457 23.078 -9.783 1.00 41.69 373 ASP A C 1
ATOM 2941 O O . ASP A 1 373 ? 2.249 22.697 -8.926 1.00 41.69 373 ASP A O 1
ATOM 2945 N N . LEU A 1 374 ? 1.636 24.214 -10.453 1.00 42.09 374 LEU A N 1
ATOM 2946 C CA . LEU A 1 374 ? 2.507 25.317 -10.072 1.00 42.09 374 LEU A CA 1
ATOM 2947 C C . LEU A 1 374 ? 1.667 26.596 -10.089 1.00 42.09 374 LEU A C 1
ATOM 2949 O O . LEU A 1 374 ? 1.984 27.572 -10.760 1.00 42.09 374 LEU A O 1
ATOM 2953 N N . THR A 1 375 ? 0.566 26.593 -9.343 1.00 38.38 375 THR A N 1
ATOM 2954 C CA . THR A 1 375 ? -0.071 27.831 -8.894 1.00 38.38 375 THR A CA 1
ATOM 2955 C C . THR A 1 375 ? -0.146 27.810 -7.380 1.00 38.38 375 THR A C 1
ATOM 2957 O O . THR A 1 375 ? -1.007 27.161 -6.788 1.00 38.38 375 THR A O 1
ATOM 2960 N N . SER A 1 376 ? 0.766 28.550 -6.754 1.00 44.91 376 SER A N 1
ATOM 2961 C CA . SER A 1 376 ? 0.573 29.128 -5.429 1.00 44.91 376 SER A CA 1
ATOM 2962 C C . SER A 1 376 ? -0.678 30.014 -5.475 1.00 44.91 376 SER A C 1
ATOM 2964 O O . SER A 1 376 ? -0.615 31.179 -5.864 1.00 44.91 376 SER A O 1
ATOM 2966 N N . GLY A 1 377 ? -1.833 29.427 -5.171 1.00 35.16 377 GLY A N 1
ATOM 2967 C CA . GLY A 1 377 ? -3.117 30.113 -5.139 1.00 35.16 377 GLY A CA 1
ATOM 2968 C C . GLY A 1 377 ? -3.379 30.719 -3.767 1.00 35.16 377 GLY A C 1
ATOM 2969 O O . GLY A 1 377 ? -3.711 30.010 -2.819 1.00 35.16 377 GLY A O 1
ATOM 2970 N N . THR A 1 378 ? -3.265 32.041 -3.688 1.00 42.97 378 THR A N 1
ATOM 2971 C CA . THR A 1 378 ? -3.973 32.892 -2.728 1.00 42.97 378 THR A CA 1
ATOM 2972 C C . THR A 1 378 ? -5.439 32.449 -2.638 1.00 42.97 378 THR A C 1
ATOM 2974 O O . THR A 1 378 ? -6.111 32.339 -3.663 1.00 42.97 378 THR A O 1
ATOM 2977 N N . GLN A 1 379 ? -5.934 32.170 -1.429 1.00 34.44 379 GLN A N 1
ATOM 2978 C CA . GLN A 1 379 ? -7.322 31.754 -1.211 1.00 34.44 379 GLN A CA 1
ATOM 2979 C C . GLN A 1 379 ? -8.316 32.877 -1.557 1.00 34.44 379 GLN A C 1
ATOM 2981 O O . GLN A 1 379 ? -8.209 33.962 -0.984 1.00 34.44 379 GLN A O 1
ATOM 2986 N N . PRO A 1 380 ? -9.346 32.623 -2.385 1.00 38.53 380 PRO A N 1
ATOM 2987 C CA . PRO A 1 380 ? -10.590 33.372 -2.334 1.00 38.53 380 PRO A CA 1
ATOM 2988 C C . PRO A 1 380 ? -11.512 32.773 -1.258 1.00 38.53 380 PRO A C 1
ATOM 2990 O O . PRO A 1 380 ? -11.596 31.556 -1.089 1.00 38.53 380 PRO A O 1
ATOM 2993 N N . GLY A 1 381 ? -12.180 33.654 -0.511 1.00 41.72 381 GLY A N 1
ATOM 2994 C CA . GLY A 1 381 ? -13.033 33.319 0.629 1.00 41.72 381 GLY A CA 1
ATOM 2995 C C . GLY A 1 381 ? -14.285 32.489 0.295 1.00 41.72 381 GLY A C 1
ATOM 2996 O O . GLY A 1 381 ? -14.641 32.297 -0.869 1.00 41.72 381 GLY A O 1
ATOM 2997 N N . PRO A 1 382 ? -14.981 31.990 1.332 1.00 42.06 382 PRO A N 1
ATOM 2998 C CA . PRO A 1 382 ? -16.014 30.978 1.178 1.00 42.06 382 PRO A CA 1
ATOM 2999 C C . PRO A 1 382 ? -17.328 31.585 0.679 1.00 42.06 382 PRO A C 1
ATOM 3001 O O . PRO A 1 382 ? -17.960 32.389 1.365 1.00 42.06 382 PRO A O 1
ATOM 3004 N N . THR A 1 383 ? -17.790 31.140 -0.489 1.00 38.22 383 THR A N 1
ATOM 3005 C CA . THR A 1 383 ? -19.186 31.303 -0.911 1.00 38.22 383 THR A CA 1
ATOM 3006 C C . THR A 1 383 ? -19.969 30.027 -0.596 1.00 38.22 383 THR A C 1
ATOM 3008 O O . THR A 1 383 ? -19.570 28.913 -0.925 1.00 38.22 383 THR A O 1
ATOM 3011 N N . ARG A 1 384 ? -21.082 30.217 0.113 1.00 38.56 384 ARG A N 1
ATOM 3012 C CA . ARG A 1 384 ? -22.020 29.213 0.635 1.00 38.56 384 ARG A CA 1
ATOM 3013 C C . ARG A 1 384 ? -22.728 28.453 -0.503 1.00 38.56 384 ARG A C 1
ATOM 3015 O O . ARG A 1 384 ? -23.277 29.121 -1.377 1.00 38.56 384 ARG A O 1
ATOM 3022 N N . PRO A 1 385 ? -22.824 27.108 -0.488 1.00 38.88 385 PRO A N 1
ATOM 3023 C CA . PRO A 1 385 ? -23.598 26.396 -1.496 1.00 38.88 385 PRO A CA 1
ATOM 3024 C C . PRO A 1 385 ? -25.075 26.279 -1.100 1.00 38.88 385 PRO A C 1
ATOM 3026 O O . PRO A 1 385 ? -25.415 25.882 0.017 1.00 38.88 385 PRO A O 1
ATOM 3029 N N . GLN A 1 386 ? -25.948 26.613 -2.052 1.00 31.45 386 GLN A N 1
ATOM 3030 C CA . GLN A 1 386 ? -27.356 26.235 -2.046 1.00 31.45 386 GLN A CA 1
ATOM 3031 C C . GLN A 1 386 ? -27.492 24.756 -2.425 1.00 31.45 386 GLN A C 1
ATOM 3033 O O . GLN A 1 386 ? -26.940 24.288 -3.419 1.00 31.45 386 GLN A O 1
ATOM 3038 N N . THR A 1 387 ? -28.246 24.023 -1.617 1.00 31.72 387 THR A N 1
ATOM 3039 C CA . THR A 1 387 ? -28.646 22.639 -1.857 1.00 31.72 387 THR A CA 1
ATOM 3040 C C . THR A 1 387 ? -29.714 22.580 -2.949 1.00 31.72 387 THR A C 1
ATOM 3042 O O . THR A 1 387 ? -30.819 23.080 -2.746 1.00 31.72 387 THR A O 1
ATOM 3045 N N . SER A 1 388 ? -29.428 21.911 -4.066 1.00 34.72 388 SER A N 1
ATOM 3046 C CA . SER A 1 388 ? -30.466 21.338 -4.926 1.00 34.72 388 SER A CA 1
ATOM 3047 C C . SER A 1 388 ? -30.284 19.823 -4.973 1.00 34.72 388 SER A C 1
ATOM 3049 O O . SER A 1 388 ? -29.221 19.291 -5.284 1.00 34.72 388 SER A O 1
ATOM 3051 N N . SER A 1 389 ? -31.334 19.128 -4.552 1.00 35.38 389 SER A N 1
ATOM 3052 C CA . SER A 1 389 ? -31.438 17.679 -4.498 1.00 35.38 389 SER A CA 1
ATOM 3053 C C . SER A 1 389 ? -31.692 17.119 -5.894 1.00 35.38 389 SER A C 1
ATOM 3055 O O . SER A 1 389 ? -32.750 17.370 -6.471 1.00 35.38 389 SER A O 1
ATOM 3057 N N . SER A 1 390 ? -30.778 16.301 -6.411 1.00 31.31 390 SER A N 1
ATOM 3058 C CA . SER A 1 390 ? -31.095 15.370 -7.494 1.00 31.31 390 SER A CA 1
ATOM 3059 C C . SER A 1 390 ? -30.646 13.960 -7.115 1.00 31.31 390 SER A C 1
ATOM 3061 O O . SER A 1 390 ? -29.508 13.691 -6.737 1.00 31.31 390 SER A O 1
ATOM 3063 N N . SER A 1 391 ? -31.641 13.081 -7.117 1.00 34.19 391 SER A N 1
ATOM 3064 C CA . SER A 1 391 ? -31.565 11.657 -6.836 1.00 34.19 391 SER A CA 1
ATOM 3065 C C . SER A 1 391 ? -30.963 10.946 -8.042 1.00 34.19 391 SER A C 1
ATOM 3067 O O . SER A 1 391 ? -31.542 10.982 -9.127 1.00 34.19 391 SER A O 1
ATOM 3069 N N . THR A 1 392 ? -29.834 10.265 -7.849 1.00 32.28 392 THR A N 1
ATOM 3070 C CA . THR A 1 392 ? -29.278 9.361 -8.862 1.00 32.28 392 THR A CA 1
ATOM 3071 C C . THR A 1 392 ? -29.004 8.004 -8.231 1.00 32.28 392 THR A C 1
ATOM 3073 O O . THR A 1 392 ? -28.173 7.856 -7.337 1.00 32.28 392 THR A O 1
ATOM 3076 N N . LYS A 1 393 ? -29.778 7.014 -8.685 1.00 32.94 393 LYS A N 1
ATOM 3077 C CA . LYS A 1 393 ? -29.682 5.596 -8.336 1.00 32.94 393 LYS A CA 1
ATOM 3078 C C . LYS A 1 393 ? -28.391 5.015 -8.918 1.00 32.94 393 LYS A C 1
ATOM 3080 O O . LYS A 1 393 ? -28.185 5.083 -10.126 1.00 32.94 393 LYS A O 1
ATOM 3085 N N . PHE A 1 394 ? -27.569 4.389 -8.081 1.00 32.25 394 PHE A N 1
ATOM 3086 C CA . PHE A 1 394 ? -26.450 3.562 -8.534 1.00 32.25 394 PHE A CA 1
ATOM 3087 C C . PHE A 1 394 ? -26.936 2.142 -8.870 1.00 32.25 394 PHE A C 1
ATOM 3089 O O . PHE A 1 394 ? -27.636 1.538 -8.051 1.00 32.25 394 PHE A O 1
ATOM 3096 N N . PRO A 1 395 ? -26.576 1.573 -10.035 1.00 34.94 395 PRO A N 1
ATOM 3097 C CA . PRO A 1 395 ? -26.836 0.174 -10.332 1.00 34.94 395 PRO A CA 1
ATOM 3098 C C . PRO A 1 395 ? -25.788 -0.724 -9.659 1.00 34.94 395 PRO A C 1
ATOM 3100 O O . PRO A 1 395 ? -24.583 -0.512 -9.772 1.00 34.94 395 PRO A O 1
ATOM 3103 N N . ILE A 1 396 ? -26.273 -1.759 -8.975 1.00 35.97 396 ILE A N 1
ATOM 3104 C CA . ILE A 1 396 ? -25.476 -2.875 -8.458 1.00 35.97 396 ILE A CA 1
ATOM 3105 C C . ILE A 1 396 ? -25.059 -3.749 -9.653 1.00 35.97 396 ILE A C 1
ATOM 3107 O O . ILE A 1 396 ? -25.940 -4.161 -10.417 1.00 35.97 396 ILE A O 1
ATOM 3111 N N . PRO A 1 397 ? -23.769 -4.086 -9.832 1.00 32.34 397 PRO A N 1
ATOM 3112 C CA . PRO A 1 397 ? -23.373 -5.025 -10.868 1.00 32.34 397 PRO A CA 1
ATOM 3113 C C . PRO A 1 397 ? -23.839 -6.443 -10.509 1.00 32.34 397 PRO A C 1
ATOM 3115 O O . PRO A 1 397 ? -23.428 -7.026 -9.507 1.00 32.34 397 PRO A O 1
ATOM 3118 N N . LYS A 1 398 ? -24.719 -6.988 -11.357 1.00 35.94 398 LYS A N 1
ATOM 3119 C CA . LYS A 1 398 ? -25.069 -8.410 -11.421 1.00 35.94 398 LYS A CA 1
ATOM 3120 C C . LYS A 1 398 ? -24.068 -9.139 -12.322 1.00 35.94 398 LYS A C 1
ATOM 3122 O O . LYS A 1 398 ? -24.112 -8.983 -13.537 1.00 35.94 398 LYS A O 1
ATOM 3127 N N . SER A 1 399 ? -23.262 -10.009 -11.732 1.00 32.19 399 SER A N 1
ATOM 3128 C CA . SER A 1 399 ? -22.701 -11.208 -12.371 1.00 32.19 399 SER A CA 1
ATOM 3129 C C . SER A 1 399 ? -22.580 -12.275 -11.267 1.00 32.19 399 SER A C 1
ATOM 3131 O O . SER A 1 399 ? -21.935 -12.031 -10.255 1.00 32.19 399 SER A O 1
ATOM 3133 N N . LEU A 1 400 ? -23.445 -13.305 -11.213 1.00 32.53 400 LEU A N 1
ATOM 3134 C CA . LEU A 1 400 ? -23.463 -14.556 -12.012 1.00 32.53 400 LEU A CA 1
ATOM 3135 C C . LEU A 1 400 ? -22.151 -15.352 -11.798 1.00 32.53 400 LEU A C 1
ATOM 3137 O O . LEU A 1 400 ? -21.087 -14.794 -12.012 1.00 32.53 400 LEU A O 1
ATOM 3141 N N . LEU A 1 401 ? -22.108 -16.629 -11.396 1.00 32.25 401 LEU A N 1
ATOM 3142 C CA . LEU A 1 401 ? -23.100 -17.710 -11.415 1.00 32.25 401 LEU A CA 1
ATOM 3143 C C . LEU A 1 401 ? -22.707 -18.856 -10.467 1.00 32.25 401 LEU A C 1
ATOM 3145 O O . LEU A 1 401 ? -21.539 -19.061 -10.153 1.00 32.25 401 LEU A O 1
ATOM 3149 N N . LEU A 1 402 ? -23.739 -19.615 -10.093 1.00 29.55 402 LEU A N 1
ATOM 3150 C CA . LEU A 1 402 ? -23.737 -20.938 -9.473 1.00 29.55 402 LEU A CA 1
ATOM 3151 C C . LEU A 1 402 ? -22.586 -21.855 -9.928 1.00 29.55 402 LEU A C 1
ATOM 3153 O O . LEU A 1 402 ? -22.471 -22.164 -11.113 1.00 29.55 402 LEU A O 1
ATOM 3157 N N . VAL A 1 403 ? -21.877 -22.443 -8.963 1.00 29.44 403 VAL A N 1
ATOM 3158 C CA . VAL A 1 403 ? -21.235 -23.753 -9.136 1.00 29.44 403 VAL A CA 1
ATOM 3159 C C . VAL A 1 403 ? -22.260 -24.805 -8.720 1.00 29.44 403 VAL A C 1
ATOM 3161 O O . VAL A 1 403 ? -22.581 -24.955 -7.542 1.00 29.44 403 VAL A O 1
ATOM 3164 N N . LYS A 1 404 ? -22.836 -25.483 -9.713 1.00 31.66 404 LYS A N 1
ATOM 3165 C CA . LYS A 1 404 ? -23.738 -26.621 -9.530 1.00 31.66 404 LYS A CA 1
ATOM 3166 C C . LYS A 1 404 ? -22.877 -27.872 -9.348 1.00 31.66 404 LYS A C 1
ATOM 3168 O O . LYS A 1 404 ? -22.029 -28.157 -10.190 1.00 31.66 404 LYS A O 1
ATOM 3173 N N . GLY A 1 405 ? -23.081 -28.574 -8.237 1.00 32.09 405 GLY A N 1
ATOM 3174 C CA . GLY A 1 405 ? -22.432 -29.847 -7.944 1.00 32.09 405 GLY A CA 1
ATOM 3175 C C . GLY A 1 405 ? -22.798 -30.919 -8.969 1.00 32.09 405 GLY A C 1
ATOM 3176 O O . GLY A 1 405 ? -23.958 -31.037 -9.368 1.00 32.09 405 GLY A O 1
ATOM 3177 N N . GLY A 1 406 ? -21.789 -31.680 -9.378 1.00 28.97 406 GLY A N 1
ATOM 3178 C CA . GLY A 1 406 ? -21.917 -32.898 -10.164 1.00 28.97 406 GLY A CA 1
ATOM 3179 C C . GLY A 1 406 ? -21.132 -34.005 -9.476 1.00 28.97 406 GLY A C 1
ATOM 3180 O O . GLY A 1 406 ? -19.907 -34.037 -9.550 1.00 28.97 406 GLY A O 1
ATOM 3181 N N . SER A 1 407 ? -21.863 -34.853 -8.763 1.00 34.94 407 SER A N 1
ATOM 3182 C CA . SER A 1 407 ? -21.435 -36.166 -8.291 1.00 34.94 407 SER A CA 1
ATOM 3183 C C . SER A 1 407 ? -21.431 -37.162 -9.460 1.00 34.94 407 SER A C 1
ATOM 3185 O O . SER A 1 407 ? -22.146 -36.961 -10.439 1.00 34.94 407 SER A O 1
ATOM 3187 N N . ASP A 1 408 ? -20.694 -38.258 -9.276 1.00 32.25 408 ASP A N 1
ATOM 3188 C CA . ASP A 1 408 ? -20.749 -39.532 -10.016 1.00 32.25 408 ASP A CA 1
ATOM 3189 C C . ASP A 1 408 ? -19.850 -39.668 -11.260 1.00 32.25 408 ASP A C 1
ATOM 3191 O O . ASP A 1 408 ? -20.188 -39.260 -12.366 1.00 32.25 408 ASP A O 1
ATOM 3195 N N . LYS A 1 409 ? -18.729 -40.390 -11.118 1.00 36.28 409 LYS A N 1
ATOM 3196 C CA . LYS A 1 409 ? -18.677 -41.850 -11.349 1.00 36.28 409 LYS A CA 1
ATOM 3197 C C . LYS A 1 409 ? -17.253 -42.386 -11.154 1.00 36.28 409 LYS A C 1
ATOM 3199 O O . LYS A 1 409 ? -16.323 -42.030 -11.868 1.00 36.28 409 LYS A O 1
ATOM 3204 N N . LEU A 1 410 ? -17.133 -43.298 -10.193 1.00 39.47 410 LEU A N 1
ATOM 3205 C CA . LEU A 1 410 ? -16.064 -44.285 -10.073 1.00 39.47 410 LEU A CA 1
ATOM 3206 C C . LEU A 1 410 ? -16.301 -45.406 -11.096 1.00 39.47 410 LEU A C 1
ATOM 3208 O O . LEU A 1 410 ? -17.351 -46.038 -11.063 1.00 39.47 410 LEU A O 1
ATOM 3212 N N . GLN A 1 411 ? -15.320 -45.652 -11.960 1.00 35.12 411 GLN A N 1
ATOM 3213 C CA . GLN A 1 411 ? -15.018 -46.892 -12.697 1.00 35.12 411 GLN A CA 1
ATOM 3214 C C . GLN A 1 411 ? -13.605 -46.636 -13.257 1.00 35.12 411 GLN A C 1
ATOM 3216 O O . GLN A 1 411 ? -13.392 -45.644 -13.938 1.00 35.12 411 GLN A O 1
ATOM 3221 N N . GLY A 1 412 ? -12.540 -47.324 -12.856 1.00 34.84 412 GLY A N 1
ATOM 3222 C CA . GLY A 1 412 ? -12.361 -48.768 -12.893 1.00 34.84 412 GLY A CA 1
ATOM 3223 C C . GLY A 1 412 ? -11.431 -49.080 -14.069 1.00 34.84 412 GLY A C 1
ATOM 3224 O O . GLY A 1 412 ? -11.906 -49.266 -15.179 1.00 34.84 412 GLY A O 1
ATOM 3225 N N . ALA A 1 413 ? -10.116 -49.107 -13.840 1.00 37.09 413 ALA A N 1
ATOM 3226 C CA . ALA A 1 413 ? -9.156 -49.675 -14.786 1.00 37.09 413 ALA A CA 1
ATOM 3227 C C . ALA A 1 413 ? -7.969 -50.259 -14.015 1.00 37.09 413 ALA A C 1
ATOM 3229 O O . ALA A 1 413 ? -7.118 -49.548 -13.482 1.00 37.09 413 ALA A O 1
ATOM 3230 N N . ALA A 1 414 ? -7.983 -51.583 -13.918 1.00 39.53 414 ALA A N 1
ATOM 3231 C CA . ALA A 1 414 ? -6.880 -52.392 -13.449 1.00 39.53 414 ALA A CA 1
ATOM 3232 C C . ALA A 1 414 ? -5.833 -52.562 -14.562 1.00 39.53 414 ALA A C 1
ATOM 3234 O O . ALA A 1 414 ? -6.182 -52.684 -15.730 1.00 39.53 414 ALA A O 1
ATOM 3235 N N . SER A 1 415 ? -4.570 -52.624 -14.135 1.00 36.84 415 SER A N 1
ATOM 3236 C CA . SER A 1 415 ? -3.554 -53.606 -14.535 1.00 36.84 415 SER A CA 1
ATOM 3237 C C . SER A 1 415 ? -3.479 -54.023 -16.008 1.00 36.84 415 SER A C 1
ATOM 3239 O O . SER A 1 415 ? -4.312 -54.794 -16.469 1.00 36.84 415 SER A O 1
ATOM 3241 N N . THR A 1 416 ? -2.359 -53.726 -16.673 1.00 44.34 416 THR A N 1
ATOM 3242 C CA . THR A 1 416 ? -1.582 -54.776 -17.357 1.00 44.34 416 THR A CA 1
ATOM 3243 C C . THR A 1 416 ? -0.104 -54.372 -17.398 1.00 44.34 416 THR A C 1
ATOM 3245 O O . THR A 1 416 ? 0.241 -53.264 -17.797 1.00 44.34 416 THR A O 1
ATOM 3248 N N . ARG A 1 417 ? 0.748 -55.288 -16.926 1.00 44.50 417 ARG A N 1
ATOM 3249 C CA . ARG A 1 417 ? 2.206 -55.309 -17.088 1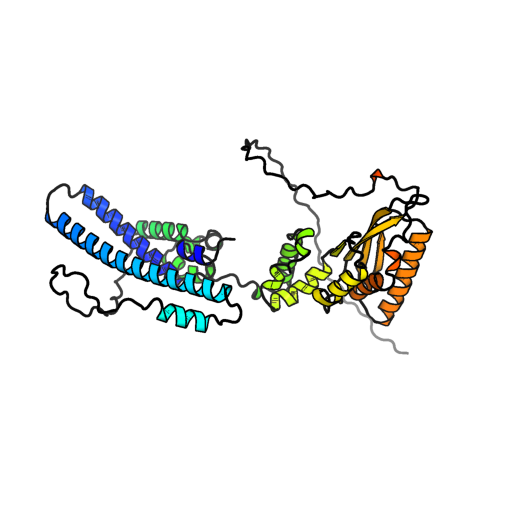.00 44.50 417 ARG A CA 1
ATOM 3250 C C . ARG A 1 417 ? 2.578 -55.509 -18.560 1.00 44.50 417 ARG A C 1
ATOM 3252 O O . ARG A 1 417 ? 2.015 -56.408 -19.177 1.00 44.50 417 ARG A O 1
ATOM 3259 N N . GLN A 1 418 ? 3.620 -54.829 -19.024 1.00 51.84 418 GLN A N 1
ATOM 3260 C CA . GLN A 1 418 ? 4.761 -55.440 -19.715 1.00 51.84 418 GLN A CA 1
ATOM 3261 C C . GLN A 1 418 ? 5.962 -54.509 -19.622 1.00 51.84 418 GLN A C 1
ATOM 3263 O O . GLN A 1 418 ? 5.747 -53.282 -19.742 1.00 51.84 418 GLN A O 1
#

Organism: NCBI:txid215465